Protein AF-A0A2D6K8P7-F1 (afdb_monomer_lite)

pLDDT: mean 75.31, std 17.29, range [25.27, 98.5]

Foldseek 3Di:
DVVVVLVVLVCVLVVVLVVLLVLQLLLLLLFDAALVLVVLADCADDLVVLLVVLVVLLAAAFLQSLLSSLSNNLRRVPSVSSSVLSNVLSVLVVLVLVLLCVLLVFDSPRPLSLLLSLVLVLLLVPQQLACCQQRRHSSNVSQHPNLVSLLCLLCVQVLCQLQVVHDDDCDPVLVVSLVSLLSSLSRAQLLLVLSLVLLVVSLVVSCVVPVPRDDPSSVSSSVSNVNSNVSRVPRNSQVNNLVQAADPDDLVSLVVLLVVLVVVSCPPVLVVLVCCLPVVCVVVVHDFDPSLLVQLVSLLSSLVSSSVSCSPPSHSVCVSSSSSSSSVSNSSSSSSSHRSVLVVDPDDDPVSVVVVVVSVVVSVVSVVVCVVQSVLSSVLSNLQSVLVVVQVVQVVVCVVVVPQKGFGDDGASPPSPLVVLVVQLVVLVVVLVVLVVVLVVLVVVLVVCVVVVNVVSNVVSVCCCVVPSVVSNVVSVVSNVVSNVSSVVRSPPDPDRHSNDPPPLDDDLVSRPPPSNSCRSPSSMDRDDD

Radius of gyration: 29.38 Å; chains: 1; bounding box: 64×60×105 Å

Secondary structure (DSSP, 8-state):
-HHHHHHHHHHHHHHHHHHHHHHHHHHHHHPPPPHHHHHH--SS--HHHHHHHHHHHHHHT-S-HHHHHHHHHHHTTHHHHHHHHHHHHHHHHHHHHHHHHHHTT--S-HHHHHHHHHHHHHHHHHS-TTHIIIIISHHHIIIIIHHHHHHHHHHHHHHHHHTT-PPP--TTHHHHHHHHHHHHHTT-HHHHHHHHHHHHHHHHHHHHH-TTTS-HHHHHHHHHHHHHHHHHHT-HHHHHHHHHH-----HHHHHHHHHHHHHHHT-HHHHHHHHHHHHHHHHTT----HHHHHHHHHHHHHHHHHHHHGGG-S-STTHHHHHHHHHHHHHHHHHHT--THHHH-SS--HHHHHHHHHHHHHHHHHHHHHHHHHHHHHHHHHHHHHHHHHHHHHHHHHHHTT-SEEE-PPP-SS-HHHHHHHHHHHHHHHHHHHHHHHHHHHHHHHHHHHHTT-HHHHHHHHHHIIIIIHHHHHHHHHHHHHHHHHHHHHHTS--SS-S---TTS-S-GGG---HHHHHHHTTTEEE---

Structure (mmCIF, N/CA/C/O backbone):
data_AF-A0A2D6K8P7-F1
#
_entry.id   AF-A0A2D6K8P7-F1
#
loop_
_atom_site.group_PDB
_atom_site.id
_atom_site.type_symbol
_atom_site.label_atom_id
_atom_site.label_alt_id
_atom_site.label_comp_id
_atom_site.label_asym_id
_atom_site.label_entity_id
_atom_site.label_seq_id
_atom_site.pdbx_PDB_ins_code
_atom_site.Cartn_x
_atom_site.Cartn_y
_atom_site.Cartn_z
_atom_site.occupancy
_atom_site.B_iso_or_equiv
_atom_site.auth_seq_id
_atom_site.auth_comp_id
_atom_site.auth_asym_id
_atom_site.auth_atom_id
_atom_site.pdbx_PDB_model_num
ATOM 1 N N . MET A 1 1 ? -13.296 -34.125 24.209 1.00 45.00 1 MET A N 1
ATOM 2 C CA . MET A 1 1 ? -13.740 -33.603 22.890 1.00 45.00 1 MET A CA 1
ATOM 3 C C . MET A 1 1 ? -13.548 -32.090 22.684 1.00 45.00 1 MET A C 1
ATOM 5 O O . MET A 1 1 ? -13.054 -31.730 21.624 1.00 45.00 1 MET A O 1
ATOM 9 N N . LYS A 1 2 ? -13.827 -31.189 23.650 1.00 39.09 2 LYS A N 1
ATOM 10 C CA . LYS A 1 2 ? -13.632 -29.721 23.474 1.00 39.09 2 LYS A CA 1
ATOM 11 C C . LYS A 1 2 ? -12.193 -29.295 23.103 1.00 39.09 2 LYS A C 1
ATOM 13 O O . LYS A 1 2 ? -12.022 -28.477 22.204 1.00 39.09 2 LYS A O 1
ATOM 18 N N . TYR A 1 3 ? -11.171 -29.902 23.715 1.00 39.41 3 TYR A N 1
ATOM 19 C CA . TYR A 1 3 ? -9.752 -29.591 23.453 1.00 39.41 3 TYR A CA 1
ATOM 20 C C . TYR A 1 3 ? -9.267 -29.985 22.044 1.00 39.41 3 TYR A C 1
ATOM 22 O O . TYR A 1 3 ? -8.474 -29.269 21.441 1.00 39.41 3 TYR A O 1
ATOM 30 N N . SER A 1 4 ? -9.779 -31.086 21.484 1.00 38.62 4 SER A N 1
ATOM 31 C CA . SER A 1 4 ? -9.416 -31.535 20.130 1.00 38.62 4 SER A CA 1
ATOM 32 C C . SER A 1 4 ? -9.984 -30.593 19.060 1.00 38.62 4 SER A C 1
ATOM 34 O O . SER A 1 4 ? -9.252 -30.171 18.168 1.00 38.62 4 SER A O 1
ATOM 36 N N . SER A 1 5 ? -11.234 -30.133 19.222 1.00 49.53 5 SER A N 1
ATOM 37 C CA . SER A 1 5 ? -11.819 -29.119 18.327 1.00 49.53 5 SER A CA 1
ATOM 38 C C . SER A 1 5 ? -11.093 -27.766 18.399 1.00 49.53 5 SER A C 1
ATOM 40 O O . SER A 1 5 ? -10.999 -27.061 17.399 1.00 49.53 5 SER A O 1
ATOM 42 N N . TYR A 1 6 ? -10.536 -27.418 19.568 1.00 49.94 6 TYR A N 1
ATOM 43 C CA . TYR A 1 6 ? -9.766 -26.189 19.783 1.00 49.94 6 TYR A CA 1
ATOM 44 C C . TYR A 1 6 ? -8.473 -26.213 18.950 1.00 49.94 6 TYR A C 1
ATOM 46 O O . TYR A 1 6 ? -8.197 -25.303 18.173 1.00 49.94 6 TYR A O 1
ATOM 54 N N . ILE A 1 7 ? -7.716 -27.305 19.037 1.00 53.16 7 ILE A N 1
ATOM 55 C CA . ILE A 1 7 ? -6.442 -27.454 18.326 1.00 53.16 7 ILE A CA 1
ATOM 56 C C . ILE A 1 7 ? -6.656 -27.508 16.803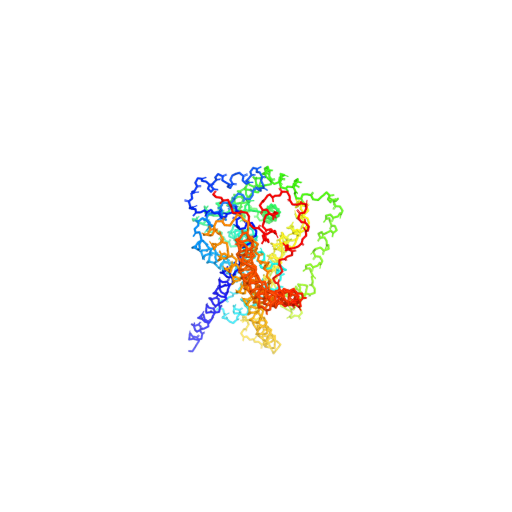 1.00 53.16 7 ILE A C 1
ATOM 58 O O . ILE A 1 7 ? -6.000 -26.768 16.071 1.00 53.16 7 ILE A O 1
ATOM 62 N N . ILE A 1 8 ? -7.615 -28.312 16.329 1.00 54.09 8 ILE A N 1
ATOM 63 C CA . ILE A 1 8 ? -7.904 -28.484 14.893 1.00 54.09 8 ILE A CA 1
ATOM 64 C C . ILE A 1 8 ? -8.307 -27.155 14.242 1.00 54.09 8 ILE A C 1
ATOM 66 O O . ILE A 1 8 ? -7.791 -26.789 13.188 1.00 54.09 8 ILE A O 1
ATOM 70 N N . ASN A 1 9 ? -9.166 -26.374 14.894 1.00 58.69 9 ASN A N 1
ATOM 71 C CA . ASN A 1 9 ? -9.629 -25.111 14.334 1.00 58.69 9 ASN A CA 1
ATOM 72 C C . ASN A 1 9 ? -8.549 -24.017 14.300 1.00 58.69 9 ASN A C 1
ATOM 74 O O . ASN A 1 9 ? -8.555 -23.168 13.407 1.00 58.69 9 ASN A O 1
ATOM 78 N N . LYS A 1 10 ? -7.600 -24.039 15.245 1.00 62.81 10 LYS A N 1
ATOM 79 C CA . LYS A 1 10 ? -6.434 -23.146 15.228 1.00 62.81 10 LYS A CA 1
ATOM 80 C C . LYS A 1 10 ? -5.537 -23.443 14.026 1.00 62.81 10 LYS A C 1
ATOM 82 O O . LYS A 1 10 ? -5.098 -22.517 13.347 1.00 62.81 10 LYS A O 1
ATOM 87 N N . PHE A 1 11 ? -5.312 -24.726 13.738 1.00 66.69 11 PHE A N 1
ATOM 88 C CA . PHE A 1 11 ? -4.575 -25.155 12.550 1.00 66.69 11 PHE A CA 1
ATOM 89 C C . PHE A 1 11 ? -5.294 -24.776 11.256 1.00 66.69 11 PHE A C 1
ATOM 91 O O . PHE A 1 11 ? -4.634 -24.317 10.333 1.00 66.69 11 PHE A O 1
ATOM 98 N N . ILE A 1 12 ? -6.626 -24.884 11.199 1.00 66.50 12 ILE A N 1
ATOM 99 C CA . ILE A 1 12 ? -7.410 -24.445 10.033 1.00 66.50 12 ILE A CA 1
ATOM 100 C C . ILE A 1 12 ? -7.278 -22.933 9.823 1.00 66.50 12 ILE A C 1
ATOM 102 O O . ILE A 1 12 ? -7.010 -22.500 8.707 1.00 66.50 12 ILE A O 1
ATOM 106 N N . LEU A 1 13 ? -7.409 -22.119 10.876 1.00 66.88 13 LEU A N 1
ATOM 107 C CA . LEU A 1 13 ? -7.262 -20.665 10.764 1.00 66.88 13 LEU A CA 1
ATOM 108 C C . LEU A 1 13 ? -5.859 -20.267 10.298 1.00 66.88 13 LEU A C 1
ATOM 110 O O . LEU A 1 13 ? -5.729 -19.459 9.380 1.00 66.88 13 LEU A O 1
ATOM 114 N N . TYR A 1 14 ? -4.811 -20.827 10.910 1.00 69.25 14 TYR A N 1
ATOM 115 C CA . TYR A 1 14 ? -3.447 -20.566 10.455 1.00 69.25 14 TYR A CA 1
ATOM 116 C C . TYR A 1 14 ? -3.210 -21.105 9.050 1.00 69.25 14 TYR A C 1
ATOM 118 O O . TYR A 1 14 ? -2.553 -20.433 8.270 1.00 69.25 14 TYR A O 1
ATOM 126 N N . GLY A 1 15 ? -3.778 -22.257 8.697 1.00 72.06 15 GLY A N 1
ATOM 127 C CA . GLY A 1 15 ? -3.725 -22.810 7.348 1.00 72.06 15 GLY A CA 1
ATOM 128 C C . GLY A 1 15 ? -4.350 -21.870 6.319 1.00 72.06 15 GLY A C 1
ATOM 129 O O . GLY A 1 15 ? -3.721 -21.580 5.309 1.00 72.06 15 GLY A O 1
ATOM 130 N N . LEU A 1 16 ? -5.534 -21.318 6.601 1.00 71.88 16 LEU A N 1
ATOM 131 C CA . LEU A 1 16 ? -6.208 -20.343 5.737 1.00 71.88 16 LEU A CA 1
ATOM 132 C C . LEU A 1 16 ? -5.445 -19.018 5.654 1.00 71.88 16 LEU A C 1
ATOM 134 O O . LEU A 1 16 ? -5.296 -18.471 4.566 1.00 71.88 16 LEU A O 1
ATOM 138 N N . ALA A 1 17 ? -4.925 -18.517 6.777 1.00 71.56 17 ALA A N 1
ATOM 139 C CA . ALA A 1 17 ? -4.099 -17.314 6.788 1.00 71.56 17 ALA A CA 1
ATOM 140 C C . ALA A 1 17 ? -2.805 -17.523 5.986 1.00 71.56 17 ALA A C 1
ATOM 142 O O . ALA A 1 17 ? -2.457 -16.685 5.163 1.00 71.56 17 ALA A O 1
ATOM 143 N N . MET A 1 18 ? -2.124 -18.657 6.164 1.00 75.69 18 MET A N 1
ATOM 144 C CA . MET A 1 18 ? -0.928 -19.013 5.399 1.00 75.69 18 MET A CA 1
ATOM 145 C C . MET A 1 18 ? -1.233 -19.216 3.917 1.00 75.69 18 MET A C 1
ATOM 147 O O . MET A 1 18 ? -0.437 -18.800 3.082 1.00 75.69 18 MET A O 1
ATOM 151 N N . LEU A 1 19 ? -2.385 -19.795 3.576 1.00 80.94 19 LEU A N 1
ATOM 152 C CA . LEU A 1 19 ? -2.836 -19.930 2.193 1.00 80.94 19 LEU A CA 1
ATOM 153 C C . LEU A 1 19 ? -3.107 -18.560 1.565 1.00 80.94 19 LEU A C 1
ATOM 155 O O . LEU A 1 19 ? -2.653 -18.314 0.453 1.00 80.94 19 LEU A O 1
ATOM 159 N N . ALA A 1 20 ? -3.768 -17.648 2.281 1.00 76.69 20 ALA A N 1
ATOM 160 C CA . ALA A 1 20 ? -3.988 -16.279 1.820 1.00 76.69 20 ALA A CA 1
ATOM 161 C C . ALA A 1 20 ? -2.666 -15.514 1.639 1.00 76.69 20 ALA A C 1
ATOM 163 O O . ALA A 1 20 ? -2.478 -14.841 0.628 1.00 76.69 20 ALA A O 1
ATOM 164 N N . LEU A 1 21 ? -1.724 -15.660 2.576 1.00 80.31 21 LEU A N 1
ATOM 165 C CA . LEU A 1 21 ? -0.390 -15.066 2.471 1.00 80.31 21 LEU A CA 1
ATOM 166 C C . LEU A 1 21 ? 0.412 -15.655 1.313 1.00 80.31 21 LEU A C 1
ATOM 168 O O . LEU A 1 21 ? 1.032 -14.906 0.568 1.00 80.31 21 LEU A O 1
ATOM 172 N N . GLY A 1 22 ? 0.371 -16.974 1.124 1.00 84.69 22 GLY A N 1
ATOM 173 C CA . GLY A 1 22 ? 1.010 -17.646 -0.004 1.00 84.69 22 GLY A CA 1
ATOM 174 C C . GLY A 1 22 ? 0.414 -17.198 -1.337 1.00 84.69 22 GLY A C 1
ATOM 175 O O . GLY A 1 22 ? 1.149 -16.858 -2.259 1.00 84.69 22 GLY A O 1
ATOM 176 N N . ALA A 1 23 ? -0.912 -17.105 -1.421 1.00 85.12 23 ALA A N 1
ATOM 177 C CA . ALA A 1 23 ? -1.613 -16.606 -2.597 1.00 85.12 23 ALA A CA 1
ATOM 178 C C . ALA A 1 23 ? -1.211 -15.154 -2.920 1.00 85.12 23 ALA A C 1
ATOM 180 O O . ALA A 1 23 ? -0.897 -14.830 -4.069 1.00 85.12 23 ALA A O 1
ATOM 181 N N . PHE A 1 24 ? -1.160 -14.292 -1.905 1.00 85.75 24 PHE A N 1
ATOM 182 C CA . PHE A 1 24 ? -0.741 -12.900 -2.035 1.00 85.75 24 PHE A CA 1
ATOM 183 C C . PHE A 1 24 ? 0.734 -12.760 -2.443 1.00 85.75 24 PHE A C 1
ATOM 185 O O . PHE A 1 24 ? 1.075 -11.951 -3.309 1.00 85.75 24 PHE A O 1
ATOM 192 N N . PHE A 1 25 ? 1.605 -13.590 -1.873 1.00 88.69 25 PHE A N 1
ATOM 193 C CA . PHE A 1 25 ? 3.018 -13.665 -2.223 1.00 88.69 25 PHE A CA 1
ATOM 194 C C . PHE A 1 25 ? 3.225 -14.063 -3.692 1.00 88.69 25 PHE A C 1
ATOM 196 O O . PHE A 1 25 ? 3.991 -13.418 -4.409 1.00 88.69 25 PHE A O 1
ATOM 203 N N . VAL A 1 26 ? 2.496 -15.078 -4.167 1.00 89.88 26 VAL A N 1
ATOM 204 C CA . VAL A 1 26 ? 2.549 -15.534 -5.565 1.00 89.88 26 VAL A CA 1
ATOM 205 C C . VAL A 1 26 ? 2.151 -14.413 -6.526 1.00 89.88 26 VAL A C 1
ATOM 207 O O . VAL A 1 26 ? 2.823 -14.206 -7.534 1.00 89.88 26 VAL A O 1
ATOM 210 N N . LEU A 1 27 ? 1.112 -13.637 -6.207 1.00 86.56 27 LEU A N 1
ATOM 211 C CA . LEU A 1 27 ? 0.736 -12.484 -7.031 1.00 86.56 27 LEU A CA 1
ATOM 212 C C . LEU A 1 27 ? 1.831 -11.430 -7.080 1.00 86.56 27 LEU A C 1
ATOM 214 O O . LEU A 1 27 ? 2.207 -10.996 -8.165 1.00 86.56 27 LEU A O 1
ATOM 218 N N . ASN A 1 28 ? 2.375 -11.064 -5.918 1.00 87.06 28 ASN A N 1
ATOM 219 C CA . ASN A 1 28 ? 3.488 -10.126 -5.830 1.00 87.06 28 ASN A CA 1
ATOM 220 C C . ASN A 1 28 ? 4.668 -10.570 -6.695 1.00 87.06 28 ASN A C 1
ATOM 222 O O . ASN A 1 28 ? 5.336 -9.733 -7.295 1.00 87.06 28 ASN A O 1
ATOM 226 N N . PHE A 1 29 ? 4.937 -11.872 -6.779 1.00 86.44 29 PHE A N 1
ATOM 227 C CA . PHE A 1 29 ? 6.009 -12.393 -7.618 1.00 86.44 29 PHE A CA 1
ATOM 228 C C . PHE A 1 29 ? 5.750 -12.174 -9.118 1.00 86.44 29 PHE A C 1
ATOM 230 O O . PHE A 1 29 ? 6.657 -11.739 -9.826 1.00 86.44 29 PHE A O 1
ATOM 237 N N . TYR A 1 30 ? 4.526 -12.422 -9.596 1.00 85.12 30 TYR A N 1
ATOM 238 C CA . TYR A 1 30 ? 4.193 -12.315 -11.022 1.00 85.12 30 TYR A CA 1
ATOM 239 C C . TYR A 1 30 ? 3.915 -10.894 -11.515 1.00 85.12 30 TYR A C 1
ATOM 241 O O . TYR A 1 30 ? 3.941 -10.671 -12.727 1.00 85.12 30 TYR A O 1
ATOM 249 N N . VAL A 1 31 ? 3.670 -9.934 -10.620 1.00 82.50 31 VAL A N 1
ATOM 250 C CA . VAL A 1 31 ? 3.477 -8.536 -11.023 1.00 82.50 31 VAL A CA 1
ATOM 251 C C . VAL A 1 31 ? 4.760 -8.010 -11.682 1.00 82.50 31 VAL A C 1
ATOM 253 O O . VAL A 1 31 ? 5.821 -8.014 -11.044 1.00 82.50 31 VAL A O 1
ATOM 256 N N . PRO A 1 32 ? 4.691 -7.577 -12.957 1.00 76.00 32 PRO A N 1
ATOM 257 C CA . PRO A 1 32 ? 5.847 -7.076 -13.686 1.00 76.00 32 PRO A CA 1
ATOM 258 C C . PRO A 1 32 ? 6.307 -5.730 -13.123 1.00 76.00 32 PRO A C 1
ATOM 260 O O . PRO A 1 32 ? 5.597 -5.065 -12.369 1.00 76.00 32 PRO A O 1
ATOM 263 N N . PHE A 1 33 ? 7.495 -5.306 -13.541 1.00 76.44 33 PHE A N 1
ATOM 264 C CA . PHE A 1 33 ? 7.970 -3.958 -13.256 1.00 76.44 33 PHE A CA 1
ATOM 265 C C . PHE A 1 33 ? 7.146 -2.934 -14.032 1.00 76.44 33 PHE A C 1
ATOM 267 O O . PHE A 1 33 ? 6.867 -3.110 -15.220 1.00 76.44 33 PHE A O 1
ATOM 274 N N . TYR A 1 34 ? 6.777 -1.863 -13.344 1.00 75.38 34 TYR A N 1
ATOM 275 C CA . TYR A 1 34 ? 6.214 -0.663 -13.947 1.00 75.38 34 TYR A CA 1
ATOM 276 C C . TYR A 1 34 ? 7.346 0.283 -14.350 1.00 75.38 34 TYR A C 1
ATOM 278 O O . TYR A 1 34 ? 8.494 0.106 -13.940 1.00 75.38 34 TYR A O 1
ATOM 286 N N . ALA A 1 35 ? 7.007 1.305 -15.138 1.00 68.00 35 ALA A N 1
ATOM 287 C CA . ALA A 1 35 ? 7.930 2.328 -15.624 1.00 68.00 35 ALA A CA 1
ATOM 288 C C . ALA A 1 35 ? 8.914 2.806 -14.546 1.00 68.00 35 ALA A C 1
ATOM 290 O O . ALA A 1 35 ? 10.125 2.657 -14.701 1.00 68.00 35 ALA A O 1
ATOM 291 N N . ASP A 1 36 ? 8.395 3.287 -13.417 1.00 73.12 36 ASP A N 1
ATOM 292 C CA . ASP A 1 36 ? 9.263 3.821 -12.379 1.00 73.12 36 ASP A CA 1
ATOM 293 C C . ASP A 1 36 ? 10.146 2.771 -11.684 1.00 73.12 36 ASP A C 1
ATOM 295 O O . ASP A 1 36 ? 11.177 3.130 -11.113 1.00 73.12 36 ASP A O 1
ATOM 299 N N . ASP A 1 37 ? 9.739 1.496 -11.664 1.00 82.56 37 ASP A N 1
ATOM 300 C CA . ASP A 1 37 ? 10.534 0.448 -11.017 1.00 82.56 37 ASP A CA 1
ATOM 301 C C . ASP A 1 37 ? 11.877 0.326 -11.742 1.00 82.56 37 ASP A C 1
ATOM 303 O O . ASP A 1 37 ? 12.923 0.322 -11.096 1.00 82.56 37 ASP A O 1
ATOM 307 N N . TYR A 1 38 ? 11.862 0.354 -13.082 1.00 75.81 38 TYR A N 1
ATOM 308 C CA . TYR A 1 38 ? 13.074 0.341 -13.903 1.00 75.81 38 TYR A CA 1
ATOM 309 C C . TYR A 1 38 ? 14.007 1.512 -13.579 1.00 75.81 38 TYR A C 1
ATOM 311 O O . TYR A 1 38 ? 15.206 1.308 -13.411 1.00 75.81 38 TYR A O 1
ATOM 319 N N . CYS A 1 39 ? 13.479 2.722 -13.396 1.00 72.81 39 CYS A N 1
ATOM 320 C CA . CYS A 1 39 ? 14.277 3.916 -13.083 1.00 72.81 39 CYS A CA 1
ATOM 321 C C . CYS A 1 39 ? 14.977 3.846 -11.718 1.00 72.81 39 CYS A C 1
ATOM 323 O O . CYS A 1 39 ? 15.940 4.570 -11.453 1.00 72.81 39 CYS A O 1
ATOM 325 N N . ARG A 1 40 ? 14.469 2.992 -10.830 1.00 80.44 40 ARG A N 1
ATOM 326 C CA . ARG A 1 40 ? 14.996 2.793 -9.480 1.00 80.44 40 ARG A CA 1
ATOM 327 C C . ARG A 1 40 ? 15.901 1.563 -9.386 1.00 80.44 40 ARG A C 1
ATOM 329 O O . ARG A 1 40 ? 16.533 1.380 -8.347 1.00 80.44 40 ARG A O 1
ATOM 336 N N . THR A 1 41 ? 15.989 0.752 -10.444 1.00 78.81 41 THR A N 1
ATOM 337 C CA . THR A 1 41 ? 16.929 -0.374 -10.508 1.00 78.81 41 THR A CA 1
ATOM 338 C C . THR A 1 41 ? 18.378 0.088 -10.590 1.00 78.81 41 THR A C 1
ATOM 340 O O . THR A 1 41 ? 18.698 1.128 -11.167 1.00 78.81 41 THR A O 1
ATOM 343 N N . LYS A 1 42 ? 19.261 -0.710 -9.992 1.00 72.12 42 LYS A N 1
ATOM 344 C CA . LYS A 1 42 ? 20.714 -0.556 -10.045 1.00 72.12 42 LYS A CA 1
ATOM 345 C C . LYS A 1 42 ? 21.335 -1.918 -10.308 1.00 72.12 42 LYS A C 1
ATOM 347 O O . LYS A 1 42 ? 20.800 -2.931 -9.865 1.00 72.12 42 LYS A O 1
ATOM 352 N N . GLU A 1 43 ? 22.455 -1.925 -11.021 1.00 71.19 43 GLU A N 1
ATOM 353 C CA . GLU A 1 43 ? 23.171 -3.158 -11.370 1.00 71.19 43 GLU A CA 1
ATOM 354 C C . GLU A 1 43 ? 23.785 -3.844 -10.145 1.00 71.19 43 GLU A C 1
ATOM 356 O O . GLU A 1 43 ? 23.854 -5.070 -10.093 1.00 71.19 43 GLU A O 1
ATOM 361 N N . SER A 1 44 ? 24.195 -3.061 -9.146 1.00 79.62 44 SER A N 1
ATOM 362 C CA . SER A 1 44 ? 24.814 -3.551 -7.920 1.00 79.62 44 SER A CA 1
ATOM 363 C C . SER A 1 44 ? 24.315 -2.800 -6.683 1.00 79.62 44 SER A C 1
ATOM 365 O O . SER A 1 44 ? 23.722 -1.716 -6.757 1.00 79.62 44 SER A O 1
ATOM 367 N N . PHE A 1 45 ? 24.526 -3.414 -5.518 1.00 88.75 45 PHE A N 1
ATOM 368 C CA . PHE A 1 45 ? 24.273 -2.781 -4.231 1.00 88.75 45 PHE A CA 1
ATOM 369 C C . PHE A 1 45 ? 25.441 -1.866 -3.858 1.00 88.75 45 PHE A C 1
ATOM 371 O O . PHE A 1 45 ? 26.544 -2.337 -3.593 1.00 88.75 45 PHE A O 1
ATOM 378 N N . ASP A 1 46 ? 25.164 -0.567 -3.795 1.00 91.50 46 ASP A N 1
ATOM 379 C CA . ASP A 1 46 ? 26.074 0.453 -3.282 1.00 91.50 46 ASP A CA 1
ATOM 380 C C . ASP A 1 46 ? 25.283 1.400 -2.379 1.00 91.50 46 ASP A C 1
ATOM 382 O O . ASP A 1 46 ? 24.477 2.209 -2.843 1.00 91.50 46 ASP A O 1
ATOM 386 N N . LEU A 1 47 ? 25.507 1.291 -1.069 1.00 94.00 47 LEU A N 1
ATOM 387 C CA . LEU A 1 47 ? 24.780 2.075 -0.078 1.00 94.00 47 LEU A CA 1
ATOM 388 C C . LEU A 1 47 ? 25.031 3.582 -0.226 1.00 94.00 47 LEU A C 1
ATOM 390 O O . LEU A 1 47 ? 24.108 4.368 0.002 1.00 94.00 47 LEU A O 1
ATOM 394 N N . TYR A 1 48 ? 26.242 3.992 -0.614 1.00 95.12 48 TYR A N 1
ATOM 395 C CA . TYR A 1 48 ? 26.563 5.403 -0.806 1.00 95.12 48 TYR A CA 1
ATOM 396 C C . TYR A 1 48 ? 25.795 5.957 -2.004 1.00 95.12 48 TYR A C 1
ATOM 398 O O . TYR A 1 48 ? 25.089 6.957 -1.867 1.00 95.12 48 TYR A O 1
ATOM 406 N N . GLN A 1 49 ? 25.843 5.264 -3.144 1.00 91.44 49 GLN A N 1
ATOM 407 C CA . GLN A 1 49 ? 25.111 5.689 -4.335 1.00 91.44 49 GLN A CA 1
ATOM 408 C C . GLN A 1 49 ? 23.594 5.663 -4.116 1.00 91.44 49 GLN A C 1
ATOM 410 O O . GLN A 1 49 ? 22.910 6.603 -4.506 1.00 91.44 49 GLN A O 1
ATOM 415 N N . ILE A 1 50 ? 23.059 4.634 -3.450 1.00 93.94 50 ILE A N 1
ATOM 416 C CA . ILE A 1 50 ? 21.631 4.547 -3.103 1.00 93.94 50 ILE A CA 1
ATOM 417 C C . ILE A 1 50 ? 21.205 5.752 -2.256 1.00 93.94 50 ILE A C 1
ATOM 419 O O . ILE A 1 50 ? 20.169 6.366 -2.519 1.00 93.94 50 ILE A O 1
ATOM 423 N N . THR A 1 51 ? 22.010 6.099 -1.251 1.00 95.75 51 THR A N 1
ATOM 424 C CA . THR A 1 51 ? 21.764 7.243 -0.365 1.00 95.75 51 THR A CA 1
ATOM 425 C C . THR A 1 51 ? 21.857 8.561 -1.131 1.00 95.75 51 THR A C 1
ATOM 427 O O . THR A 1 51 ? 20.994 9.425 -0.971 1.00 95.75 51 THR A O 1
ATOM 430 N N . SER A 1 52 ? 22.870 8.709 -1.985 1.00 94.75 52 SER A N 1
ATOM 431 C CA . SER A 1 52 ? 23.068 9.877 -2.845 1.00 94.75 52 SER A CA 1
ATOM 432 C C . SER A 1 52 ? 21.890 10.073 -3.802 1.00 94.75 52 SER A C 1
ATOM 434 O O . SER A 1 52 ? 21.318 11.158 -3.859 1.00 94.75 52 SER A O 1
ATOM 436 N N . ASP A 1 53 ? 21.433 9.009 -4.464 1.00 91.06 53 ASP A N 1
ATOM 437 C CA . ASP A 1 53 ? 20.303 9.065 -5.392 1.00 91.06 53 ASP A CA 1
ATOM 438 C C . ASP A 1 53 ? 18.988 9.391 -4.681 1.00 91.06 53 ASP A C 1
ATOM 440 O O . ASP A 1 53 ? 18.241 10.244 -5.146 1.00 91.06 53 ASP A O 1
ATOM 444 N N . ALA A 1 54 ? 18.709 8.760 -3.535 1.00 93.94 54 ALA A N 1
ATOM 445 C CA . ALA A 1 54 ? 17.520 9.077 -2.741 1.00 93.94 54 ALA A CA 1
ATOM 446 C C . ALA A 1 54 ? 17.538 10.532 -2.238 1.00 93.94 54 ALA A C 1
ATOM 448 O O . ALA A 1 54 ? 16.496 11.180 -2.138 1.00 93.94 54 ALA A O 1
ATOM 449 N N . THR A 1 55 ? 18.726 11.063 -1.946 1.00 96.06 55 THR A N 1
ATOM 450 C CA . THR A 1 55 ? 18.917 12.465 -1.557 1.00 96.06 55 THR A CA 1
ATOM 451 C C . THR A 1 55 ? 18.743 13.400 -2.754 1.00 96.06 55 THR A C 1
ATOM 453 O O . THR A 1 55 ? 18.085 14.427 -2.633 1.00 96.06 55 THR A O 1
ATOM 456 N N . SER A 1 56 ? 19.242 13.029 -3.933 1.00 94.38 56 SER A N 1
ATOM 457 C CA . SER A 1 56 ? 18.965 13.752 -5.176 1.00 94.38 56 SER A CA 1
ATOM 458 C C . SER A 1 56 ? 17.465 13.783 -5.477 1.00 94.38 56 SER A C 1
ATOM 460 O O . SER A 1 56 ? 16.928 14.847 -5.774 1.00 94.38 56 SER A O 1
ATOM 462 N N . ASP A 1 57 ? 16.762 12.657 -5.307 1.00 91.25 57 ASP A N 1
ATOM 463 C CA . ASP A 1 57 ? 15.305 12.592 -5.436 1.00 91.25 57 ASP A CA 1
ATOM 464 C C . ASP A 1 57 ? 14.628 13.561 -4.445 1.00 91.25 57 ASP A C 1
ATOM 466 O O . ASP A 1 57 ? 13.739 14.309 -4.848 1.00 91.25 57 ASP A O 1
ATOM 470 N N . TYR A 1 58 ? 15.093 13.635 -3.190 1.00 95.62 58 TYR A N 1
ATOM 471 C CA . TYR A 1 58 ? 14.598 14.595 -2.189 1.00 95.62 58 TYR A CA 1
ATOM 472 C C . TYR A 1 58 ? 14.686 16.054 -2.652 1.00 95.62 58 TYR A C 1
ATOM 474 O O . TYR A 1 58 ? 13.737 16.823 -2.458 1.00 95.62 58 TYR A O 1
ATOM 482 N N . PHE A 1 59 ? 15.794 16.430 -3.294 1.00 95.00 59 PHE A N 1
ATOM 483 C CA . PHE A 1 59 ? 15.986 17.796 -3.771 1.00 95.00 59 PHE A CA 1
ATOM 484 C C . PHE A 1 59 ? 15.294 18.096 -5.101 1.00 95.00 59 PHE A C 1
ATOM 486 O O . PHE A 1 59 ? 14.819 19.212 -5.288 1.00 95.00 59 PHE A O 1
ATOM 493 N N . ASN A 1 60 ? 15.194 17.108 -5.992 1.00 90.69 60 ASN A N 1
ATOM 494 C CA . ASN A 1 60 ? 14.879 17.350 -7.401 1.00 90.69 60 ASN A CA 1
ATOM 495 C C . ASN A 1 60 ? 13.551 16.737 -7.877 1.00 90.69 60 ASN A C 1
ATOM 497 O O . ASN A 1 60 ? 13.106 17.061 -8.974 1.00 90.69 60 ASN A O 1
ATOM 501 N N . TRP A 1 61 ? 12.906 15.848 -7.109 1.00 88.56 61 TRP A N 1
ATOM 502 C CA . TRP A 1 61 ? 11.696 15.152 -7.580 1.00 88.56 61 TRP A CA 1
ATOM 503 C C . TRP A 1 61 ? 10.638 14.829 -6.513 1.00 88.56 61 TRP A C 1
ATOM 505 O O . TRP A 1 61 ? 9.438 14.948 -6.749 1.00 88.56 61 TRP A O 1
ATOM 515 N N . THR A 1 62 ? 11.013 14.360 -5.327 1.00 90.88 62 THR A N 1
ATOM 516 C CA . THR A 1 62 ? 10.043 14.003 -4.287 1.00 90.88 62 THR A CA 1
ATOM 517 C C . THR A 1 62 ? 10.665 13.993 -2.905 1.00 90.88 62 THR A C 1
ATOM 519 O O . THR A 1 62 ? 11.690 13.363 -2.689 1.00 90.88 62 THR A O 1
ATOM 522 N N . GLY A 1 63 ? 9.979 14.576 -1.921 1.00 92.50 63 GLY A N 1
ATOM 523 C CA . GLY A 1 63 ? 10.419 14.552 -0.524 1.00 92.50 63 GLY A CA 1
ATOM 524 C C . GLY A 1 63 ? 10.353 13.187 0.167 1.00 92.50 63 GLY A C 1
ATOM 525 O O . GLY A 1 63 ? 10.736 13.072 1.329 1.00 92.50 63 GLY A O 1
ATOM 526 N N . ARG A 1 64 ? 9.857 12.146 -0.518 1.00 94.50 64 ARG A N 1
ATOM 527 C CA . ARG A 1 64 ? 9.597 10.800 0.024 1.00 94.50 64 ARG A CA 1
ATOM 528 C C . ARG A 1 64 ? 10.886 9.982 0.149 1.00 94.50 64 ARG A C 1
ATOM 530 O O . ARG A 1 64 ? 10.999 8.884 -0.402 1.00 94.50 64 ARG A O 1
ATOM 537 N N . TRP A 1 65 ? 11.869 10.522 0.865 1.00 96.44 65 TRP A N 1
ATOM 538 C CA . TRP A 1 65 ? 13.216 9.960 0.962 1.00 96.44 65 TRP A CA 1
ATOM 539 C C . TRP A 1 65 ? 13.233 8.504 1.463 1.00 96.44 65 TRP A C 1
ATOM 541 O O . TRP A 1 65 ? 13.828 7.674 0.774 1.00 96.44 65 TRP A O 1
ATOM 551 N N . PRO A 1 66 ? 12.525 8.116 2.555 1.00 97.06 66 PRO A N 1
ATOM 552 C CA . PRO A 1 66 ? 12.536 6.724 3.019 1.00 97.06 66 PRO A CA 1
ATOM 553 C C . PRO A 1 66 ? 11.981 5.750 1.975 1.00 97.06 66 PRO A C 1
ATOM 555 O O . PRO A 1 66 ? 12.471 4.632 1.834 1.00 97.06 66 PRO A O 1
ATOM 558 N N . VAL A 1 67 ? 10.984 6.191 1.205 1.00 95.44 67 VAL A N 1
ATOM 559 C CA . VAL A 1 67 ? 10.366 5.394 0.141 1.00 95.44 67 VAL A CA 1
ATOM 560 C C . VAL A 1 67 ? 11.348 5.198 -1.012 1.00 95.44 67 VAL A C 1
ATOM 562 O O . VAL A 1 67 ? 11.514 4.076 -1.488 1.00 95.44 67 VAL A O 1
ATOM 565 N N . MET A 1 68 ? 12.014 6.264 -1.468 1.00 94.38 68 MET A N 1
ATOM 566 C CA . MET A 1 68 ? 12.996 6.172 -2.558 1.00 94.38 68 MET A CA 1
ATOM 567 C C . MET A 1 68 ? 14.203 5.325 -2.153 1.00 94.38 68 MET A C 1
ATOM 569 O O . MET A 1 68 ? 14.614 4.445 -2.910 1.00 94.38 68 MET A O 1
ATOM 573 N N . PHE A 1 69 ? 14.703 5.523 -0.933 1.00 95.81 69 PHE A N 1
ATOM 574 C CA . PHE A 1 69 ? 15.785 4.732 -0.364 1.00 95.81 69 PHE A CA 1
ATOM 575 C C . PHE A 1 69 ? 15.440 3.236 -0.338 1.00 95.81 69 PHE A C 1
ATOM 577 O O . PHE A 1 69 ? 16.178 2.428 -0.899 1.00 95.81 69 PHE A O 1
ATOM 584 N N . LEU A 1 70 ? 14.288 2.855 0.232 1.00 95.56 70 LEU A N 1
ATOM 585 C CA . LEU A 1 70 ? 13.882 1.448 0.319 1.00 95.56 70 LEU A CA 1
ATOM 586 C C . LEU A 1 70 ? 13.688 0.803 -1.055 1.00 95.56 70 LEU A C 1
ATOM 588 O O . LEU A 1 70 ? 14.147 -0.319 -1.259 1.00 95.56 70 LEU A O 1
ATOM 592 N N . ASN A 1 71 ? 13.060 1.502 -2.005 1.00 93.31 71 ASN A N 1
ATOM 593 C CA . ASN A 1 71 ? 12.909 0.987 -3.369 1.00 93.31 71 ASN A CA 1
ATOM 594 C C . ASN A 1 71 ? 14.266 0.645 -3.990 1.00 93.31 71 ASN A C 1
ATOM 596 O O . ASN A 1 71 ? 14.449 -0.457 -4.501 1.00 93.31 71 ASN A O 1
ATOM 600 N N . ARG A 1 72 ? 15.234 1.563 -3.897 1.00 91.94 72 ARG A N 1
ATOM 601 C CA . ARG A 1 72 ? 16.582 1.363 -4.443 1.00 91.94 72 ARG A CA 1
ATOM 602 C C . ARG A 1 72 ? 17.324 0.234 -3.728 1.00 91.94 72 ARG A C 1
ATOM 604 O O . ARG A 1 72 ? 17.896 -0.612 -4.405 1.00 91.94 72 ARG A O 1
ATOM 611 N N . VAL A 1 73 ? 17.238 0.149 -2.395 1.00 93.75 73 VAL A N 1
ATOM 612 C CA . VAL A 1 73 ? 17.803 -0.973 -1.621 1.00 93.75 73 VAL A CA 1
ATOM 613 C C . VAL A 1 73 ? 17.279 -2.308 -2.135 1.00 93.75 73 VAL A C 1
ATOM 615 O O . VAL A 1 73 ? 18.074 -3.188 -2.450 1.00 93.75 73 VAL A O 1
ATOM 618 N N . PHE A 1 74 ? 15.958 -2.469 -2.255 1.00 92.81 74 PHE A N 1
ATOM 619 C CA . PHE A 1 74 ? 15.396 -3.728 -2.734 1.00 92.81 74 PHE A CA 1
ATOM 620 C C . PHE A 1 74 ? 15.776 -4.005 -4.190 1.00 92.81 74 PHE A C 1
ATOM 622 O O . PHE A 1 74 ? 16.169 -5.123 -4.507 1.00 92.81 74 PHE A O 1
ATOM 629 N N . PHE A 1 75 ? 15.711 -3.017 -5.081 1.00 88.94 75 PHE A N 1
ATOM 630 C CA . PHE A 1 75 ? 16.005 -3.237 -6.498 1.00 88.94 75 PHE A CA 1
ATOM 631 C C . PHE A 1 75 ? 17.487 -3.489 -6.799 1.00 88.94 75 PHE A C 1
ATOM 633 O O . PHE A 1 75 ? 17.785 -4.182 -7.770 1.00 88.94 75 PHE A O 1
ATOM 640 N N . SER A 1 76 ? 18.406 -3.035 -5.943 1.00 88.00 76 SER A N 1
ATOM 641 C CA . SER A 1 76 ? 19.839 -3.346 -6.036 1.00 88.00 76 SER A CA 1
ATOM 642 C C . SER A 1 76 ? 20.179 -4.829 -5.844 1.00 88.00 76 SER A C 1
ATOM 644 O O . SER A 1 76 ? 21.263 -5.256 -6.229 1.00 88.00 76 SER A O 1
ATOM 646 N N . PHE A 1 77 ? 19.274 -5.638 -5.279 1.00 86.19 77 PHE A N 1
ATOM 647 C CA . PHE A 1 77 ? 19.463 -7.091 -5.142 1.00 86.19 77 PHE A CA 1
ATOM 648 C C . PHE A 1 77 ? 18.914 -7.893 -6.336 1.00 86.19 77 PHE A C 1
ATOM 650 O O . PHE A 1 77 ? 18.786 -9.120 -6.254 1.00 86.19 77 PHE A O 1
ATOM 657 N N . GLY A 1 78 ? 18.538 -7.228 -7.434 1.00 83.50 78 GLY A N 1
ATOM 658 C CA . GLY A 1 78 ? 18.003 -7.875 -8.631 1.00 83.50 78 GLY A CA 1
ATOM 659 C C . GLY A 1 78 ? 16.821 -8.795 -8.311 1.00 83.50 78 GLY A C 1
ATOM 660 O O . GLY A 1 78 ? 15.901 -8.421 -7.583 1.00 83.50 78 GLY A O 1
ATOM 661 N N . ALA A 1 79 ? 16.851 -10.032 -8.818 1.00 81.69 79 ALA A N 1
ATOM 662 C CA . ALA A 1 79 ? 15.783 -11.004 -8.588 1.00 81.69 79 ALA A CA 1
ATOM 663 C C . ALA A 1 79 ? 15.542 -11.286 -7.093 1.00 81.69 79 ALA A C 1
ATOM 665 O O . ALA A 1 79 ? 14.389 -11.335 -6.670 1.00 81.69 79 ALA A O 1
ATOM 666 N N . ALA A 1 80 ? 16.596 -11.415 -6.278 1.00 86.81 80 ALA A N 1
ATOM 667 C CA . ALA A 1 80 ? 16.459 -11.671 -4.842 1.00 86.81 80 ALA A CA 1
ATOM 668 C C . ALA A 1 80 ? 15.713 -10.532 -4.128 1.00 86.81 80 ALA A C 1
ATOM 670 O O . ALA A 1 80 ? 14.875 -10.779 -3.263 1.00 86.81 80 ALA A O 1
ATOM 671 N N . GLY A 1 81 ? 15.937 -9.291 -4.557 1.00 87.62 81 GLY A N 1
ATOM 672 C CA . GLY A 1 81 ? 15.204 -8.122 -4.081 1.00 87.62 81 GLY A CA 1
ATOM 673 C C . GLY A 1 81 ? 13.701 -8.190 -4.337 1.00 87.62 81 GLY A C 1
ATOM 674 O O . GLY A 1 81 ? 12.899 -7.887 -3.457 1.00 87.62 81 GLY A O 1
ATOM 675 N N . ILE A 1 82 ? 13.309 -8.662 -5.522 1.00 84.69 82 ILE A N 1
ATOM 676 C CA . ILE A 1 82 ? 11.905 -8.862 -5.914 1.00 84.69 82 ILE A CA 1
ATOM 677 C C . ILE A 1 82 ? 11.236 -9.923 -5.025 1.00 84.69 82 ILE A C 1
ATOM 679 O O . ILE A 1 82 ? 10.095 -9.730 -4.594 1.00 84.69 82 ILE A O 1
ATOM 683 N N . TRP A 1 83 ? 11.947 -11.019 -4.732 1.00 89.38 83 TRP A N 1
ATOM 684 C CA . TRP A 1 83 ? 11.499 -12.064 -3.805 1.00 89.38 83 TRP A CA 1
ATOM 685 C C . TRP A 1 83 ? 11.310 -11.513 -2.387 1.00 89.38 83 TRP A C 1
ATOM 687 O O . TRP A 1 83 ? 10.258 -11.719 -1.778 1.00 89.38 83 TRP A O 1
ATOM 697 N N . LEU A 1 84 ? 12.296 -10.762 -1.884 1.00 92.00 84 LEU A N 1
ATOM 698 C CA . LEU A 1 84 ? 12.228 -10.127 -0.569 1.00 92.00 84 LEU A CA 1
ATOM 699 C C . LEU A 1 84 ? 11.063 -9.137 -0.486 1.00 92.00 84 LEU A C 1
ATOM 701 O O . LEU A 1 84 ? 10.305 -9.189 0.477 1.00 92.00 84 LEU A O 1
ATOM 705 N N . LEU A 1 85 ? 10.855 -8.301 -1.505 1.00 91.56 85 LEU A N 1
ATOM 706 C CA . LEU A 1 85 ? 9.712 -7.388 -1.569 1.00 91.56 85 LEU A CA 1
ATOM 707 C C . LEU A 1 85 ? 8.382 -8.127 -1.421 1.00 91.56 85 LEU A C 1
ATOM 709 O O . LEU A 1 85 ? 7.562 -7.726 -0.602 1.00 91.56 85 LEU A O 1
ATOM 713 N N . GLY A 1 86 ? 8.178 -9.222 -2.161 1.00 90.81 86 GLY A N 1
ATOM 714 C CA . GLY A 1 86 ? 6.959 -10.026 -2.039 1.00 90.81 86 GLY A CA 1
ATOM 715 C C . GLY A 1 86 ? 6.778 -10.609 -0.635 1.00 90.81 86 GLY A C 1
ATOM 716 O O . GLY A 1 86 ? 5.666 -10.606 -0.097 1.00 90.81 86 GLY A O 1
ATOM 717 N N . LEU A 1 87 ? 7.870 -11.061 -0.010 1.00 91.31 87 LEU A N 1
ATOM 718 C CA . LEU A 1 87 ? 7.859 -11.606 1.347 1.00 91.31 87 LEU A CA 1
ATOM 719 C C . LEU A 1 87 ? 7.486 -10.527 2.369 1.00 91.31 87 LEU A C 1
ATOM 721 O O . LEU A 1 87 ? 6.533 -10.707 3.126 1.00 91.31 87 LEU A O 1
ATOM 725 N N . PHE A 1 88 ? 8.189 -9.391 2.364 1.00 93.19 88 PHE A N 1
ATOM 726 C CA . PHE A 1 88 ? 7.907 -8.268 3.259 1.00 93.19 88 PHE A CA 1
ATOM 727 C C . PHE A 1 88 ? 6.495 -7.725 3.052 1.00 93.19 88 PHE A C 1
ATOM 729 O O . PHE A 1 88 ? 5.794 -7.480 4.030 1.00 93.19 88 PHE A O 1
ATOM 736 N N . ASN A 1 89 ? 6.034 -7.617 1.805 1.00 92.06 89 ASN A N 1
ATOM 737 C CA . ASN A 1 89 ? 4.682 -7.160 1.514 1.00 92.06 89 ASN A CA 1
ATOM 738 C C . ASN A 1 89 ? 3.612 -8.108 2.087 1.00 92.06 89 ASN A C 1
ATOM 740 O O . ASN A 1 89 ? 2.613 -7.673 2.660 1.00 92.06 89 ASN A O 1
ATOM 744 N N . SER A 1 90 ? 3.855 -9.419 2.019 1.00 88.31 90 SER A N 1
ATOM 745 C CA . SER A 1 90 ? 2.981 -10.423 2.639 1.00 88.31 90 SER A CA 1
ATOM 746 C C . SER A 1 90 ? 2.987 -10.312 4.167 1.00 88.31 90 SER A C 1
ATOM 748 O O . SER A 1 90 ? 1.937 -10.379 4.804 1.00 88.31 90 SER A O 1
ATOM 750 N N . LEU A 1 91 ? 4.152 -10.069 4.776 1.00 88.38 91 LEU A N 1
ATOM 751 C CA . LEU A 1 91 ? 4.264 -9.830 6.219 1.00 88.38 91 LEU A CA 1
ATOM 752 C C . LEU A 1 91 ? 3.547 -8.544 6.658 1.00 88.38 91 LEU A C 1
ATOM 754 O O . LEU A 1 91 ? 2.935 -8.527 7.726 1.00 88.38 91 LEU A O 1
ATOM 758 N N . VAL A 1 92 ? 3.570 -7.493 5.835 1.00 90.56 92 VAL A N 1
ATOM 759 C CA . VAL A 1 92 ? 2.805 -6.255 6.050 1.00 90.56 92 VAL A CA 1
ATOM 760 C C . VAL A 1 92 ? 1.303 -6.550 6.061 1.00 90.56 92 VAL A C 1
ATOM 762 O O . VAL A 1 92 ? 0.614 -6.164 7.008 1.00 90.56 92 VAL A O 1
ATOM 765 N N . LEU A 1 93 ? 0.797 -7.310 5.083 1.00 85.50 93 LEU A N 1
ATOM 766 C CA . LEU A 1 93 ? -0.606 -7.733 5.055 1.00 85.50 93 LEU A CA 1
ATOM 767 C C . LEU A 1 93 ? -0.977 -8.567 6.290 1.00 85.50 93 LEU A C 1
ATOM 769 O O . LEU A 1 93 ? -2.007 -8.318 6.925 1.00 85.50 93 LEU A O 1
ATOM 773 N N . PHE A 1 94 ? -0.126 -9.522 6.675 1.00 83.06 94 PHE A N 1
ATOM 774 C CA . PHE A 1 94 ? -0.318 -10.311 7.892 1.00 83.06 94 PHE A CA 1
ATOM 775 C C . PHE A 1 94 ? -0.397 -9.423 9.138 1.00 83.06 94 PHE A C 1
ATOM 777 O O . PHE A 1 94 ? -1.294 -9.581 9.971 1.00 83.06 94 PHE A O 1
ATOM 784 N N . TYR A 1 95 ? 0.524 -8.465 9.261 1.00 86.44 95 TYR A N 1
ATOM 785 C CA . TYR A 1 95 ? 0.562 -7.527 10.373 1.00 86.44 95 TYR A CA 1
ATOM 786 C C . TYR A 1 95 ? -0.729 -6.705 10.460 1.00 86.44 95 TYR A C 1
ATOM 788 O O . TYR A 1 95 ? -1.334 -6.648 11.533 1.00 86.44 95 TYR A O 1
ATOM 796 N N . ILE A 1 96 ? -1.191 -6.133 9.345 1.00 85.44 96 ILE A N 1
ATOM 797 C CA . ILE A 1 96 ? -2.437 -5.353 9.277 1.00 85.44 96 ILE A CA 1
ATOM 798 C C . ILE A 1 96 ? -3.637 -6.222 9.670 1.00 85.44 96 ILE A C 1
ATOM 800 O O . ILE A 1 96 ? -4.427 -5.831 10.531 1.00 85.44 96 ILE A O 1
ATOM 804 N N . THR A 1 97 ? -3.724 -7.439 9.122 1.00 79.06 97 THR A N 1
ATOM 805 C CA . THR A 1 97 ? -4.776 -8.416 9.458 1.00 79.06 97 THR A CA 1
ATOM 806 C C . THR A 1 97 ? -4.804 -8.699 10.962 1.00 79.06 97 THR A C 1
ATOM 808 O O . THR A 1 97 ? -5.862 -8.710 11.593 1.00 79.06 97 THR A O 1
ATOM 811 N N . ARG A 1 98 ? -3.629 -8.877 11.577 1.00 79.19 98 ARG A N 1
ATOM 812 C CA . ARG A 1 98 ? -3.504 -9.099 13.021 1.00 79.19 98 ARG A CA 1
ATOM 813 C C . ARG A 1 98 ? -3.955 -7.886 13.839 1.00 79.19 98 ARG A C 1
ATOM 815 O O . ARG A 1 98 ? -4.636 -8.076 14.846 1.00 79.19 98 ARG A O 1
ATOM 822 N N . GLN A 1 99 ? -3.576 -6.664 13.450 1.00 81.44 99 GLN A N 1
ATOM 823 C CA . GLN A 1 99 ? -4.032 -5.448 14.144 1.00 81.44 99 GLN A CA 1
ATOM 824 C C . GLN A 1 99 ? -5.556 -5.328 14.098 1.00 81.44 99 GLN A C 1
ATOM 826 O O . GLN A 1 99 ? -6.189 -4.961 15.082 1.00 81.44 99 GLN A O 1
ATOM 831 N N . LEU A 1 100 ? -6.155 -5.715 12.981 1.00 76.62 100 LEU A N 1
ATOM 832 C CA . LEU A 1 100 ? -7.596 -5.684 12.804 1.00 76.62 100 LEU A CA 1
ATOM 833 C C . LEU A 1 100 ? -8.354 -6.687 13.653 1.00 76.62 100 LEU A C 1
ATOM 835 O O . LEU A 1 100 ? -9.341 -6.313 14.276 1.00 76.62 100 LEU A O 1
ATOM 839 N N . ILE A 1 101 ? -7.874 -7.928 13.733 1.00 75.94 101 ILE A N 1
ATOM 840 C CA . ILE A 1 101 ? -8.443 -8.929 14.647 1.00 75.94 101 ILE A CA 1
ATOM 841 C C . ILE A 1 101 ? -8.421 -8.395 16.086 1.00 75.94 101 ILE A C 1
ATOM 843 O O . ILE A 1 101 ? -9.393 -8.554 16.828 1.00 75.94 101 ILE A O 1
ATOM 847 N N . PHE A 1 102 ? -7.326 -7.726 16.464 1.00 78.06 102 PHE A N 1
ATOM 848 C CA . PHE A 1 102 ? -7.192 -7.087 17.768 1.00 78.06 102 PHE A CA 1
ATOM 849 C C . PHE A 1 102 ? -8.225 -5.965 17.968 1.00 78.06 102 PHE A C 1
ATOM 851 O O . PHE A 1 102 ? -8.946 -5.984 18.962 1.00 78.06 102 PHE A O 1
ATOM 858 N N . TYR A 1 103 ? -8.360 -5.033 17.021 1.00 78.31 103 TYR A N 1
ATOM 859 C CA . TYR A 1 103 ? -9.296 -3.905 17.129 1.00 78.31 103 TYR A CA 1
ATOM 860 C C . TYR A 1 103 ? -10.771 -4.293 17.022 1.00 78.31 103 TYR A C 1
ATOM 862 O O . TYR A 1 103 ? -11.622 -3.674 17.660 1.00 78.31 103 TYR A O 1
ATOM 870 N N . ALA A 1 104 ? -11.081 -5.353 16.281 1.00 72.38 104 ALA A N 1
ATOM 871 C CA . ALA A 1 104 ? -12.412 -5.939 16.256 1.00 72.38 104 ALA A CA 1
ATOM 872 C C . ALA A 1 104 ? -12.766 -6.624 17.588 1.00 72.38 104 ALA A C 1
ATOM 874 O O . ALA A 1 104 ? -13.939 -6.894 17.843 1.00 72.38 104 ALA A O 1
ATOM 875 N N . GLY A 1 105 ? -11.792 -6.874 18.472 1.00 69.44 105 GLY A N 1
ATOM 876 C CA . GLY A 1 105 ? -12.012 -7.508 19.771 1.00 69.44 105 GLY A CA 1
ATOM 877 C C . GLY A 1 105 ? -12.516 -8.943 19.639 1.00 69.44 105 GLY A C 1
ATOM 878 O O . GLY A 1 105 ? -13.384 -9.352 20.403 1.00 69.44 105 GLY A O 1
ATOM 879 N N . VAL A 1 106 ? -12.032 -9.678 18.632 1.00 64.12 106 VAL A N 1
ATOM 880 C CA . VAL A 1 106 ? -12.414 -11.076 18.394 1.00 64.12 106 VAL A CA 1
ATOM 881 C C . VAL A 1 106 ? -11.751 -11.969 19.445 1.00 64.12 106 VAL A C 1
ATOM 883 O O . VAL A 1 106 ? -10.535 -12.174 19.389 1.00 64.12 106 VAL A O 1
ATOM 886 N N . ASN A 1 107 ? -12.522 -12.533 20.391 1.00 59.38 107 ASN A N 1
ATOM 887 C CA . ASN A 1 107 ? -11.990 -13.569 21.286 1.00 59.38 107 ASN A CA 1
ATOM 888 C C . ASN A 1 107 ? -11.556 -14.806 20.488 1.00 59.38 107 ASN A C 1
ATOM 890 O O . ASN A 1 107 ? -12.017 -15.050 19.375 1.00 59.38 107 ASN A O 1
ATOM 894 N N . GLN A 1 108 ? -10.703 -15.649 21.082 1.00 53.62 108 GLN A N 1
ATOM 895 C CA . GLN A 1 108 ? -10.131 -16.850 20.446 1.00 53.62 108 GLN A CA 1
ATOM 896 C C . GLN A 1 108 ? -11.139 -17.971 20.100 1.00 53.62 108 GLN A C 1
ATOM 898 O O . GLN A 1 108 ? -10.749 -19.122 19.907 1.00 53.62 108 GLN A O 1
ATOM 903 N N . LYS A 1 109 ? -12.442 -17.675 20.013 1.00 54.19 109 LYS A N 1
ATOM 904 C CA . LYS A 1 109 ? -13.442 -18.609 19.496 1.00 54.19 109 LYS A CA 1
ATOM 905 C C . LYS A 1 109 ? -13.314 -18.677 17.965 1.00 54.19 109 LYS A C 1
ATOM 907 O O . LYS A 1 109 ? -13.602 -17.741 17.225 1.00 54.19 109 LYS A O 1
ATOM 912 N N . TYR A 1 110 ? -12.879 -19.843 17.513 1.00 56.31 110 TYR A N 1
ATOM 913 C CA . TYR A 1 110 ? -12.376 -20.179 16.180 1.00 56.31 110 TYR A CA 1
ATOM 914 C C . TYR A 1 110 ? -13.160 -19.727 14.954 1.00 56.31 110 TYR A C 1
ATOM 916 O O . TYR A 1 110 ? -12.573 -19.315 13.957 1.00 56.31 110 TYR A O 1
ATOM 924 N N . PHE A 1 111 ? -14.483 -19.827 15.005 1.00 56.25 111 PHE A N 1
ATOM 925 C CA . PHE A 1 111 ? -15.321 -19.607 13.830 1.00 56.25 111 PHE A CA 1
ATOM 926 C C . PHE A 1 111 ? -15.458 -18.116 13.488 1.00 56.25 111 PHE A C 1
ATOM 928 O O . PHE A 1 111 ? -15.465 -17.740 12.318 1.00 56.25 111 PHE A O 1
ATOM 935 N N . ALA A 1 112 ? -15.469 -17.252 14.510 1.00 61.06 112 ALA A N 1
ATOM 936 C CA . ALA A 1 112 ? -15.528 -15.802 14.341 1.00 61.06 112 ALA A CA 1
ATOM 937 C C . ALA A 1 112 ? -14.274 -15.262 13.639 1.00 61.06 112 ALA A C 1
ATOM 939 O O . ALA A 1 112 ? -14.366 -14.364 12.809 1.00 61.06 112 ALA A O 1
ATOM 940 N N . GLN A 1 113 ? -13.110 -15.845 13.942 1.00 64.12 113 GLN A N 1
ATOM 941 C CA . GLN A 1 113 ? -11.828 -15.448 13.360 1.00 64.12 113 GLN A CA 1
ATOM 942 C C . GLN A 1 113 ? -11.741 -15.805 11.875 1.00 64.12 113 GLN A C 1
ATOM 944 O O . GLN A 1 113 ? -11.283 -14.986 11.087 1.00 64.12 113 GLN A O 1
ATOM 949 N N . ILE A 1 114 ? -12.224 -16.987 11.478 1.00 63.41 114 ILE A N 1
ATOM 950 C CA . ILE A 1 114 ? -12.229 -17.416 10.071 1.00 63.41 114 ILE A CA 1
ATOM 951 C C . ILE A 1 114 ? -13.155 -16.525 9.236 1.00 63.41 114 ILE A C 1
ATOM 953 O O . ILE A 1 114 ? -12.750 -16.044 8.178 1.00 63.41 114 ILE A O 1
ATOM 957 N N . ILE A 1 115 ? -14.373 -16.258 9.721 1.00 63.28 115 ILE A N 1
ATOM 958 C CA . ILE A 1 115 ? -15.310 -15.358 9.033 1.00 63.28 115 ILE A CA 1
ATOM 959 C C . ILE A 1 115 ? -14.729 -13.947 8.958 1.00 63.28 115 ILE A C 1
ATOM 961 O O . ILE A 1 115 ? -14.755 -13.342 7.891 1.00 63.28 115 ILE A O 1
ATOM 965 N N . PHE A 1 116 ? -14.153 -13.446 10.052 1.00 67.75 116 PHE A N 1
ATOM 966 C CA . PHE A 1 116 ? -13.533 -12.126 10.078 1.00 67.75 116 PHE A CA 1
ATOM 967 C C . PHE A 1 116 ? -12.391 -12.009 9.067 1.00 67.75 116 PHE A C 1
ATOM 969 O O . PHE A 1 116 ? -12.368 -11.064 8.289 1.00 67.75 116 PHE A O 1
ATOM 976 N N . VAL A 1 117 ? -11.475 -12.981 9.027 1.00 65.94 117 VAL A N 1
ATOM 977 C CA . VAL A 1 117 ? -10.363 -12.998 8.064 1.00 65.94 117 VAL A CA 1
ATOM 978 C C . VAL A 1 117 ? -10.882 -13.073 6.629 1.00 65.94 117 VAL A C 1
ATOM 980 O O . VAL A 1 117 ? -10.382 -12.362 5.765 1.00 65.94 117 VAL A O 1
ATOM 983 N N . SER A 1 118 ? -11.918 -13.870 6.373 1.00 63.53 118 SER A N 1
ATOM 984 C CA . SER A 1 118 ? -12.497 -14.013 5.031 1.00 63.53 118 SER A CA 1
ATOM 985 C C . SER A 1 118 ? -13.165 -12.721 4.556 1.00 63.53 118 SER A C 1
ATOM 987 O O . SER A 1 118 ? -12.941 -12.279 3.432 1.00 63.53 118 SER A O 1
ATOM 989 N N . VAL A 1 119 ? -13.936 -12.076 5.436 1.00 64.81 119 VAL A N 1
ATOM 990 C CA . VAL A 1 119 ? -14.540 -10.762 5.186 1.00 64.81 119 VAL A CA 1
ATOM 991 C C . VAL A 1 119 ? -13.460 -9.702 5.002 1.00 64.81 119 VAL A C 1
ATOM 993 O O . VAL A 1 119 ? -13.550 -8.894 4.088 1.00 64.81 119 VAL A O 1
ATOM 996 N N . PHE A 1 120 ? -12.420 -9.716 5.829 1.00 69.75 120 PHE A N 1
ATOM 997 C CA . PHE A 1 120 ? -11.314 -8.777 5.732 1.00 69.75 120 PHE A CA 1
ATOM 998 C C . PHE A 1 120 ? -10.591 -8.882 4.388 1.00 69.75 120 PHE A C 1
ATOM 1000 O O . PHE A 1 120 ? -10.421 -7.870 3.713 1.00 69.75 120 PHE A O 1
ATOM 1007 N N . ILE A 1 121 ? -10.203 -10.096 3.984 1.00 66.56 121 ILE A N 1
ATOM 1008 C CA . ILE A 1 121 ? -9.536 -10.330 2.699 1.00 66.56 121 ILE A CA 1
ATOM 1009 C C . ILE A 1 121 ? -10.456 -9.900 1.558 1.00 66.56 121 ILE A C 1
ATOM 1011 O O . ILE A 1 121 ? -9.995 -9.257 0.623 1.00 66.56 121 ILE A O 1
ATOM 1015 N N . PHE A 1 122 ? -11.758 -10.180 1.657 1.00 66.75 122 PHE A N 1
ATOM 1016 C CA . PHE A 1 122 ? -12.731 -9.704 0.682 1.00 66.75 122 PHE A CA 1
ATOM 1017 C C . PHE A 1 122 ? -12.756 -8.172 0.610 1.00 66.75 122 PHE A C 1
ATOM 1019 O O . PHE A 1 122 ? -12.618 -7.608 -0.469 1.00 66.75 122 PHE A O 1
ATOM 1026 N N . LEU A 1 123 ? -12.863 -7.470 1.737 1.00 64.31 123 LEU A N 1
ATOM 1027 C CA . LEU A 1 123 ? -12.864 -6.007 1.727 1.00 64.31 123 LEU A CA 1
ATOM 1028 C C . LEU A 1 123 ? -11.557 -5.438 1.182 1.00 64.31 123 LEU A C 1
ATOM 1030 O O . LEU A 1 123 ? -11.581 -4.504 0.395 1.00 64.31 123 LEU A O 1
ATOM 1034 N N . TRP A 1 124 ? -10.422 -6.035 1.521 1.00 67.50 124 TRP A N 1
ATOM 1035 C CA . TRP A 1 124 ? -9.133 -5.615 0.981 1.00 67.50 124 TRP A CA 1
ATOM 1036 C C . TRP A 1 124 ? -8.963 -5.880 -0.506 1.00 67.50 124 TRP A C 1
ATOM 1038 O O . TRP A 1 124 ? -8.283 -5.117 -1.179 1.00 67.50 124 TRP A O 1
ATOM 1048 N N . TRP A 1 125 ? -9.566 -6.945 -1.015 1.00 68.31 125 TRP A N 1
ATOM 1049 C CA . TRP A 1 125 ? -9.487 -7.313 -2.420 1.00 68.31 125 TRP A CA 1
ATOM 1050 C C . TRP A 1 125 ? -10.486 -6.530 -3.285 1.00 68.31 125 TRP A C 1
ATOM 1052 O O . TRP A 1 125 ? -10.213 -6.234 -4.446 1.00 68.31 125 TRP A O 1
ATOM 1062 N N . PHE A 1 126 ? -11.648 -6.178 -2.722 1.00 60.44 126 PHE A N 1
ATOM 1063 C CA . PHE A 1 126 ? -12.771 -5.621 -3.475 1.00 60.44 126 PHE A CA 1
ATOM 1064 C C . PHE A 1 126 ? -13.090 -4.142 -3.184 1.00 60.44 126 PHE A C 1
ATOM 1066 O O . PHE A 1 126 ? -13.895 -3.578 -3.930 1.00 60.44 126 PHE A O 1
ATOM 1073 N N . VAL A 1 127 ? -12.510 -3.514 -2.154 1.00 62.66 127 VAL A N 1
ATOM 1074 C CA . VAL A 1 127 ? -12.742 -2.087 -1.838 1.00 62.66 127 VAL A CA 1
ATOM 1075 C C . VAL A 1 127 ? -11.708 -1.156 -2.477 1.00 62.66 127 VAL A C 1
ATOM 1077 O O . VAL A 1 127 ? -12.145 -0.160 -3.036 1.00 62.66 127 VAL A O 1
ATOM 1080 N N . PRO A 1 128 ? -10.388 -1.431 -2.457 1.00 65.12 128 PRO A N 1
ATOM 1081 C CA . PRO A 1 128 ? -9.435 -0.569 -3.145 1.00 65.12 128 PRO A CA 1
ATOM 1082 C C . PRO A 1 128 ? -9.623 -0.641 -4.664 1.00 65.12 128 PRO A C 1
ATOM 1084 O O . PRO A 1 128 ? -9.446 -1.709 -5.259 1.00 65.12 128 PRO A O 1
ATOM 1087 N N . ASP A 1 129 ? -9.928 0.490 -5.300 1.00 62.16 129 ASP A N 1
ATOM 1088 C CA . ASP A 1 129 ? -10.228 0.538 -6.743 1.00 62.16 129 ASP A CA 1
ATOM 1089 C C . ASP A 1 129 ? -9.006 0.213 -7.616 1.00 62.16 129 ASP A C 1
ATOM 1091 O O . ASP A 1 129 ? -9.131 -0.251 -8.749 1.00 62.16 129 ASP A O 1
ATOM 1095 N N . VAL A 1 130 ? -7.806 0.412 -7.069 1.00 70.31 130 VAL A N 1
ATOM 1096 C CA . VAL A 1 130 ? -6.519 0.195 -7.744 1.00 70.31 130 VAL A CA 1
ATOM 1097 C C . VAL A 1 130 ? -5.607 -0.736 -6.939 1.00 70.31 130 VAL A C 1
ATOM 1099 O O . VAL A 1 130 ? -4.424 -0.464 -6.725 1.00 70.31 130 VAL A O 1
ATOM 1102 N N . PHE A 1 131 ? -6.152 -1.872 -6.488 1.00 76.25 131 PHE A N 1
ATOM 1103 C CA . PHE A 1 131 ? -5.425 -2.877 -5.695 1.00 76.25 131 PHE A CA 1
ATOM 1104 C C . PHE A 1 131 ? -4.066 -3.261 -6.304 1.00 76.25 131 PHE A C 1
ATOM 1106 O O . PHE A 1 131 ? -3.056 -3.299 -5.606 1.00 76.25 131 PHE A O 1
ATOM 1113 N N . GLY A 1 132 ? -4.005 -3.483 -7.618 1.00 76.88 132 GLY A N 1
ATOM 1114 C CA . GLY A 1 132 ? -2.761 -3.828 -8.313 1.00 76.88 132 GLY A CA 1
ATOM 1115 C C . GLY A 1 132 ? -1.705 -2.738 -8.235 1.00 76.88 132 GLY A C 1
ATOM 1116 O O . GLY A 1 132 ? -0.538 -3.025 -7.996 1.00 76.88 132 GLY A O 1
ATOM 1117 N N . GLU A 1 133 ? -2.116 -1.484 -8.384 1.00 76.38 133 GLU A N 1
ATOM 1118 C CA . GLU A 1 133 ? -1.211 -0.336 -8.394 1.00 76.38 133 GLU A CA 1
ATOM 1119 C C . GLU A 1 133 ? -0.783 0.066 -6.978 1.00 76.38 133 GLU A C 1
ATOM 1121 O O . GLU A 1 133 ? 0.257 0.676 -6.788 1.00 76.38 133 GLU A O 1
ATOM 1126 N N . VAL A 1 134 ? -1.555 -0.273 -5.953 1.00 81.06 134 VAL A N 1
ATOM 1127 C CA . VAL A 1 134 ? -1.273 0.179 -4.584 1.00 81.06 134 VAL A CA 1
ATOM 1128 C C . VAL A 1 134 ? -0.683 -0.920 -3.721 1.00 81.06 134 VAL A C 1
ATOM 1130 O O . VAL A 1 134 ? 0.169 -0.646 -2.885 1.00 81.06 134 VAL A O 1
ATOM 1133 N N . VAL A 1 135 ? -1.130 -2.157 -3.912 1.00 84.94 135 VAL A N 1
ATOM 1134 C CA . VAL A 1 135 ? -0.809 -3.279 -3.030 1.00 84.94 135 VAL A CA 1
ATOM 1135 C C . VAL A 1 135 ? 0.186 -4.244 -3.675 1.00 84.94 135 VAL A C 1
ATOM 1137 O O . VAL A 1 135 ? 0.965 -4.853 -2.948 1.00 84.94 135 VAL A O 1
ATOM 1140 N N . LEU A 1 136 ? 0.195 -4.383 -5.008 1.00 85.75 136 LEU A N 1
ATOM 1141 C CA . LEU A 1 136 ? 1.054 -5.347 -5.715 1.00 85.75 136 LEU A CA 1
ATOM 1142 C C . LEU A 1 136 ? 2.203 -4.708 -6.514 1.00 85.75 136 LEU A C 1
ATOM 1144 O O . LEU A 1 136 ? 3.247 -5.337 -6.705 1.00 85.75 136 LEU A O 1
ATOM 1148 N N . TRP A 1 137 ? 2.026 -3.478 -7.004 1.00 87.12 137 TRP A N 1
ATOM 1149 C CA . TRP A 1 137 ? 3.073 -2.724 -7.694 1.00 87.12 137 TRP A CA 1
ATOM 1150 C C . TRP A 1 137 ? 4.280 -2.543 -6.766 1.00 87.12 137 TRP A C 1
ATOM 1152 O O . TRP A 1 137 ? 4.130 -2.167 -5.607 1.00 87.12 137 TRP A O 1
ATOM 1162 N N . LYS A 1 138 ? 5.495 -2.793 -7.267 1.00 87.62 138 LYS A N 1
ATOM 1163 C CA . LYS A 1 138 ? 6.707 -2.883 -6.444 1.00 87.62 138 LYS A CA 1
ATOM 1164 C C . LYS A 1 138 ? 7.068 -1.593 -5.727 1.00 87.62 138 LYS A C 1
ATOM 1166 O O . LYS A 1 138 ? 7.336 -1.643 -4.529 1.00 87.62 138 LYS A O 1
ATOM 1171 N N . THR A 1 139 ? 7.026 -0.459 -6.419 1.00 89.56 139 THR A N 1
ATOM 1172 C CA . THR A 1 139 ? 7.153 0.836 -5.744 1.00 89.56 139 THR A CA 1
ATOM 1173 C C . THR A 1 139 ? 5.859 1.211 -5.018 1.00 89.56 139 THR A C 1
ATOM 1175 O O . THR A 1 139 ? 5.907 1.693 -3.884 1.00 89.56 139 THR A O 1
ATOM 1178 N N . GLY A 1 140 ? 4.702 0.962 -5.638 1.00 88.25 140 GLY A N 1
ATOM 1179 C CA . GLY A 1 140 ? 3.393 1.342 -5.103 1.00 88.25 140 GLY A CA 1
ATOM 1180 C C . GLY A 1 140 ? 3.115 0.769 -3.716 1.00 88.25 140 GLY A C 1
ATOM 1181 O O . GLY A 1 140 ? 2.714 1.506 -2.821 1.00 88.25 140 GLY A O 1
ATOM 1182 N N . GLN A 1 141 ? 3.429 -0.506 -3.495 1.00 90.62 141 GLN A N 1
ATOM 1183 C CA . GLN A 1 141 ? 3.254 -1.184 -2.210 1.00 90.62 141 GLN A CA 1
ATOM 1184 C C . GLN A 1 141 ? 4.072 -0.523 -1.094 1.00 90.62 141 GLN A C 1
ATOM 1186 O O . GLN A 1 141 ? 3.547 -0.297 -0.004 1.00 90.62 141 GLN A O 1
ATOM 1191 N N . ILE A 1 142 ? 5.325 -0.132 -1.363 1.00 94.31 142 ILE A N 1
ATOM 1192 C CA . ILE A 1 142 ? 6.141 0.578 -0.375 1.00 94.31 142 ILE A CA 1
ATOM 1193 C C . ILE A 1 142 ? 5.501 1.941 -0.133 1.00 94.31 142 ILE A C 1
ATOM 1195 O O . ILE A 1 142 ? 5.280 2.325 1.007 1.00 94.31 142 ILE A O 1
ATOM 1199 N N . GLN A 1 143 ? 5.137 2.661 -1.188 1.00 91.38 143 GLN A N 1
ATOM 1200 C CA . GLN A 1 143 ? 4.673 4.040 -1.097 1.00 91.38 143 GLN A CA 1
ATOM 1201 C C . GLN A 1 143 ? 3.295 4.214 -0.441 1.00 91.38 143 GLN A C 1
ATOM 1203 O O . GLN A 1 143 ? 3.120 5.113 0.379 1.00 91.38 143 GLN A O 1
ATOM 1208 N N . TYR A 1 144 ? 2.324 3.378 -0.796 1.00 89.31 144 TYR A N 1
ATOM 1209 C CA . TYR A 1 144 ? 0.912 3.577 -0.466 1.00 89.31 144 TYR A CA 1
ATOM 1210 C C . TYR A 1 144 ? 0.375 2.554 0.533 1.00 89.31 144 TYR A C 1
ATOM 1212 O O . TYR A 1 144 ? -0.527 2.878 1.302 1.00 89.31 144 TYR A O 1
ATOM 1220 N N . PHE A 1 145 ? 0.922 1.338 0.553 1.00 90.25 145 PHE A N 1
ATOM 1221 C CA . PHE A 1 145 ? 0.420 0.266 1.409 1.00 90.25 145 PHE A CA 1
ATOM 1222 C C . PHE A 1 145 ? 1.212 0.140 2.719 1.00 90.25 145 PHE A C 1
ATOM 1224 O O . PHE A 1 145 ? 0.616 0.051 3.793 1.00 90.25 145 PHE A O 1
ATOM 1231 N N . TRP A 1 146 ? 2.546 0.215 2.688 1.00 94.25 146 TRP A N 1
ATOM 1232 C CA . TRP A 1 146 ? 3.368 0.021 3.895 1.00 94.25 146 TRP A CA 1
ATOM 1233 C C . TRP A 1 146 ? 3.199 1.134 4.934 1.00 94.25 146 TRP A C 1
ATOM 1235 O O . TRP A 1 146 ? 3.258 0.858 6.135 1.00 94.25 146 TRP A O 1
ATOM 1245 N N . ILE A 1 147 ? 2.900 2.365 4.499 1.00 92.31 147 ILE A N 1
ATOM 1246 C CA . ILE A 1 147 ? 2.579 3.486 5.398 1.00 92.31 147 ILE A CA 1
ATOM 1247 C C . ILE A 1 147 ? 1.440 3.145 6.362 1.00 92.31 147 ILE A C 1
ATOM 1249 O O . ILE A 1 147 ? 1.422 3.607 7.500 1.00 92.31 147 ILE A O 1
ATOM 1253 N N . PHE A 1 148 ? 0.519 2.281 5.940 1.00 89.44 148 PHE A N 1
ATOM 1254 C CA . PHE A 1 148 ? -0.599 1.845 6.753 1.00 89.44 148 PHE A CA 1
ATOM 1255 C C . PHE A 1 148 ? -0.154 1.002 7.946 1.00 89.44 148 PHE A C 1
ATOM 1257 O O . PHE A 1 148 ? -0.549 1.255 9.084 1.00 89.44 148 PHE A O 1
ATOM 1264 N N . ALA A 1 149 ? 0.721 0.024 7.701 1.00 92.44 149 ALA A N 1
ATOM 1265 C CA . ALA A 1 149 ? 1.306 -0.784 8.761 1.00 92.44 149 ALA A CA 1
ATOM 1266 C C . ALA A 1 149 ? 2.186 0.060 9.688 1.00 92.44 149 ALA A C 1
ATOM 1268 O O . ALA A 1 149 ? 2.105 -0.104 10.904 1.00 92.44 149 ALA A O 1
ATOM 1269 N N . ILE A 1 150 ? 2.967 0.991 9.130 1.00 95.50 150 ILE A N 1
ATOM 1270 C CA . ILE A 1 150 ? 3.788 1.928 9.907 1.00 95.50 150 ILE A CA 1
ATOM 1271 C C . ILE A 1 150 ? 2.900 2.768 10.827 1.00 95.50 150 ILE A C 1
ATOM 1273 O O . ILE A 1 150 ? 3.148 2.825 12.029 1.00 95.50 150 ILE A O 1
ATOM 1277 N N . PHE A 1 151 ? 1.826 3.357 10.302 1.00 94.75 151 PHE A N 1
ATOM 1278 C CA . PHE A 1 151 ? 0.890 4.141 11.100 1.00 94.75 151 PHE A CA 1
ATOM 1279 C C . PHE A 1 151 ? 0.269 3.315 12.230 1.00 94.75 151 PHE A C 1
ATOM 1281 O O . PHE A 1 151 ? 0.343 3.724 13.388 1.00 94.75 151 PHE A O 1
ATOM 1288 N N . LEU A 1 152 ? -0.297 2.142 11.918 1.00 92.88 152 LEU A N 1
ATOM 1289 C CA . LEU A 1 152 ? -0.904 1.263 12.922 1.00 92.88 152 LEU A CA 1
ATOM 1290 C C . LEU A 1 152 ? 0.107 0.850 13.999 1.00 92.88 152 LEU A C 1
ATOM 1292 O O . LEU A 1 152 ? -0.244 0.788 15.176 1.00 92.88 152 LEU A O 1
ATOM 1296 N N . PHE A 1 153 ? 1.366 0.623 13.619 1.00 94.25 153 PHE A N 1
ATOM 1297 C CA . PHE A 1 153 ? 2.445 0.336 14.558 1.00 94.25 153 PHE A CA 1
ATOM 1298 C C . PHE A 1 153 ? 2.747 1.516 15.482 1.00 94.25 153 PHE A C 1
ATOM 1300 O O . PHE A 1 153 ? 2.873 1.320 16.694 1.00 94.25 153 PHE A O 1
ATOM 1307 N N . CYS A 1 154 ? 2.823 2.724 14.930 1.00 94.69 154 CYS A N 1
ATOM 1308 C CA . CYS A 1 154 ? 3.134 3.949 15.658 1.00 94.69 154 CYS A CA 1
ATOM 1309 C C . CYS A 1 154 ? 2.016 4.361 16.623 1.00 94.69 154 CYS A C 1
ATOM 1311 O O . CYS A 1 154 ? 2.281 4.629 17.795 1.00 94.69 154 CYS A O 1
ATOM 1313 N N . ILE A 1 155 ? 0.762 4.362 16.163 1.00 92.06 155 ILE A N 1
ATOM 1314 C CA . ILE A 1 155 ? -0.369 4.878 16.943 1.00 92.06 155 ILE A CA 1
ATOM 1315 C C . ILE A 1 155 ? -0.924 3.872 17.961 1.00 92.06 155 ILE A C 1
ATOM 1317 O O . ILE A 1 155 ? -1.726 4.236 18.824 1.00 92.06 155 ILE A O 1
ATOM 1321 N N . ARG A 1 156 ? -0.507 2.599 17.894 1.00 90.81 156 ARG A N 1
ATOM 1322 C CA . ARG A 1 156 ? -1.076 1.512 18.702 1.00 90.81 156 ARG A CA 1
ATOM 1323 C C . ARG A 1 156 ? -1.190 1.856 20.186 1.00 90.81 156 ARG A C 1
ATOM 1325 O O . ARG A 1 156 ? -2.284 1.733 20.736 1.00 90.81 156 ARG A O 1
ATOM 1332 N N . SER A 1 157 ? -0.105 2.300 20.828 1.00 88.50 157 SER A N 1
ATOM 1333 C CA . SER A 1 157 ? -0.164 2.613 22.261 1.00 88.50 157 SER A CA 1
ATOM 1334 C C . SER A 1 157 ? -1.043 3.815 22.563 1.00 88.50 157 SER A C 1
ATOM 1336 O O . SER A 1 157 ? -1.647 3.857 23.633 1.00 88.50 157 SER A O 1
ATOM 1338 N N . THR A 1 158 ? -1.152 4.780 21.648 1.00 90.69 158 THR A N 1
ATOM 1339 C CA . THR A 1 158 ? -2.094 5.890 21.805 1.00 90.69 158 THR A CA 1
ATOM 1340 C C . THR A 1 158 ? -3.536 5.393 21.769 1.00 90.69 158 THR A C 1
ATOM 1342 O O . THR A 1 158 ? -4.306 5.762 22.649 1.00 90.69 158 THR A O 1
ATOM 1345 N N . ILE A 1 159 ? -3.904 4.529 20.818 1.00 90.25 159 ILE A N 1
ATOM 1346 C CA . ILE A 1 159 ? -5.260 3.959 20.735 1.00 90.25 159 ILE A CA 1
ATOM 1347 C C . ILE A 1 159 ? -5.587 3.127 21.981 1.00 90.25 159 ILE A C 1
ATOM 1349 O O . ILE A 1 159 ? -6.647 3.306 22.582 1.00 90.25 159 ILE A O 1
ATOM 1353 N N . GLU A 1 160 ? -4.678 2.238 22.390 1.00 87.69 160 GLU A N 1
ATOM 1354 C CA . GLU A 1 160 ? -4.852 1.390 23.576 1.00 87.69 160 GLU A CA 1
ATOM 1355 C C . GLU A 1 160 ? -5.118 2.230 24.836 1.00 87.69 160 GLU A C 1
ATOM 1357 O O . GLU A 1 160 ? -6.030 1.919 25.600 1.00 87.69 160 GLU A O 1
ATOM 1362 N N . GLN A 1 161 ? -4.406 3.345 25.013 1.00 86.50 161 GLN A N 1
ATOM 1363 C CA . GLN A 1 161 ? -4.612 4.254 26.143 1.00 86.50 161 GLN A CA 1
ATOM 1364 C C . GLN A 1 161 ? -5.865 5.124 26.000 1.00 86.50 161 GLN A C 1
ATOM 1366 O O . GLN A 1 161 ? -6.685 5.177 26.912 1.00 86.50 161 GLN A O 1
ATOM 1371 N N . ALA A 1 162 ? -6.017 5.827 24.876 1.00 86.88 162 ALA A N 1
ATOM 1372 C CA . ALA A 1 162 ? -7.048 6.847 24.706 1.00 86.88 162 ALA A CA 1
ATOM 1373 C C . ALA A 1 162 ? -8.446 6.232 24.553 1.00 86.88 162 ALA A C 1
ATOM 1375 O O . ALA A 1 162 ? -9.415 6.733 25.128 1.00 86.88 162 ALA A O 1
ATOM 1376 N N . ILE A 1 163 ? -8.558 5.119 23.824 1.00 86.56 163 ILE A N 1
ATOM 1377 C CA . ILE A 1 163 ? -9.845 4.496 23.497 1.00 86.56 163 ILE A CA 1
ATOM 1378 C C . ILE A 1 163 ? -10.153 3.340 24.449 1.00 86.56 163 ILE A C 1
ATOM 1380 O O . ILE A 1 163 ? -11.231 3.326 25.043 1.00 86.56 163 ILE A O 1
ATOM 1384 N N . PHE A 1 164 ? -9.205 2.416 24.633 1.00 85.69 164 PHE A N 1
ATOM 1385 C CA . PHE A 1 164 ? -9.415 1.198 25.429 1.00 85.69 164 PHE A CA 1
ATOM 1386 C C . PHE A 1 164 ? -9.022 1.335 26.909 1.00 85.69 164 PHE A C 1
ATOM 1388 O O . PHE A 1 164 ? -9.266 0.420 27.692 1.00 85.69 164 PHE A O 1
ATOM 1395 N N . LYS A 1 165 ? -8.434 2.470 27.317 1.00 84.88 165 LYS A N 1
ATOM 1396 C CA . LYS A 1 165 ? -7.960 2.735 28.693 1.00 84.88 165 LYS A CA 1
ATOM 1397 C C . LYS A 1 165 ? -6.953 1.699 29.215 1.00 84.88 165 LYS A C 1
ATOM 1399 O O . LYS A 1 165 ? -6.811 1.501 30.420 1.00 84.88 165 LYS A O 1
ATOM 1404 N N . ILE A 1 166 ? -6.218 1.058 28.309 1.00 83.00 166 ILE A N 1
ATOM 1405 C CA . ILE A 1 166 ? -5.167 0.093 28.624 1.00 83.00 166 ILE A CA 1
ATOM 1406 C C . ILE A 1 166 ? -3.879 0.862 28.929 1.00 83.00 166 ILE A C 1
ATOM 1408 O O . ILE A 1 166 ? -3.430 1.696 28.140 1.00 83.00 166 ILE A O 1
ATOM 1412 N N . LYS A 1 167 ? -3.261 0.581 30.084 1.00 77.75 167 LYS A N 1
ATOM 1413 C CA . LYS A 1 167 ? -1.970 1.183 30.443 1.00 77.75 167 LYS A CA 1
ATOM 1414 C C . LYS A 1 167 ? -0.880 0.720 29.484 1.00 77.75 167 LYS A C 1
ATOM 1416 O O . LYS A 1 167 ? -0.695 -0.473 29.255 1.00 77.75 167 LYS A O 1
ATOM 1421 N N . ASN A 1 168 ? -0.118 1.685 28.995 1.00 69.94 168 ASN A N 1
ATOM 1422 C CA . ASN A 1 168 ? 0.968 1.447 28.065 1.00 69.94 168 ASN A CA 1
ATOM 1423 C C . ASN A 1 168 ? 2.177 0.775 28.737 1.00 69.94 168 ASN A C 1
ATOM 1425 O O . ASN A 1 168 ? 2.596 1.185 29.820 1.00 69.94 168 ASN A O 1
ATOM 1429 N N . LYS A 1 169 ? 2.759 -0.216 28.056 1.00 68.75 169 LYS A N 1
ATOM 1430 C CA . LYS A 1 169 ? 4.028 -0.868 28.403 1.00 68.75 169 LYS A CA 1
ATOM 1431 C C . LYS A 1 169 ? 4.933 -0.944 27.168 1.00 68.75 169 LYS A C 1
ATOM 1433 O O . LYS A 1 169 ? 5.288 -2.029 26.723 1.00 68.75 169 LYS A O 1
ATOM 1438 N N . ASP A 1 170 ? 5.278 0.209 26.598 1.00 71.81 170 ASP A N 1
ATOM 1439 C CA . ASP A 1 170 ? 6.017 0.264 25.329 1.00 71.81 170 ASP A CA 1
ATOM 1440 C C . ASP A 1 170 ? 7.439 -0.318 25.403 1.00 71.81 170 ASP A C 1
ATOM 1442 O O . ASP A 1 170 ? 7.930 -0.808 24.390 1.00 71.81 170 ASP A O 1
ATOM 1446 N N . GLY A 1 171 ? 8.087 -0.343 26.575 1.00 82.31 171 GLY A N 1
ATOM 1447 C CA . GLY A 1 171 ? 9.401 -0.979 26.751 1.00 82.31 171 GLY A CA 1
ATOM 1448 C C . GLY A 1 171 ? 10.396 -0.613 25.638 1.00 82.31 171 GLY A C 1
ATOM 1449 O O . GLY A 1 171 ? 10.502 0.547 25.245 1.00 82.31 171 GLY A O 1
ATOM 1450 N N . TYR A 1 172 ? 11.082 -1.615 25.080 1.00 81.88 172 TYR A N 1
ATOM 1451 C CA . TYR A 1 172 ? 12.014 -1.430 23.958 1.00 81.88 172 TYR A CA 1
ATOM 1452 C C . TYR A 1 172 ? 11.327 -1.044 22.633 1.00 81.88 172 TYR A C 1
ATOM 1454 O O . TYR A 1 172 ? 11.961 -0.446 21.763 1.00 81.88 172 TYR A O 1
ATOM 1462 N N . LEU A 1 173 ? 10.031 -1.343 22.466 1.00 89.31 173 LEU A N 1
ATOM 1463 C CA . LEU A 1 173 ? 9.282 -1.002 21.250 1.00 89.31 173 LEU A CA 1
ATOM 1464 C C . LEU A 1 173 ? 9.117 0.513 21.089 1.00 89.31 173 LEU A C 1
ATOM 1466 O O . LEU A 1 173 ? 8.884 0.976 19.975 1.00 89.31 173 LEU A O 1
ATOM 1470 N N . PHE A 1 174 ? 9.275 1.287 22.167 1.00 91.50 174 PHE A N 1
ATOM 1471 C CA . PHE A 1 174 ? 9.232 2.745 22.118 1.00 91.50 174 PHE A CA 1
ATOM 1472 C C . PHE A 1 174 ? 10.268 3.327 21.143 1.00 91.50 174 PHE A C 1
ATOM 1474 O O . PHE A 1 174 ? 9.916 4.134 20.285 1.00 91.50 174 PHE A O 1
ATOM 1481 N N . TYR A 1 175 ? 11.524 2.874 21.211 1.00 93.56 175 TYR A N 1
ATOM 1482 C CA . TYR A 1 175 ? 12.595 3.376 20.342 1.00 93.56 175 TYR A CA 1
ATOM 1483 C C . TYR A 1 175 ? 12.378 2.996 18.874 1.00 93.56 175 TYR A C 1
ATOM 1485 O O . TYR A 1 175 ? 12.580 3.817 17.981 1.00 93.56 175 TYR A O 1
ATOM 1493 N N . LEU A 1 176 ? 11.881 1.782 18.618 1.00 94.69 176 LEU A N 1
ATOM 1494 C CA . LEU A 1 176 ? 11.500 1.365 17.267 1.00 94.69 176 LEU A CA 1
ATOM 1495 C C . LEU A 1 176 ? 10.348 2.213 16.716 1.00 94.69 176 LEU A C 1
ATOM 1497 O O . LEU A 1 176 ? 10.340 2.545 15.533 1.00 94.69 176 LEU A O 1
ATOM 1501 N N . ARG A 1 177 ? 9.391 2.609 17.565 1.00 95.06 177 ARG A N 1
ATOM 1502 C CA . ARG A 1 177 ? 8.308 3.515 17.166 1.00 95.06 177 ARG A CA 1
ATOM 1503 C C . ARG A 1 177 ? 8.780 4.934 16.905 1.00 95.06 177 ARG A C 1
ATOM 1505 O O . ARG A 1 177 ? 8.214 5.555 16.019 1.00 95.06 177 ARG A O 1
ATOM 1512 N N . ILE A 1 178 ? 9.800 5.436 17.602 1.00 96.75 178 ILE A N 1
ATOM 1513 C CA . ILE A 1 178 ? 10.409 6.734 17.267 1.00 96.75 178 ILE A CA 1
ATOM 1514 C C . ILE A 1 178 ? 10.938 6.697 15.831 1.00 96.75 178 ILE A C 1
ATOM 1516 O O . ILE A 1 178 ? 10.556 7.539 15.020 1.00 96.75 178 ILE A O 1
ATOM 1520 N N . LEU A 1 179 ? 11.741 5.684 15.489 1.00 96.44 179 LEU A N 1
ATOM 1521 C CA . LEU A 1 179 ? 12.277 5.535 14.134 1.00 96.44 179 LEU A CA 1
ATOM 1522 C C . LEU A 1 179 ? 11.155 5.390 13.093 1.00 96.44 179 LEU A C 1
ATOM 1524 O O . LEU A 1 179 ? 11.177 6.050 12.055 1.00 96.44 179 LEU A O 1
ATOM 1528 N N . ALA A 1 180 ? 10.144 4.571 13.394 1.00 96.94 180 ALA A N 1
ATOM 1529 C CA . ALA A 1 180 ? 8.996 4.374 12.516 1.00 96.94 180 ALA A CA 1
ATOM 1530 C C . ALA A 1 180 ? 8.127 5.638 12.369 1.00 96.94 180 ALA A C 1
ATOM 1532 O O . ALA A 1 180 ? 7.619 5.885 11.282 1.00 96.94 180 ALA A O 1
ATOM 1533 N N . CYS A 1 181 ? 7.971 6.460 13.414 1.00 98.12 181 CYS A N 1
ATOM 1534 C CA . CYS A 1 181 ? 7.250 7.735 13.336 1.00 98.12 181 CYS A CA 1
ATOM 1535 C C . CYS A 1 181 ? 7.995 8.740 12.467 1.00 98.12 181 CYS A C 1
ATOM 1537 O O . CYS A 1 181 ? 7.368 9.424 11.665 1.00 98.12 181 CYS A O 1
ATOM 1539 N N . PHE A 1 182 ? 9.321 8.808 12.598 1.00 98.25 182 PHE A N 1
ATOM 1540 C CA . PHE A 1 182 ? 10.140 9.706 11.792 1.00 98.25 182 PHE A CA 1
ATOM 1541 C C . PHE A 1 182 ? 10.058 9.330 10.307 1.00 98.25 182 PHE A C 1
ATOM 1543 O O . PHE A 1 182 ? 9.681 10.153 9.474 1.00 98.25 182 PHE A O 1
ATOM 1550 N N . ALA A 1 183 ? 10.307 8.054 9.988 1.00 97.44 183 ALA A N 1
ATOM 1551 C CA . ALA A 1 183 ? 10.201 7.548 8.622 1.00 97.44 183 ALA A CA 1
ATOM 1552 C C . ALA A 1 183 ? 8.765 7.650 8.076 1.00 97.44 183 ALA A C 1
ATOM 1554 O O . ALA A 1 183 ? 8.571 8.076 6.941 1.00 97.44 183 ALA A O 1
ATOM 1555 N N . GLY A 1 184 ? 7.761 7.299 8.886 1.00 97.00 184 GLY A N 1
ATOM 1556 C CA . GLY A 1 184 ? 6.341 7.356 8.533 1.00 97.00 184 GLY A CA 1
ATOM 1557 C C . GLY A 1 184 ? 5.849 8.774 8.249 1.00 97.00 184 GLY A C 1
ATOM 1558 O O . GLY A 1 184 ? 5.144 8.984 7.265 1.00 97.00 184 GLY A O 1
ATOM 1559 N N . GLY A 1 185 ? 6.292 9.760 9.034 1.00 97.31 185 GLY A N 1
ATOM 1560 C CA . GLY A 1 185 ? 6.037 11.174 8.764 1.00 97.31 185 GLY A CA 1
ATOM 1561 C C . GLY A 1 185 ? 6.587 11.607 7.402 1.00 97.31 185 GLY A C 1
ATOM 1562 O O . GLY A 1 185 ? 5.920 12.345 6.681 1.00 97.31 185 GLY A O 1
ATOM 1563 N N . MET A 1 186 ? 7.738 11.067 6.991 1.00 97.06 186 MET A N 1
ATOM 1564 C CA . MET A 1 186 ? 8.386 11.367 5.707 1.00 97.06 186 MET A CA 1
ATOM 1565 C C . MET A 1 186 ? 7.877 10.544 4.507 1.00 97.06 186 MET A C 1
ATOM 1567 O O . MET A 1 186 ? 8.472 10.576 3.429 1.00 97.06 186 MET A O 1
ATOM 1571 N N . TRP A 1 187 ? 6.788 9.790 4.663 1.00 95.12 187 TRP A N 1
ATOM 1572 C CA . TRP A 1 187 ? 6.429 8.749 3.702 1.00 95.12 187 TRP A CA 1
ATOM 1573 C C . TRP A 1 187 ? 5.524 9.215 2.554 1.00 95.12 187 TRP A C 1
ATOM 1575 O O . TRP A 1 187 ? 5.804 8.921 1.389 1.00 95.12 187 TRP A O 1
ATOM 1585 N N . LEU A 1 188 ? 4.432 9.925 2.865 1.00 92.25 188 LEU A N 1
ATOM 1586 C CA . LEU A 1 188 ? 3.431 10.350 1.880 1.00 92.25 188 LEU A CA 1
ATOM 1587 C C . LEU A 1 188 ? 2.701 11.615 2.354 1.00 92.25 188 LEU A C 1
ATOM 1589 O O . LEU A 1 188 ? 2.087 11.605 3.412 1.00 92.25 188 LEU A O 1
ATOM 1593 N N . GLU A 1 189 ? 2.746 12.696 1.573 1.00 91.62 189 GLU A N 1
ATOM 1594 C CA . GLU A 1 189 ? 2.493 14.074 2.025 1.00 91.62 189 GLU A CA 1
ATOM 1595 C C . GLU A 1 189 ? 1.102 14.238 2.655 1.00 91.62 189 GLU A C 1
ATOM 1597 O O . GLU A 1 189 ? 0.968 14.597 3.825 1.00 91.62 189 GLU A O 1
ATOM 1602 N N . HIS A 1 190 ? 0.054 13.919 1.895 1.00 88.94 190 HIS A N 1
ATOM 1603 C CA . HIS A 1 190 ? -1.339 14.084 2.314 1.00 88.94 190 HIS A CA 1
ATOM 1604 C C . HIS A 1 190 ? -1.734 13.118 3.438 1.00 88.94 190 HIS A C 1
ATOM 1606 O O . HIS A 1 190 ? -2.512 13.484 4.317 1.00 88.94 190 HIS A O 1
ATOM 1612 N N . VAL A 1 191 ? -1.171 11.904 3.456 1.00 92.56 191 VAL A N 1
ATOM 1613 C CA . VAL A 1 191 ? -1.429 10.924 4.525 1.00 92.56 191 VAL A CA 1
ATOM 1614 C C . VAL A 1 191 ? -0.732 11.329 5.818 1.00 92.56 191 VAL A C 1
ATOM 1616 O O . VAL A 1 191 ? -1.357 11.311 6.878 1.00 92.56 191 VAL A O 1
ATOM 1619 N N . SER A 1 192 ? 0.530 11.749 5.741 1.00 94.56 192 SER A N 1
ATOM 1620 C CA . SER A 1 192 ? 1.303 12.216 6.888 1.00 94.56 192 SER A CA 1
ATOM 1621 C C . SER A 1 192 ? 0.638 13.413 7.561 1.00 94.56 192 SER A C 1
ATOM 1623 O O . SER A 1 192 ? 0.495 13.404 8.783 1.00 94.56 192 SER A O 1
ATOM 1625 N N . VAL A 1 193 ? 0.175 14.400 6.783 1.00 93.81 193 VAL A N 1
ATOM 1626 C CA . VAL A 1 193 ? -0.543 15.577 7.302 1.00 93.81 193 VAL A CA 1
ATOM 1627 C C . VAL A 1 193 ? -1.876 15.182 7.943 1.00 93.81 193 VAL A C 1
ATOM 1629 O O . VAL A 1 193 ? -2.173 15.613 9.058 1.00 93.81 193 VAL A O 1
ATOM 1632 N N . ALA A 1 194 ? -2.664 14.320 7.295 1.00 94.12 194 ALA A N 1
ATOM 1633 C CA . ALA A 1 194 ? -3.934 13.863 7.855 1.00 94.12 194 ALA A CA 1
ATOM 1634 C C . ALA A 1 194 ? -3.751 13.108 9.183 1.00 94.12 194 ALA A C 1
ATOM 1636 O O . ALA A 1 194 ? -4.521 13.311 10.126 1.00 94.12 194 ALA A O 1
ATOM 1637 N N . ILE A 1 195 ? -2.704 12.283 9.283 1.00 95.06 195 ILE A N 1
ATOM 1638 C CA . ILE A 1 195 ? -2.341 11.577 10.514 1.00 95.06 195 ILE A CA 1
ATOM 1639 C C . ILE A 1 195 ? -1.962 12.560 11.624 1.00 95.06 195 ILE A C 1
ATOM 1641 O O . ILE A 1 195 ? -2.428 12.372 12.746 1.00 95.06 195 ILE A O 1
ATOM 1645 N N . VAL A 1 196 ? -1.187 13.615 11.334 1.00 96.56 196 VAL A N 1
ATOM 1646 C CA . VAL A 1 196 ? -0.858 14.657 12.327 1.00 96.56 196 VAL A CA 1
ATOM 1647 C C . VAL A 1 196 ? -2.131 15.245 12.925 1.00 96.56 196 VAL A C 1
ATOM 1649 O O . VAL A 1 196 ? -2.281 15.255 14.145 1.00 96.56 196 VAL A O 1
ATOM 1652 N N . VAL A 1 197 ? -3.067 15.681 12.077 1.00 95.94 197 VAL A N 1
ATOM 1653 C CA . VAL A 1 197 ? -4.323 16.304 12.521 1.00 95.94 197 VAL A CA 1
ATOM 1654 C C . VAL A 1 197 ? -5.138 15.334 13.374 1.00 95.94 197 VAL A C 1
ATOM 1656 O O . VAL A 1 197 ? -5.535 15.666 14.491 1.00 95.94 197 VAL A O 1
ATOM 1659 N N . CYS A 1 198 ? -5.363 14.114 12.888 1.00 95.44 198 CYS A N 1
ATOM 1660 C CA . CYS A 1 198 ? -6.217 13.153 13.580 1.00 95.44 198 CYS A CA 1
ATOM 1661 C C . CYS A 1 198 ? -5.594 12.672 14.895 1.00 95.44 198 CYS A C 1
ATOM 1663 O O . CYS A 1 198 ? -6.284 12.577 15.911 1.00 95.44 198 CYS A O 1
ATOM 1665 N N . TRP A 1 199 ? -4.290 12.392 14.903 1.00 95.62 199 TRP A N 1
ATOM 1666 C CA . TRP A 1 199 ? -3.581 11.948 16.101 1.00 95.62 199 TRP A CA 1
ATOM 1667 C C . TRP A 1 199 ? -3.500 13.073 17.141 1.00 95.62 199 TRP A C 1
ATOM 1669 O O . TRP A 1 199 ? -3.764 12.825 18.320 1.00 95.62 199 TRP A O 1
ATOM 1679 N N . PHE A 1 200 ? -3.249 14.316 16.716 1.00 95.88 200 PHE A N 1
ATOM 1680 C CA . PHE A 1 200 ? -3.327 15.482 17.595 1.00 95.88 200 PHE A CA 1
ATOM 1681 C C . PHE A 1 200 ? -4.712 15.618 18.225 1.00 95.88 200 PHE A C 1
ATOM 1683 O O . PHE A 1 200 ? -4.808 15.706 19.445 1.00 95.88 200 PHE A O 1
ATOM 1690 N N . LEU A 1 201 ? -5.786 15.571 17.428 1.00 94.50 201 LEU A N 1
ATOM 1691 C CA . LEU A 1 201 ? -7.155 15.675 17.940 1.00 94.50 201 LEU A CA 1
ATOM 1692 C C . LEU A 1 201 ? -7.479 14.555 18.933 1.00 94.50 201 LEU A C 1
ATOM 1694 O O . LEU A 1 201 ? -8.052 14.827 19.987 1.00 94.50 201 LEU A O 1
ATOM 1698 N N . LEU A 1 202 ? -7.072 13.313 18.651 1.00 92.81 202 LEU A N 1
ATOM 1699 C CA . LEU A 1 202 ? -7.254 12.191 19.575 1.00 92.81 202 LEU A CA 1
ATOM 1700 C C . LEU A 1 202 ? -6.580 12.457 20.930 1.00 92.81 202 LEU A C 1
ATOM 1702 O O . LEU A 1 202 ? -7.206 12.267 21.974 1.00 92.81 202 LEU A O 1
ATOM 1706 N N . LEU A 1 203 ? -5.323 12.912 20.920 1.00 92.56 203 LEU A N 1
ATOM 1707 C CA . LEU A 1 203 ? -4.585 13.230 22.145 1.00 92.56 203 LEU A CA 1
ATOM 1708 C C . LEU A 1 203 ? -5.144 14.458 22.860 1.00 92.56 203 LEU A C 1
ATOM 1710 O O . LEU A 1 203 ? -5.236 14.454 24.084 1.00 92.56 203 LEU A O 1
ATOM 1714 N N . PHE A 1 204 ? -5.540 15.485 22.114 1.00 92.12 204 PHE A N 1
ATOM 1715 C CA . PHE A 1 204 ? -6.104 16.716 22.649 1.00 92.12 204 PHE A CA 1
ATOM 1716 C C . PHE A 1 204 ? -7.444 16.460 23.346 1.00 92.12 204 PHE A C 1
ATOM 1718 O O . PHE A 1 204 ? -7.620 16.849 24.500 1.00 92.12 204 PHE A O 1
ATOM 1725 N N . PHE A 1 205 ? -8.364 15.733 22.704 1.00 89.75 205 PHE A N 1
ATOM 1726 C CA . PHE A 1 205 ? -9.636 15.359 23.324 1.00 89.75 205 PHE A CA 1
ATOM 1727 C C . PHE A 1 205 ? -9.446 14.436 24.526 1.00 89.75 205 PHE A C 1
ATOM 1729 O O . PHE A 1 205 ? -10.171 14.563 25.514 1.00 89.75 205 PHE A O 1
ATOM 1736 N N . GLU A 1 206 ? -8.484 13.515 24.480 1.00 88.19 206 GLU A N 1
ATOM 1737 C CA . GLU A 1 206 ? -8.189 12.676 25.641 1.00 88.19 206 GLU A CA 1
ATOM 1738 C C . GLU A 1 206 ? -7.573 13.492 26.785 1.00 88.19 206 GLU A C 1
ATOM 1740 O O . GLU A 1 206 ? -7.957 13.300 27.934 1.00 88.19 206 GLU A O 1
ATOM 1745 N N . TRP A 1 207 ? -6.696 14.452 26.488 1.00 88.19 207 TRP A N 1
ATOM 1746 C CA . TRP A 1 207 ? -6.118 15.358 27.480 1.00 88.19 207 TRP A CA 1
ATOM 1747 C C . TRP A 1 207 ? -7.170 16.263 28.134 1.00 88.19 207 TRP A C 1
ATOM 1749 O O . TRP A 1 207 ? -7.126 16.467 29.347 1.00 88.19 207 TRP A O 1
ATOM 1759 N N . LEU A 1 208 ? -8.143 16.765 27.363 1.00 87.88 208 LEU A N 1
ATOM 1760 C CA . LEU A 1 208 ? -9.259 17.554 27.893 1.00 87.88 208 LEU A CA 1
ATOM 1761 C C . LEU A 1 208 ? -10.145 16.737 28.837 1.00 87.88 208 LEU A C 1
ATOM 1763 O O . LEU A 1 208 ? -10.514 17.224 29.903 1.00 87.88 208 LEU A O 1
ATOM 1767 N N . ASN A 1 209 ? -10.469 15.500 28.456 1.00 84.69 209 ASN A N 1
ATOM 1768 C CA . ASN A 1 209 ? -11.384 14.656 29.221 1.00 84.69 209 ASN A CA 1
ATOM 1769 C C . ASN A 1 209 ? -10.709 13.959 30.409 1.00 84.69 209 ASN A C 1
ATOM 1771 O O . ASN A 1 209 ? -11.361 13.694 31.411 1.00 84.69 209 ASN A O 1
ATOM 1775 N N . ASN A 1 210 ? -9.419 13.635 30.296 1.00 78.94 210 ASN A N 1
ATOM 1776 C CA . ASN A 1 210 ? -8.687 12.810 31.251 1.00 78.94 210 ASN A CA 1
ATOM 1777 C C . ASN A 1 210 ? -7.218 13.273 31.349 1.00 78.94 210 ASN A C 1
ATOM 1779 O O . ASN A 1 210 ? -6.293 12.573 30.940 1.00 78.94 210 ASN A O 1
ATOM 1783 N N . ARG A 1 211 ? -6.990 14.456 31.935 1.00 66.56 211 ARG A N 1
ATOM 1784 C CA . ARG A 1 211 ? -5.681 15.149 32.055 1.00 66.56 211 ARG A CA 1
ATOM 1785 C C . ARG A 1 211 ? -4.482 14.266 32.461 1.00 66.56 211 ARG A C 1
ATOM 1787 O O . ARG A 1 211 ? -3.350 14.601 32.122 1.00 66.56 211 ARG A O 1
ATOM 1794 N N . HIS A 1 212 ? -4.712 13.161 33.175 1.00 62.78 212 HIS A N 1
ATOM 1795 C CA . HIS A 1 212 ? -3.674 12.274 33.718 1.00 62.78 212 HIS A CA 1
ATOM 1796 C C . HIS A 1 212 ? -3.505 10.927 32.984 1.00 62.78 212 HIS A C 1
ATOM 1798 O O . HIS A 1 212 ? -2.638 10.144 33.371 1.00 62.78 212 HIS A O 1
ATOM 1804 N N . THR A 1 213 ? -4.298 10.620 31.949 1.00 66.31 213 THR A N 1
ATOM 1805 C CA . THR A 1 213 ? -4.242 9.312 31.255 1.00 66.31 213 THR A CA 1
ATOM 1806 C C . THR A 1 213 ? -3.365 9.314 30.007 1.00 66.31 213 THR A C 1
ATOM 1808 O O . THR A 1 213 ? -2.920 8.246 29.584 1.00 66.31 213 THR A O 1
ATOM 1811 N N . VAL A 1 214 ? -3.081 10.481 29.418 1.00 71.06 214 VAL A N 1
ATOM 1812 C CA . VAL A 1 214 ? -2.247 10.568 28.214 1.00 71.06 214 VAL A CA 1
ATOM 1813 C C . VAL A 1 214 ? -0.773 10.454 28.588 1.00 71.06 214 VAL A C 1
ATOM 1815 O O . VAL A 1 214 ? -0.184 11.376 29.154 1.00 71.06 214 VAL A O 1
ATOM 1818 N N . ASN A 1 215 ? -0.148 9.327 28.247 1.00 81.00 215 ASN A N 1
ATOM 1819 C CA . ASN A 1 215 ? 1.282 9.145 28.465 1.00 81.00 215 ASN A CA 1
ATOM 1820 C C . ASN A 1 215 ? 2.097 10.132 27.608 1.00 81.00 215 ASN A C 1
ATOM 1822 O O . ASN A 1 215 ? 1.817 10.336 26.425 1.00 81.00 215 ASN A O 1
ATOM 1826 N N . ARG A 1 216 ? 3.157 10.690 28.204 1.00 87.69 216 ARG A N 1
ATOM 1827 C CA . ARG A 1 216 ? 4.153 11.541 27.534 1.00 87.69 216 ARG A CA 1
ATOM 1828 C C . ARG A 1 216 ? 4.728 10.882 26.277 1.00 87.69 216 ARG A C 1
ATOM 1830 O O . ARG A 1 216 ? 4.992 11.579 25.305 1.00 87.69 216 ARG A O 1
ATOM 1837 N N . SER A 1 217 ? 4.865 9.553 26.268 1.00 89.88 217 SER A N 1
ATOM 1838 C CA . SER A 1 217 ? 5.315 8.796 25.091 1.00 89.88 217 SER A CA 1
ATOM 1839 C C . SER A 1 217 ? 4.463 9.062 23.848 1.00 89.88 217 SER A C 1
ATOM 1841 O O . SER A 1 217 ? 5.025 9.256 22.778 1.00 89.88 217 SER A O 1
ATOM 1843 N N . SER A 1 218 ? 3.136 9.150 23.973 1.00 91.06 218 SER A N 1
ATOM 1844 C CA . SER A 1 218 ? 2.247 9.412 22.835 1.00 91.06 218 SER A CA 1
ATOM 1845 C C . SER A 1 218 ? 2.479 10.798 22.224 1.00 91.06 218 SER A C 1
ATOM 1847 O O . SER A 1 218 ? 2.477 10.937 21.005 1.00 91.06 218 SER A O 1
ATOM 1849 N N . TRP A 1 219 ? 2.731 11.811 23.061 1.00 93.06 219 TRP A N 1
ATOM 1850 C CA . TRP A 1 219 ? 3.090 13.153 22.595 1.00 93.06 219 TRP A CA 1
ATOM 1851 C C . TRP A 1 219 ? 4.461 13.174 21.921 1.00 93.06 219 TRP A C 1
ATOM 1853 O O . TRP A 1 219 ? 4.604 13.802 20.882 1.00 93.06 219 TRP A O 1
ATOM 1863 N N . ILE A 1 220 ? 5.447 12.447 22.459 1.00 95.38 220 ILE A N 1
ATOM 1864 C CA . ILE A 1 220 ? 6.771 12.323 21.829 1.00 95.38 220 ILE A CA 1
ATOM 1865 C C . ILE A 1 220 ? 6.649 11.677 20.444 1.00 95.38 220 ILE A C 1
ATOM 1867 O O . ILE A 1 220 ? 7.209 12.199 19.485 1.00 95.38 220 ILE A O 1
ATOM 1871 N N . LEU A 1 221 ? 5.899 10.577 20.320 1.00 96.12 221 LEU A N 1
ATOM 1872 C CA . LEU A 1 221 ? 5.691 9.901 19.036 1.00 96.12 221 LEU A CA 1
ATOM 1873 C C . LEU A 1 221 ? 5.003 10.817 18.013 1.00 96.12 221 LEU A C 1
ATOM 1875 O O . LEU A 1 221 ? 5.462 10.896 16.873 1.00 96.12 221 LEU A O 1
ATOM 1879 N N . LEU A 1 222 ? 3.971 11.562 18.428 1.00 97.00 222 LEU A N 1
ATOM 1880 C CA . LEU A 1 222 ? 3.334 12.568 17.576 1.00 97.00 222 LEU A CA 1
ATOM 1881 C C . LEU A 1 222 ? 4.327 13.661 17.155 1.00 97.00 222 LEU A C 1
ATOM 1883 O O . LEU A 1 222 ? 4.400 13.983 15.973 1.00 97.00 222 LEU A O 1
ATOM 1887 N N . SER A 1 223 ? 5.121 14.207 18.078 1.00 98.00 223 SER A N 1
ATOM 1888 C CA . SER A 1 223 ? 6.120 15.235 17.757 1.00 98.00 223 SER A CA 1
ATOM 1889 C C . SER A 1 223 ? 7.152 14.739 16.747 1.00 98.00 223 SER A C 1
ATOM 1891 O O . SER A 1 223 ? 7.488 15.455 15.809 1.00 98.00 223 SER A O 1
ATOM 1893 N N . VAL A 1 224 ? 7.622 13.497 16.886 1.00 98.31 224 VAL A N 1
ATOM 1894 C CA . VAL A 1 224 ? 8.556 12.888 15.928 1.00 98.31 224 VAL A CA 1
ATOM 1895 C C . VAL A 1 224 ? 7.902 12.707 14.554 1.00 98.31 224 VAL A C 1
ATOM 1897 O O . VAL A 1 224 ? 8.533 12.994 13.536 1.00 98.31 224 VAL A O 1
ATOM 1900 N N . TRP A 1 225 ? 6.631 12.295 14.508 1.00 98.31 225 TRP A N 1
ATOM 1901 C CA . TRP A 1 225 ? 5.869 12.229 13.259 1.00 98.31 225 TRP A CA 1
ATOM 1902 C C . TRP A 1 225 ? 5.721 13.611 12.609 1.00 98.31 225 TRP A C 1
ATOM 1904 O O . TRP A 1 225 ? 5.903 13.734 11.401 1.00 98.31 225 TRP A O 1
ATOM 1914 N N . ILE A 1 226 ? 5.433 14.657 13.395 1.00 98.50 226 ILE A N 1
ATOM 1915 C CA . ILE A 1 226 ? 5.330 16.047 12.919 1.00 98.50 226 ILE A CA 1
ATOM 1916 C C . ILE A 1 226 ? 6.646 16.503 12.290 1.00 98.50 226 ILE A C 1
ATOM 1918 O O . ILE A 1 226 ? 6.620 17.079 11.207 1.00 98.50 226 ILE A O 1
ATOM 1922 N N . VAL A 1 227 ? 7.788 16.219 12.924 1.00 98.44 227 VAL A N 1
ATOM 1923 C CA . VAL A 1 227 ? 9.106 16.558 12.364 1.00 98.44 227 VAL A CA 1
ATOM 1924 C C . VAL A 1 227 ? 9.312 15.867 11.014 1.00 98.44 227 VAL A C 1
ATOM 1926 O O . VAL A 1 227 ? 9.674 16.529 10.044 1.00 98.44 227 VAL A O 1
ATOM 1929 N N . GLY A 1 228 ? 9.018 14.566 10.915 1.00 98.12 228 GLY A N 1
ATOM 1930 C CA . GLY A 1 228 ? 9.100 13.847 9.642 1.00 98.12 228 GLY A CA 1
ATOM 1931 C C . GLY A 1 228 ? 8.152 14.414 8.575 1.00 98.12 228 GLY A C 1
ATOM 1932 O O . GLY A 1 228 ? 8.550 14.629 7.432 1.00 98.12 228 GLY A O 1
ATOM 1933 N N . ALA A 1 229 ? 6.909 14.721 8.951 1.00 97.50 229 ALA A N 1
ATOM 1934 C CA . ALA A 1 229 ? 5.924 15.319 8.052 1.00 97.50 229 ALA A CA 1
ATOM 1935 C C . ALA A 1 229 ? 6.352 16.710 7.566 1.00 97.50 229 ALA A C 1
ATOM 1937 O O . ALA A 1 229 ? 6.198 17.008 6.386 1.00 97.50 229 ALA A O 1
ATOM 1938 N N . ALA A 1 230 ? 6.932 17.538 8.437 1.00 97.38 230 ALA A N 1
ATOM 1939 C CA . ALA A 1 230 ? 7.443 18.855 8.072 1.00 97.38 230 ALA A CA 1
ATOM 1940 C C . ALA A 1 230 ? 8.586 18.748 7.053 1.00 97.38 230 ALA A C 1
ATOM 1942 O O . ALA A 1 230 ? 8.539 19.415 6.022 1.00 97.38 230 ALA A O 1
ATOM 1943 N N . ILE A 1 231 ? 9.561 17.862 7.291 1.00 97.75 231 ILE A N 1
ATOM 1944 C CA . ILE A 1 231 ? 10.667 17.611 6.352 1.00 97.75 231 ILE A CA 1
ATOM 1945 C C . ILE A 1 231 ? 10.129 17.203 4.976 1.00 97.75 231 ILE A C 1
ATOM 1947 O O . ILE A 1 231 ? 10.582 17.710 3.956 1.00 97.75 231 ILE A O 1
ATOM 1951 N N . LEU A 1 232 ? 9.125 16.325 4.936 1.00 96.06 232 LEU A N 1
ATOM 1952 C CA . LEU A 1 232 ? 8.506 15.900 3.685 1.00 96.06 232 LEU A CA 1
ATOM 1953 C C . LEU A 1 232 ? 7.734 17.026 2.988 1.00 96.06 232 LEU A C 1
ATOM 1955 O O . LEU A 1 232 ? 7.884 17.206 1.782 1.00 96.06 232 LEU A O 1
ATOM 1959 N N . VAL A 1 233 ? 6.887 17.760 3.710 1.00 93.50 233 VAL A N 1
ATOM 1960 C CA . VAL A 1 233 ? 6.040 18.809 3.119 1.00 93.50 233 VAL A CA 1
ATOM 1961 C C . VAL A 1 233 ? 6.892 19.933 2.535 1.00 93.50 233 VAL A C 1
ATOM 1963 O O . VAL A 1 233 ? 6.608 20.387 1.432 1.00 93.50 233 VAL A O 1
ATOM 1966 N N . PHE A 1 234 ? 7.961 20.327 3.229 1.00 94.12 234 PHE A N 1
ATOM 1967 C CA . PHE A 1 234 ? 8.870 21.384 2.780 1.00 94.12 234 PHE A CA 1
ATOM 1968 C C . PHE A 1 234 ? 9.993 20.891 1.860 1.00 94.12 234 PHE A C 1
ATOM 1970 O O . PHE A 1 234 ? 10.894 21.660 1.527 1.00 94.12 234 PHE A O 1
ATOM 1977 N N . ALA A 1 235 ? 9.965 19.628 1.433 1.00 95.50 235 ALA A N 1
ATOM 1978 C CA . ALA A 1 235 ? 11.001 19.097 0.565 1.00 95.50 235 ALA A CA 1
ATOM 1979 C C . ALA A 1 235 ? 10.984 19.794 -0.812 1.00 95.50 235 ALA A C 1
ATOM 1981 O O . ALA A 1 235 ? 9.954 19.762 -1.494 1.00 95.50 235 ALA A O 1
ATOM 1982 N N . PRO A 1 236 ? 12.115 20.358 -1.275 1.00 94.19 236 PRO A N 1
ATOM 1983 C CA . PRO A 1 236 ? 12.175 21.112 -2.527 1.00 94.19 236 PRO A CA 1
ATOM 1984 C C . PRO A 1 236 ? 11.763 20.279 -3.748 1.00 94.19 236 PRO A C 1
ATOM 1986 O O . PRO A 1 236 ? 11.047 20.778 -4.616 1.00 94.19 236 PRO A O 1
ATOM 1989 N N . GLY A 1 237 ? 12.086 18.981 -3.769 1.00 89.81 237 GLY A N 1
ATOM 1990 C CA . GLY A 1 237 ? 11.708 18.094 -4.868 1.00 89.81 237 GLY A CA 1
ATOM 1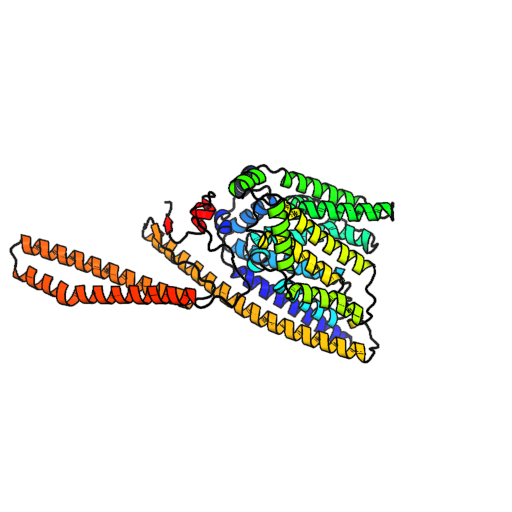991 C C . GLY A 1 237 ? 10.196 17.994 -5.086 1.00 89.81 237 GLY A C 1
ATOM 1992 O O . GLY A 1 237 ? 9.753 17.801 -6.216 1.00 89.81 237 GLY A O 1
ATOM 1993 N N . ASN A 1 238 ? 9.378 18.182 -4.041 1.00 88.81 238 ASN A N 1
ATOM 1994 C CA . ASN A 1 238 ? 7.921 18.188 -4.196 1.00 88.81 238 ASN A CA 1
ATOM 1995 C C . ASN A 1 238 ? 7.422 19.367 -5.032 1.00 88.81 238 ASN A C 1
ATOM 1997 O O . ASN A 1 238 ? 6.467 19.193 -5.789 1.00 88.81 238 ASN A O 1
ATOM 2001 N N . TYR A 1 239 ? 8.077 20.523 -4.934 1.00 87.38 239 TYR A N 1
ATOM 2002 C CA . TYR A 1 239 ? 7.737 21.706 -5.718 1.00 87.38 239 TYR A CA 1
ATOM 2003 C C . TYR A 1 239 ? 8.196 21.549 -7.168 1.00 87.38 239 TYR A C 1
ATOM 2005 O O . TYR A 1 239 ? 7.392 21.763 -8.067 1.00 87.38 239 TYR A O 1
ATOM 2013 N N . VAL A 1 240 ? 9.411 21.032 -7.396 1.00 87.75 240 VAL A N 1
ATOM 2014 C CA . VAL A 1 240 ? 9.919 20.728 -8.750 1.00 87.75 240 VAL A CA 1
ATOM 2015 C C . VAL A 1 240 ? 8.990 19.757 -9.485 1.00 87.75 240 VAL A C 1
ATOM 2017 O O . VAL A 1 240 ? 8.561 20.006 -10.609 1.00 87.75 240 VAL A O 1
ATOM 2020 N N . ARG A 1 241 ? 8.600 18.654 -8.835 1.00 84.31 241 ARG A N 1
ATOM 2021 C CA . ARG A 1 241 ? 7.618 17.719 -9.405 1.00 84.31 241 ARG A CA 1
ATOM 2022 C C . ARG A 1 241 ? 6.244 18.356 -9.578 1.00 84.31 241 ARG A C 1
ATOM 2024 O O . ARG A 1 241 ? 5.534 18.001 -10.514 1.00 84.31 241 ARG A O 1
ATOM 2031 N N . GLY A 1 242 ? 5.865 19.263 -8.683 1.00 80.19 242 GLY A N 1
ATOM 2032 C CA . GLY A 1 242 ? 4.642 20.045 -8.792 1.00 80.19 242 GLY A CA 1
ATOM 2033 C C . GLY A 1 242 ? 4.610 20.927 -10.037 1.00 80.19 242 GLY A C 1
ATOM 2034 O O . GLY A 1 242 ? 3.572 20.994 -10.674 1.00 80.19 242 GLY A O 1
ATOM 2035 N N . GLU A 1 243 ? 5.728 21.533 -10.427 1.00 81.50 243 GLU A N 1
ATOM 2036 C CA . GLU A 1 243 ? 5.838 22.333 -11.656 1.00 81.50 243 GLU A CA 1
ATOM 2037 C C . GLU A 1 243 ? 5.788 21.464 -12.918 1.00 81.50 243 GLU A C 1
ATOM 2039 O O . GLU A 1 243 ? 5.146 21.829 -13.897 1.00 81.50 243 GLU A O 1
ATOM 2044 N N . VAL A 1 244 ? 6.412 20.282 -12.884 1.00 78.44 244 VAL A N 1
ATOM 2045 C CA . VAL A 1 244 ? 6.447 19.362 -14.036 1.00 78.44 244 VAL A CA 1
ATOM 2046 C C . VAL A 1 244 ? 5.111 18.644 -14.253 1.00 78.44 244 VAL A C 1
ATOM 2048 O O . VAL A 1 244 ? 4.709 18.418 -15.391 1.00 78.44 244 VAL A O 1
ATOM 2051 N N . LEU A 1 245 ? 4.440 18.231 -13.173 1.00 72.19 245 LEU A N 1
ATOM 2052 C CA . LEU A 1 245 ? 3.172 17.490 -13.232 1.00 72.19 245 LEU A CA 1
ATOM 2053 C C . LEU A 1 245 ? 1.940 18.386 -13.082 1.00 72.19 245 LEU A C 1
ATOM 2055 O O . LEU A 1 245 ? 0.820 17.889 -13.222 1.00 72.19 245 LEU A O 1
ATOM 2059 N N . GLY A 1 246 ? 2.134 19.647 -12.707 1.00 62.66 246 GLY A N 1
ATOM 2060 C CA . GLY A 1 246 ? 1.075 20.565 -12.330 1.00 62.66 246 GLY A CA 1
ATOM 2061 C C . GLY A 1 246 ? 0.226 20.955 -13.520 1.00 62.66 246 GLY A C 1
ATOM 2062 O O . GLY A 1 246 ? 0.616 21.777 -14.341 1.00 62.66 246 GLY A O 1
ATOM 2063 N N . GLU A 1 247 ? -0.985 20.419 -13.569 1.00 59.19 247 GLU A N 1
ATOM 2064 C CA . GLU A 1 247 ? -2.063 21.064 -14.302 1.00 59.19 247 GLU A CA 1
ATOM 2065 C C . GLU A 1 247 ? -2.573 22.224 -13.433 1.00 59.19 247 GLU A C 1
ATOM 2067 O O . GLU A 1 247 ? -2.843 22.053 -12.237 1.00 59.19 247 GLU A O 1
ATOM 2072 N N . HIS A 1 248 ? -2.675 23.425 -14.010 1.00 64.19 248 HIS A N 1
ATOM 2073 C CA . HIS A 1 248 ? -3.162 24.629 -13.329 1.00 64.19 248 HIS A CA 1
ATOM 2074 C C . HIS A 1 248 ? -4.682 24.575 -13.110 1.00 64.19 248 HIS A C 1
ATOM 2076 O O . HIS A 1 248 ? -5.422 25.433 -13.582 1.00 64.19 248 HIS A O 1
ATOM 2082 N N . PHE A 1 249 ? -5.162 23.556 -12.401 1.00 65.88 249 PHE A N 1
ATOM 2083 C CA . PHE A 1 249 ? -6.555 23.480 -11.991 1.00 65.88 249 PHE A CA 1
ATOM 2084 C C . PHE A 1 249 ? -6.849 24.531 -10.927 1.00 65.88 249 PHE A C 1
ATOM 2086 O O . PHE A 1 249 ? -6.136 24.648 -9.921 1.00 65.88 249 PHE A O 1
ATOM 2093 N N . SER A 1 250 ? -7.951 25.244 -11.118 1.00 75.25 250 SER A N 1
ATOM 2094 C CA . SER A 1 250 ? -8.543 26.105 -10.104 1.00 75.25 250 SER A CA 1
ATOM 2095 C C . SER A 1 250 ? -8.906 25.306 -8.845 1.00 75.25 250 SER A C 1
ATOM 2097 O O . SER A 1 250 ? -9.125 24.091 -8.872 1.00 75.25 250 SER A O 1
ATOM 2099 N N . LEU A 1 251 ? -9.013 25.993 -7.704 1.00 74.19 251 LEU A N 1
ATOM 2100 C CA . LEU A 1 251 ? -9.455 25.368 -6.453 1.00 74.19 251 LEU A CA 1
ATOM 2101 C C . LEU A 1 251 ? -10.841 24.715 -6.605 1.00 74.19 251 LEU A C 1
ATOM 2103 O O . LEU A 1 251 ? -11.084 23.646 -6.049 1.00 74.19 251 LEU A O 1
ATOM 2107 N N . THR A 1 252 ? -11.727 25.327 -7.393 1.00 75.19 252 THR A N 1
ATOM 2108 C CA . THR A 1 252 ? -13.067 24.805 -7.686 1.00 75.19 252 THR A CA 1
ATOM 2109 C C . THR A 1 252 ? -13.007 23.489 -8.458 1.00 75.19 252 THR A C 1
ATOM 2111 O O . THR A 1 252 ? -13.708 22.542 -8.104 1.00 75.19 252 THR A O 1
ATOM 2114 N N . GLU A 1 253 ? -12.139 23.378 -9.465 1.00 73.12 253 GLU A N 1
ATOM 2115 C CA . GLU A 1 253 ? -11.905 22.119 -10.190 1.00 73.12 253 GLU A CA 1
ATOM 2116 C C . GLU A 1 253 ? -11.318 21.046 -9.267 1.00 73.12 253 GLU A C 1
ATOM 2118 O O . GLU A 1 253 ? -11.721 19.887 -9.324 1.00 73.12 253 GLU A O 1
ATOM 2123 N N . LYS A 1 254 ? -10.430 21.427 -8.339 1.00 73.19 254 LYS A N 1
ATOM 2124 C CA . LYS A 1 254 ? -9.894 20.505 -7.322 1.00 73.19 254 LYS A CA 1
ATOM 2125 C C . LYS A 1 254 ? -10.968 19.985 -6.381 1.00 73.19 254 LYS A C 1
ATOM 2127 O O . LYS A 1 254 ? -11.050 18.780 -6.149 1.00 73.19 254 LYS A O 1
ATOM 2132 N N . LEU A 1 255 ? -11.820 20.868 -5.877 1.00 73.06 255 LEU A N 1
ATOM 2133 C CA . LEU A 1 255 ? -12.915 20.499 -4.985 1.00 73.06 255 LEU A CA 1
ATOM 2134 C C . LEU A 1 255 ? -13.959 19.627 -5.689 1.00 73.06 255 LEU A C 1
ATOM 2136 O O . LEU A 1 255 ? -14.381 18.609 -5.137 1.00 73.06 255 LEU A O 1
ATOM 2140 N N . THR A 1 256 ? -14.350 19.989 -6.910 1.00 72.31 256 THR A N 1
ATOM 2141 C CA . THR A 1 256 ? -15.300 19.200 -7.707 1.00 72.31 256 THR A CA 1
ATOM 2142 C C . THR A 1 256 ? -14.710 17.844 -8.083 1.00 72.31 256 THR A C 1
ATOM 2144 O O . THR A 1 256 ? -15.362 16.831 -7.850 1.00 72.31 256 THR A O 1
ATOM 2147 N N . GLY A 1 257 ? -13.460 17.792 -8.548 1.00 69.62 257 GLY A N 1
ATOM 2148 C CA . GLY A 1 257 ? -12.754 16.553 -8.874 1.00 69.62 257 GLY A CA 1
ATOM 2149 C C . GLY A 1 257 ? -12.631 15.599 -7.685 1.00 69.62 257 GLY A C 1
ATOM 2150 O O . GLY A 1 257 ? -12.897 14.410 -7.830 1.00 69.62 257 GLY A O 1
ATOM 2151 N N . ILE A 1 258 ? -12.311 16.102 -6.488 1.00 68.56 258 ILE A N 1
ATOM 2152 C CA . ILE A 1 258 ? -12.287 15.278 -5.267 1.00 68.56 258 ILE A CA 1
ATOM 2153 C C . ILE A 1 258 ? -13.685 14.813 -4.883 1.00 68.56 258 ILE A C 1
ATOM 2155 O O . ILE A 1 258 ? -13.849 13.655 -4.514 1.00 68.56 258 ILE A O 1
ATOM 2159 N N . THR A 1 259 ? -14.690 15.684 -4.979 1.00 68.88 259 THR A N 1
ATOM 2160 C CA . THR A 1 259 ? -16.076 15.327 -4.655 1.00 68.88 259 THR A CA 1
ATOM 2161 C C . THR A 1 259 ? -16.569 14.220 -5.579 1.00 68.88 259 THR A C 1
ATOM 2163 O O . THR A 1 259 ? -17.058 13.203 -5.098 1.00 68.88 259 THR A O 1
ATOM 2166 N N . PHE A 1 260 ? -16.364 14.359 -6.890 1.00 68.38 260 PHE A N 1
ATOM 2167 C CA . PHE A 1 260 ? -16.694 13.316 -7.854 1.00 68.38 260 PHE A CA 1
ATOM 2168 C C . PHE A 1 260 ? -15.866 12.056 -7.635 1.00 68.38 260 PHE A C 1
ATOM 2170 O O . PHE A 1 260 ? -16.444 10.982 -7.620 1.00 68.38 260 PHE A O 1
ATOM 2177 N N . ALA A 1 261 ? -14.559 12.158 -7.382 1.00 65.12 261 ALA A N 1
ATOM 2178 C CA . ALA A 1 261 ? -13.728 10.991 -7.098 1.00 65.12 261 ALA A CA 1
ATOM 2179 C C . ALA A 1 261 ? -14.152 10.276 -5.807 1.00 65.12 261 ALA A C 1
ATOM 2181 O O . ALA A 1 261 ? -14.057 9.058 -5.729 1.00 65.12 261 ALA A O 1
ATOM 2182 N N . PHE A 1 262 ? -14.607 11.006 -4.788 1.00 64.94 262 PHE A N 1
ATOM 2183 C CA . PHE A 1 262 ? -15.120 10.432 -3.547 1.00 64.94 262 PHE A CA 1
ATOM 2184 C C . PHE A 1 262 ? -16.499 9.797 -3.749 1.00 64.94 262 PHE A C 1
ATOM 2186 O O . PHE A 1 262 ? -16.736 8.708 -3.243 1.00 64.94 262 PHE A O 1
ATOM 2193 N N . ILE A 1 263 ? -17.388 10.427 -4.524 1.00 66.19 263 ILE A N 1
ATOM 2194 C CA . ILE A 1 263 ? -18.693 9.861 -4.897 1.00 66.19 263 ILE A CA 1
ATOM 2195 C C . ILE A 1 263 ? -18.522 8.610 -5.771 1.00 66.19 263 ILE A C 1
ATOM 2197 O O . ILE A 1 263 ? -19.207 7.620 -5.540 1.00 66.19 263 ILE A O 1
ATOM 2201 N N . ASP A 1 264 ? -17.594 8.633 -6.728 1.00 63.94 264 ASP A N 1
ATOM 2202 C CA . ASP A 1 264 ? -17.243 7.495 -7.587 1.00 63.94 264 ASP A CA 1
ATOM 2203 C C . ASP A 1 264 ? -16.686 6.334 -6.748 1.00 63.94 264 ASP A C 1
ATOM 2205 O O . ASP A 1 264 ? -17.099 5.192 -6.915 1.00 63.94 264 ASP A O 1
ATOM 2209 N N . LYS A 1 265 ? -15.850 6.635 -5.743 1.00 60.28 265 LYS A N 1
ATOM 2210 C CA . LYS A 1 265 ? -15.356 5.652 -4.753 1.00 60.28 265 LYS A CA 1
ATOM 2211 C C . LYS A 1 265 ? -16.430 5.134 -3.813 1.00 60.28 265 LYS A C 1
ATOM 2213 O O . LYS A 1 265 ? -16.350 4.006 -3.333 1.00 60.28 265 LYS A O 1
ATOM 2218 N N . LEU A 1 266 ? -17.453 5.938 -3.550 1.00 58.50 266 LEU A N 1
ATOM 2219 C CA . LEU A 1 266 ? -18.688 5.492 -2.916 1.00 58.50 266 LEU A CA 1
ATOM 2220 C C . LEU A 1 266 ? -19.592 4.737 -3.906 1.00 58.50 266 LEU A C 1
ATOM 2222 O O . LEU A 1 266 ? -20.807 4.705 -3.689 1.00 58.50 266 LEU A O 1
ATOM 2226 N N . ASP A 1 267 ? -19.026 4.094 -4.947 1.00 59.97 267 ASP A N 1
ATOM 2227 C CA . ASP A 1 267 ? -19.723 3.148 -5.824 1.00 59.97 267 ASP A CA 1
ATOM 2228 C C . ASP A 1 267 ? -20.675 2.281 -4.992 1.00 59.97 267 ASP A C 1
ATOM 2230 O O . ASP A 1 267 ? -20.418 1.936 -3.828 1.00 59.97 267 A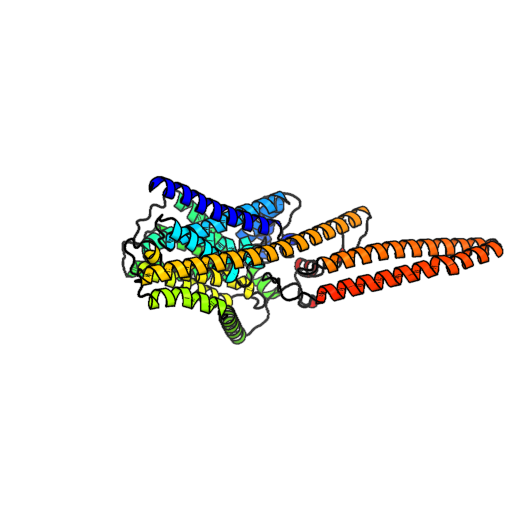SP A O 1
ATOM 2234 N N . LYS A 1 268 ? -21.779 1.877 -5.619 1.00 54.69 268 LYS A N 1
ATOM 2235 C CA . LYS A 1 268 ? -22.841 1.043 -5.053 1.00 54.69 268 LYS A CA 1
ATOM 2236 C C . LYS A 1 268 ? -22.282 -0.125 -4.238 1.00 54.69 268 LYS A C 1
ATOM 2238 O O . LYS A 1 268 ? -22.907 -0.524 -3.266 1.00 54.69 268 LYS A O 1
ATOM 2243 N N . LYS A 1 269 ? -21.101 -0.646 -4.589 1.00 57.41 269 LYS A N 1
ATOM 2244 C CA . LYS A 1 269 ? -20.391 -1.728 -3.891 1.00 57.41 269 LYS A CA 1
ATOM 2245 C C . LYS A 1 269 ? -19.809 -1.317 -2.531 1.00 57.41 269 LYS A C 1
ATOM 2247 O O . LYS A 1 269 ? -20.015 -2.043 -1.562 1.00 57.41 269 LYS A O 1
ATOM 2252 N N . VAL A 1 270 ? -19.112 -0.182 -2.433 1.00 57.62 270 VAL A N 1
ATOM 2253 C CA . VAL A 1 270 ? -18.508 0.303 -1.175 1.00 57.62 270 VAL A CA 1
ATOM 2254 C C . VAL A 1 270 ? -19.592 0.804 -0.228 1.00 57.62 270 VAL A C 1
ATOM 2256 O O . VAL A 1 270 ? -19.579 0.464 0.955 1.00 57.62 270 VAL A O 1
ATOM 2259 N N . LEU A 1 271 ? -20.595 1.515 -0.754 1.00 60.38 271 LEU A N 1
ATOM 2260 C CA . LEU A 1 271 ? -21.765 1.926 0.020 1.00 60.38 271 LEU A CA 1
ATOM 2261 C C . LEU A 1 271 ? -22.571 0.714 0.518 1.00 60.38 271 LEU A C 1
ATOM 2263 O O . LEU A 1 271 ? -23.002 0.700 1.669 1.00 60.38 271 LEU A O 1
ATOM 2267 N N . PHE A 1 272 ? -22.733 -0.328 -0.308 1.00 61.97 272 PHE A N 1
ATOM 2268 C CA . PHE A 1 272 ? -23.373 -1.585 0.093 1.00 61.97 272 PHE A CA 1
ATOM 2269 C C . PHE A 1 272 ? -22.604 -2.283 1.216 1.00 61.97 272 PHE A C 1
ATOM 2271 O O . PHE A 1 272 ? -23.210 -2.696 2.200 1.00 61.97 272 PHE A O 1
ATOM 2278 N N . VAL A 1 273 ? -21.274 -2.357 1.123 1.00 63.56 273 VAL A N 1
ATOM 2279 C CA . VAL A 1 273 ? -20.424 -2.855 2.213 1.00 63.56 273 VAL A CA 1
ATOM 2280 C C . VAL A 1 273 ? -20.653 -2.040 3.490 1.00 63.56 273 VAL A C 1
ATOM 2282 O O . VAL A 1 273 ? -20.891 -2.618 4.550 1.00 63.56 273 VAL A O 1
ATOM 2285 N N . TYR A 1 274 ? -20.646 -0.709 3.393 1.00 60.06 274 TYR A N 1
ATOM 2286 C CA . TYR A 1 274 ? -20.856 0.187 4.532 1.00 60.06 274 TYR A CA 1
ATOM 2287 C C . TYR A 1 274 ? -22.223 -0.036 5.187 1.00 60.06 274 TYR A C 1
ATOM 2289 O O . TYR A 1 274 ? -22.311 -0.217 6.401 1.00 60.06 274 TYR A O 1
ATOM 2297 N N . LEU A 1 275 ? -23.287 -0.102 4.381 1.00 61.41 275 LEU A N 1
ATOM 2298 C CA . LEU A 1 275 ? -24.643 -0.391 4.840 1.00 61.41 275 LEU A CA 1
ATOM 2299 C C . LEU A 1 275 ? -24.715 -1.774 5.493 1.00 61.41 275 LEU A C 1
ATOM 2301 O O . LEU A 1 275 ? -25.271 -1.902 6.575 1.00 61.41 275 LEU A O 1
ATOM 2305 N N . VAL A 1 276 ? -24.094 -2.805 4.925 1.00 64.25 276 VAL A N 1
ATOM 2306 C CA . VAL A 1 276 ? -24.099 -4.144 5.527 1.00 64.25 276 VAL A CA 1
ATOM 2307 C C . VAL A 1 276 ? -23.387 -4.155 6.887 1.00 64.25 276 VAL A C 1
ATOM 2309 O O . VAL A 1 276 ? -23.902 -4.760 7.821 1.00 64.25 276 VAL A O 1
ATOM 2312 N N . PHE A 1 277 ? -22.259 -3.458 7.062 1.00 63.47 277 PHE A N 1
ATOM 2313 C CA . PHE A 1 277 ? -21.518 -3.481 8.335 1.00 63.47 277 PHE A CA 1
ATOM 2314 C C . PHE A 1 277 ? -22.000 -2.474 9.392 1.00 63.47 277 PHE A C 1
ATOM 2316 O O . PHE A 1 277 ? -21.749 -2.703 10.572 1.00 63.47 277 PHE A O 1
ATOM 2323 N N . LEU A 1 278 ? -22.719 -1.408 9.024 1.00 61.06 278 LEU A N 1
ATOM 2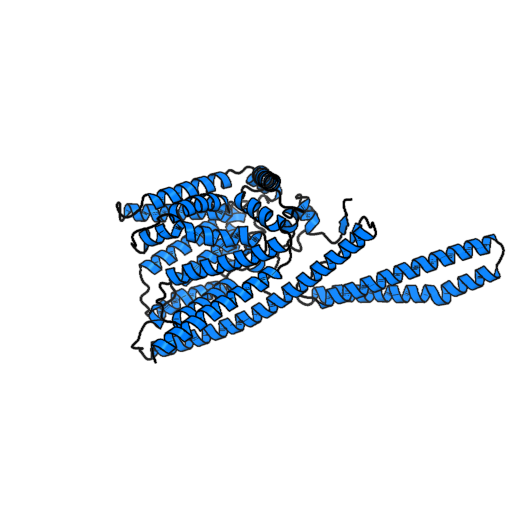324 C CA . LEU A 1 278 ? -23.355 -0.473 9.973 1.00 61.06 278 LEU A CA 1
ATOM 2325 C C . LEU A 1 278 ? -24.825 -0.805 10.242 1.00 61.06 278 LEU A C 1
ATOM 2327 O O . LEU A 1 278 ? -25.259 -0.832 11.394 1.00 61.06 278 LEU A O 1
ATOM 2331 N N . VAL A 1 279 ? -25.595 -1.062 9.184 1.00 61.62 279 VAL A N 1
ATOM 2332 C CA . VAL A 1 279 ? -27.048 -1.245 9.252 1.00 61.62 279 VAL A CA 1
ATOM 2333 C C . VAL A 1 279 ? -27.400 -2.664 9.665 1.00 61.62 279 VAL A C 1
ATOM 2335 O O . VAL A 1 279 ? -28.318 -2.818 10.460 1.00 61.62 279 VAL A O 1
ATOM 2338 N N . ALA A 1 280 ? -26.671 -3.704 9.237 1.00 63.34 280 ALA A N 1
ATOM 2339 C CA . ALA A 1 280 ? -27.011 -5.060 9.680 1.00 63.34 280 ALA A CA 1
ATOM 2340 C C . ALA A 1 280 ? -26.864 -5.230 11.203 1.00 63.34 280 ALA A C 1
ATOM 2342 O O . ALA A 1 280 ? -27.806 -5.726 11.813 1.00 63.34 280 ALA A O 1
ATOM 2343 N N . PRO A 1 281 ? -25.787 -4.770 11.876 1.00 62.53 281 PRO A N 1
ATOM 2344 C CA . PRO A 1 281 ? -25.733 -4.837 13.336 1.00 62.53 281 PRO A CA 1
ATOM 2345 C C . PRO A 1 281 ? -26.835 -4.021 14.023 1.00 62.53 281 PRO A C 1
ATOM 2347 O O . PRO A 1 281 ? -27.403 -4.494 15.006 1.00 62.53 281 PRO A O 1
ATOM 2350 N N . ALA A 1 282 ? -27.174 -2.841 13.491 1.00 61.59 282 ALA A N 1
ATOM 2351 C CA . ALA A 1 282 ? -28.244 -1.998 14.023 1.00 61.59 282 ALA A CA 1
ATOM 2352 C C . ALA A 1 282 ? -29.639 -2.637 13.858 1.00 61.59 282 ALA A C 1
ATOM 2354 O O . ALA A 1 282 ? -30.393 -2.706 14.827 1.00 61.59 282 ALA A O 1
ATOM 2355 N N . LEU A 1 283 ? -29.961 -3.173 12.673 1.00 61.38 283 LEU A N 1
ATOM 2356 C CA . LEU A 1 283 ? -31.210 -3.897 12.387 1.00 61.38 283 LEU A CA 1
ATOM 2357 C C . LEU A 1 283 ? -31.330 -5.192 13.196 1.00 61.38 283 LEU A C 1
ATOM 2359 O O . LEU A 1 283 ? -32.430 -5.597 13.560 1.00 61.38 283 LEU A O 1
ATOM 2363 N N . LEU A 1 284 ? -30.202 -5.834 13.502 1.00 61.97 284 LEU A N 1
ATOM 2364 C CA . LEU A 1 284 ? -30.139 -7.029 14.341 1.00 61.97 284 LEU A CA 1
ATOM 2365 C C . LEU A 1 284 ? -30.159 -6.712 15.848 1.00 61.97 284 LEU A C 1
ATOM 2367 O O . LEU A 1 284 ? -30.034 -7.627 16.663 1.00 61.97 284 LEU A O 1
ATOM 2371 N N . GLY A 1 285 ? -30.296 -5.437 16.236 1.00 60.09 285 GLY A N 1
ATOM 2372 C CA . GLY A 1 285 ? -30.346 -5.012 17.638 1.00 60.09 285 GLY A CA 1
ATOM 2373 C C . GLY A 1 285 ? -29.041 -5.257 18.403 1.00 60.09 285 GLY A C 1
ATOM 2374 O O . GLY A 1 285 ? -29.046 -5.373 19.631 1.00 60.09 285 GLY A O 1
ATOM 2375 N N . LEU A 1 286 ? -27.913 -5.374 17.697 1.00 66.56 286 LEU A N 1
ATOM 2376 C CA . LEU A 1 286 ? -26.623 -5.667 18.305 1.00 66.56 286 LEU A CA 1
ATOM 2377 C C . LEU A 1 286 ? -26.067 -4.406 18.955 1.00 66.56 286 LEU A C 1
ATOM 2379 O O . LEU A 1 286 ? -25.815 -3.395 18.302 1.00 66.56 286 LEU A O 1
ATOM 2383 N N . LYS A 1 287 ? -25.831 -4.483 20.266 1.00 68.31 287 LYS A N 1
ATOM 2384 C CA . LYS A 1 287 ? -25.156 -3.415 21.000 1.00 68.31 287 LYS A CA 1
ATOM 2385 C C . LYS A 1 287 ? -23.692 -3.363 20.569 1.00 68.31 287 LYS A C 1
ATOM 2387 O O . LYS A 1 287 ? -22.909 -4.255 20.899 1.00 68.31 287 LYS A O 1
ATOM 2392 N N . ILE A 1 288 ? -23.337 -2.316 19.832 1.00 73.44 288 ILE A N 1
ATOM 2393 C CA . ILE A 1 288 ? -21.951 -2.002 19.490 1.00 73.44 288 ILE A CA 1
ATOM 2394 C C . ILE A 1 288 ? -21.299 -1.341 20.706 1.00 73.44 288 ILE A C 1
ATOM 2396 O O . ILE A 1 288 ? -21.853 -0.414 21.298 1.00 73.44 288 ILE A O 1
ATOM 2400 N N . ASP A 1 289 ? -20.115 -1.821 21.083 1.00 79.75 289 ASP A N 1
ATOM 2401 C CA . ASP A 1 289 ? -19.323 -1.216 22.152 1.00 79.75 289 ASP A CA 1
ATOM 2402 C C . ASP A 1 289 ? -18.982 0.243 21.799 1.00 79.75 289 ASP A C 1
ATOM 2404 O O . ASP A 1 289 ? -18.485 0.541 20.710 1.00 79.75 289 ASP A O 1
ATOM 2408 N N . ARG A 1 290 ? -19.210 1.164 22.742 1.00 83.25 290 ARG A N 1
ATOM 2409 C CA . ARG A 1 290 ? -18.886 2.587 22.591 1.00 83.25 290 ARG A CA 1
ATOM 2410 C C . ARG A 1 290 ? -17.413 2.814 22.236 1.00 83.25 290 ARG A C 1
ATOM 2412 O O . ARG A 1 290 ? -17.116 3.746 21.494 1.00 83.25 290 ARG A O 1
ATOM 2419 N N . GLN A 1 291 ? -16.491 1.996 22.744 1.00 85.50 291 GLN A N 1
ATOM 2420 C CA . GLN A 1 291 ? -15.065 2.067 22.410 1.00 85.50 291 GLN A CA 1
ATOM 2421 C C . GLN A 1 291 ? -14.816 1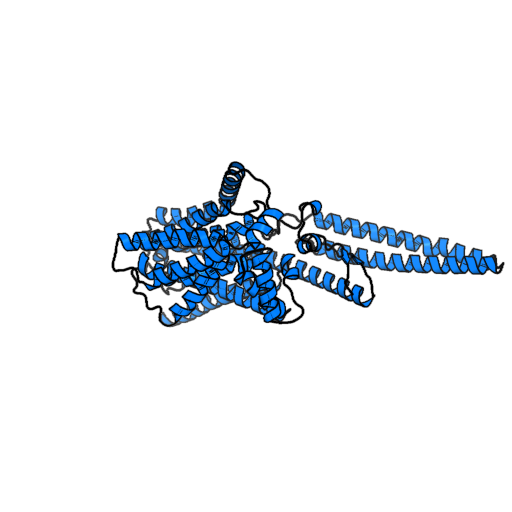.685 20.945 1.00 85.50 291 GLN A C 1
ATOM 2423 O O . GLN A 1 291 ? -14.091 2.391 20.245 1.00 85.50 291 GLN A O 1
ATOM 2428 N N . LYS A 1 292 ? -15.488 0.638 20.447 1.00 83.88 292 LYS A N 1
ATOM 2429 C CA . LYS A 1 292 ? -15.429 0.230 19.033 1.00 83.88 292 LYS A CA 1
ATOM 2430 C C . LYS A 1 292 ? -16.020 1.289 18.106 1.00 83.88 292 LYS A C 1
ATOM 2432 O O . LYS A 1 292 ? -15.435 1.574 17.066 1.00 83.88 292 LYS A O 1
ATOM 2437 N N . LEU A 1 293 ? -17.121 1.927 18.509 1.00 84.88 293 LEU A N 1
ATOM 2438 C CA . LEU A 1 293 ? -17.707 3.040 17.760 1.00 84.88 293 LEU A CA 1
ATOM 2439 C C . LEU A 1 293 ? -16.759 4.247 17.699 1.00 84.88 293 LEU A C 1
ATOM 2441 O O . LEU A 1 293 ? -16.565 4.812 16.628 1.00 84.88 293 LEU A O 1
ATOM 2445 N N . LYS A 1 294 ? -16.116 4.611 18.818 1.00 87.75 294 LYS A N 1
ATOM 2446 C CA . LYS A 1 294 ? -15.089 5.669 18.842 1.00 87.75 294 LYS A CA 1
ATOM 2447 C C . LYS A 1 294 ? -13.911 5.346 17.921 1.00 87.75 294 LYS A C 1
ATOM 2449 O O . LYS A 1 294 ? -13.453 6.227 17.204 1.00 87.75 294 LYS A O 1
ATOM 2454 N N . LEU A 1 295 ? -13.437 4.099 17.929 1.00 89.31 295 LEU A N 1
ATOM 2455 C CA . LEU A 1 295 ? -12.336 3.659 17.073 1.00 89.31 295 LEU A CA 1
ATOM 2456 C C . LEU A 1 295 ? -12.716 3.678 15.587 1.00 89.31 295 LEU A C 1
ATOM 2458 O O . LEU A 1 295 ? -11.953 4.168 14.758 1.00 89.31 295 LEU A O 1
ATOM 2462 N N . SER A 1 296 ? -13.914 3.191 15.261 1.00 87.75 296 SER A N 1
ATOM 2463 C CA . SER A 1 296 ? -14.466 3.246 13.908 1.00 87.75 296 SER A CA 1
ATOM 2464 C C . SER A 1 296 ? -14.590 4.691 13.418 1.00 87.75 296 SER A C 1
ATOM 2466 O O . SER A 1 296 ? -14.108 5.005 12.327 1.00 87.75 296 SER A O 1
ATOM 2468 N N . ALA A 1 297 ? -15.144 5.588 14.242 1.00 88.88 297 ALA A N 1
ATOM 2469 C CA . ALA A 1 297 ? -15.248 7.011 13.931 1.00 88.88 297 ALA A CA 1
ATOM 2470 C C . ALA A 1 297 ? -13.869 7.656 13.733 1.00 88.88 297 ALA A C 1
ATOM 2472 O O . ALA A 1 297 ? -13.688 8.439 12.807 1.00 88.88 297 ALA A O 1
ATOM 2473 N N . PHE A 1 298 ? -12.884 7.292 14.558 1.00 92.19 298 PHE A N 1
ATOM 2474 C CA . PHE A 1 298 ? -11.512 7.780 14.434 1.00 92.19 298 PHE A CA 1
ATOM 2475 C C . PHE A 1 298 ? -10.880 7.400 13.085 1.00 92.19 298 PHE A C 1
ATOM 2477 O O . PHE A 1 298 ? -10.373 8.273 12.383 1.00 92.19 298 PHE A O 1
ATOM 2484 N N . PHE A 1 299 ? -10.957 6.129 12.673 1.00 91.25 299 PHE A N 1
ATOM 2485 C CA . PHE A 1 299 ? -10.433 5.707 11.367 1.00 91.25 299 PHE A CA 1
ATOM 2486 C C . PHE A 1 299 ? -11.208 6.307 10.189 1.00 91.25 299 PHE A C 1
ATOM 2488 O O . PHE A 1 299 ? -10.601 6.691 9.191 1.00 91.25 299 PHE A O 1
ATOM 2495 N N . PHE A 1 300 ? -12.528 6.451 10.308 1.00 88.06 300 PHE A N 1
ATOM 2496 C CA . PHE A 1 300 ? -13.332 7.123 9.287 1.00 88.06 300 PHE A CA 1
ATOM 2497 C C . PHE A 1 300 ? -12.942 8.597 9.134 1.00 88.06 300 PHE A C 1
ATOM 2499 O O . PHE A 1 300 ? -12.783 9.096 8.022 1.00 88.06 300 PHE A O 1
ATOM 2506 N N . PHE A 1 301 ? -12.709 9.284 10.253 1.00 91.06 301 PHE A N 1
ATOM 2507 C CA . PHE A 1 301 ? -12.257 10.668 10.248 1.00 91.06 301 PHE A CA 1
ATOM 2508 C C . PHE A 1 301 ? -10.861 10.818 9.625 1.00 91.06 301 PHE A C 1
ATOM 2510 O O . PHE A 1 301 ? -10.631 11.767 8.876 1.00 91.06 301 PHE A O 1
ATOM 2517 N N . ILE A 1 302 ? -9.955 9.853 9.838 1.00 92.56 302 ILE A N 1
ATOM 2518 C CA . ILE A 1 302 ? -8.672 9.804 9.117 1.00 92.56 302 ILE A CA 1
ATOM 2519 C C . ILE A 1 302 ? -8.905 9.699 7.609 1.00 92.56 302 ILE A C 1
ATOM 2521 O O . ILE A 1 302 ? -8.321 10.473 6.856 1.00 92.56 302 ILE A O 1
ATOM 2525 N N . SER A 1 303 ? -9.771 8.787 7.159 1.00 88.56 303 SER A N 1
ATOM 2526 C CA . SER A 1 303 ? -10.087 8.624 5.734 1.00 88.56 303 SER A CA 1
ATOM 2527 C C . SER A 1 303 ? -10.566 9.932 5.092 1.00 88.56 303 SER A C 1
ATOM 2529 O O . SER A 1 303 ? -10.021 10.331 4.057 1.00 88.56 303 SER A O 1
ATOM 2531 N N . ILE A 1 304 ? -11.530 10.619 5.714 1.00 86.12 304 ILE A N 1
ATOM 2532 C CA . ILE A 1 304 ? -12.048 11.904 5.221 1.00 86.12 304 ILE A CA 1
ATOM 2533 C C . ILE A 1 304 ? -10.932 12.948 5.193 1.00 86.12 304 ILE A C 1
ATOM 2535 O O . ILE A 1 304 ? -10.757 13.641 4.194 1.00 86.12 304 ILE A O 1
ATOM 2539 N N . THR A 1 305 ? -10.139 13.036 6.262 1.00 90.56 305 THR A N 1
ATOM 2540 C CA . THR A 1 305 ? -9.036 14.000 6.347 1.00 90.56 305 THR A CA 1
ATOM 2541 C C . THR A 1 305 ? -7.991 13.755 5.255 1.00 90.56 305 THR A C 1
ATOM 2543 O O . THR A 1 305 ? -7.529 14.708 4.635 1.00 90.56 305 THR A O 1
ATOM 2546 N N . ILE A 1 306 ? -7.664 12.491 4.953 1.00 89.25 306 ILE A N 1
ATOM 2547 C CA . ILE A 1 306 ? -6.785 12.121 3.830 1.00 89.25 306 ILE A CA 1
ATOM 2548 C C . ILE A 1 306 ? -7.401 12.566 2.505 1.00 89.25 306 ILE A C 1
ATOM 2550 O O . ILE A 1 306 ? -6.697 13.149 1.686 1.00 89.25 306 ILE A O 1
ATOM 2554 N N . ALA A 1 307 ? -8.696 12.312 2.296 1.00 82.31 307 ALA A N 1
ATOM 2555 C CA . ALA A 1 307 ? -9.391 12.700 1.072 1.00 82.31 307 ALA A CA 1
ATOM 2556 C C . ALA A 1 307 ? -9.386 14.224 0.867 1.00 82.31 307 ALA A C 1
ATOM 2558 O O . ALA A 1 307 ? -9.149 14.685 -0.244 1.00 82.31 307 ALA A O 1
ATOM 2559 N N . ILE A 1 308 ? -9.562 15.007 1.935 1.00 82.06 308 ILE A N 1
ATOM 2560 C CA . ILE A 1 308 ? -9.448 16.473 1.897 1.00 82.06 308 ILE A CA 1
ATOM 2561 C C . ILE A 1 308 ? -7.998 16.900 1.634 1.00 82.06 308 ILE A C 1
ATOM 2563 O O . ILE A 1 308 ? -7.754 17.787 0.819 1.00 82.06 308 ILE A O 1
ATOM 2567 N N . ALA A 1 309 ? -7.018 16.251 2.269 1.00 85.75 309 ALA A N 1
ATOM 2568 C CA . ALA A 1 309 ? -5.601 16.562 2.083 1.00 85.75 309 ALA A CA 1
ATOM 2569 C C . ALA A 1 309 ? -5.107 16.317 0.641 1.00 85.75 309 ALA A C 1
ATOM 2571 O O . ALA A 1 309 ? -4.101 16.903 0.237 1.00 85.75 309 ALA A O 1
ATOM 2572 N N . LEU A 1 310 ? -5.832 15.533 -0.172 1.00 79.88 310 LEU A N 1
ATOM 2573 C CA . LEU A 1 310 ? -5.575 15.392 -1.613 1.00 79.88 310 LEU A CA 1
ATOM 2574 C C . LEU A 1 310 ? -5.716 16.707 -2.391 1.00 79.88 310 LEU A C 1
ATOM 2576 O O . LEU A 1 310 ? -5.160 16.806 -3.480 1.00 79.88 310 LEU A O 1
ATOM 2580 N N . LEU A 1 311 ? -6.382 17.733 -1.843 1.00 73.25 311 LEU A N 1
ATOM 2581 C CA . LEU A 1 311 ? -6.406 19.080 -2.436 1.00 73.25 311 LEU A CA 1
ATOM 2582 C C . LEU A 1 311 ? -4.996 19.648 -2.646 1.00 73.25 311 LEU A C 1
ATOM 2584 O O . LEU A 1 311 ? -4.773 20.430 -3.572 1.00 73.25 311 LEU A O 1
ATOM 2588 N N . GLY A 1 312 ? -4.046 19.239 -1.800 1.00 72.75 312 GLY A N 1
ATOM 2589 C CA . GLY A 1 312 ? -2.639 19.613 -1.906 1.00 72.75 312 GLY A CA 1
ATOM 2590 C C . GLY A 1 312 ? -1.844 18.808 -2.938 1.00 72.75 312 GLY A C 1
ATOM 2591 O O . GLY A 1 312 ? -0.674 19.110 -3.155 1.00 72.75 312 GLY A O 1
ATOM 2592 N N . ALA A 1 313 ? -2.428 17.786 -3.575 1.00 73.62 313 ALA A N 1
ATOM 2593 C CA . ALA A 1 313 ? -1.725 16.995 -4.577 1.00 73.62 313 ALA A CA 1
ATOM 2594 C C . ALA A 1 313 ? -1.551 17.792 -5.889 1.00 73.62 313 ALA A C 1
ATOM 2596 O O . ALA A 1 313 ? -2.468 18.504 -6.313 1.00 73.62 313 ALA A O 1
ATOM 2597 N N . PRO A 1 314 ? -0.392 17.667 -6.562 1.00 64.69 314 PRO A N 1
ATOM 2598 C CA . PRO A 1 314 ? -0.084 18.465 -7.747 1.00 64.69 314 PRO A CA 1
ATOM 2599 C C . PRO A 1 314 ? -0.879 18.057 -8.995 1.00 64.69 314 PRO A C 1
ATOM 2601 O O . PRO A 1 314 ? -1.018 18.869 -9.901 1.00 64.69 314 PRO A O 1
ATOM 2604 N N . ASN A 1 315 ? -1.413 16.832 -9.062 1.00 66.88 315 ASN A N 1
ATOM 2605 C CA . ASN A 1 315 ? -2.062 16.319 -10.269 1.00 66.88 315 ASN A CA 1
ATOM 2606 C C . ASN A 1 315 ? -3.268 15.414 -9.941 1.00 66.88 315 ASN A C 1
ATOM 2608 O O . ASN A 1 315 ? -3.167 14.510 -9.104 1.00 66.88 315 ASN A O 1
ATOM 2612 N N . MET A 1 316 ? -4.398 15.664 -10.618 1.00 61.47 316 MET A N 1
ATOM 2613 C CA . MET A 1 316 ? -5.668 14.942 -10.441 1.00 61.47 316 MET A CA 1
ATOM 2614 C C . MET A 1 316 ? -5.724 13.568 -11.103 1.00 61.47 316 MET A C 1
ATOM 2616 O O . MET A 1 316 ? -6.465 12.698 -10.649 1.00 61.47 316 MET A O 1
ATOM 2620 N N . MET A 1 317 ? -4.934 13.346 -12.150 1.00 54.47 317 MET A N 1
ATOM 2621 C CA . MET A 1 317 ? -4.904 12.105 -12.929 1.00 54.47 317 MET A CA 1
ATOM 2622 C C . MET A 1 317 ? -4.572 10.888 -12.055 1.00 54.47 317 MET A C 1
ATOM 2624 O O . MET A 1 317 ? -5.065 9.785 -12.282 1.00 54.47 317 MET A O 1
ATOM 2628 N N . PHE A 1 318 ? -3.817 11.100 -10.975 1.00 59.03 318 PHE A N 1
ATOM 2629 C CA . PHE A 1 318 ? -3.409 10.048 -10.046 1.00 59.03 318 PHE A CA 1
ATOM 2630 C C . PHE A 1 318 ? -4.349 9.877 -8.842 1.00 59.03 318 PHE A C 1
ATOM 2632 O O . PHE A 1 318 ? -4.032 9.123 -7.918 1.00 59.03 318 PHE A O 1
ATOM 2639 N N . PHE A 1 319 ? -5.513 10.534 -8.821 1.00 64.00 319 PHE A N 1
ATOM 2640 C CA . PHE A 1 319 ? -6.437 10.496 -7.679 1.00 64.00 319 PHE A CA 1
ATOM 2641 C C . PHE A 1 319 ? -6.973 9.105 -7.334 1.00 64.00 319 PHE A C 1
ATOM 2643 O O . PHE A 1 319 ? -7.421 8.928 -6.204 1.00 64.00 319 PHE A O 1
ATOM 2650 N N . GLY A 1 320 ? -6.915 8.125 -8.243 1.00 63.94 320 GLY A N 1
ATOM 2651 C CA . GLY A 1 320 ? -7.214 6.722 -7.921 1.00 63.94 320 GLY A CA 1
ATOM 2652 C C . GLY A 1 320 ? -6.158 6.090 -7.004 1.00 63.94 320 GLY A C 1
ATOM 2653 O O . GLY A 1 320 ? -6.481 5.555 -5.951 1.00 63.94 320 GLY A O 1
ATOM 2654 N N . ARG A 1 321 ? -4.868 6.217 -7.346 1.00 69.50 321 ARG A N 1
ATOM 2655 C CA . ARG A 1 321 ? -3.748 5.670 -6.547 1.00 69.50 321 ARG A CA 1
ATOM 2656 C C . ARG A 1 321 ? -3.541 6.420 -5.246 1.00 69.50 321 ARG A C 1
ATOM 2658 O O . ARG A 1 321 ? -3.330 5.826 -4.192 1.00 69.50 321 ARG A O 1
ATOM 2665 N N . ILE A 1 322 ? -3.582 7.746 -5.326 1.00 71.69 322 ILE A N 1
ATOM 2666 C CA . ILE A 1 322 ? -3.220 8.620 -4.211 1.00 71.69 322 ILE A CA 1
ATOM 2667 C C . ILE A 1 322 ? -4.303 8.579 -3.113 1.00 71.69 322 ILE A C 1
ATOM 2669 O O . ILE A 1 322 ? -3.988 8.782 -1.940 1.00 71.69 322 ILE A O 1
ATOM 2673 N N . SER A 1 323 ? -5.554 8.243 -3.445 1.00 76.12 323 SER A N 1
ATOM 2674 C CA . SER A 1 323 ? -6.633 8.082 -2.463 1.00 76.12 323 SER A CA 1
ATOM 2675 C C . SER A 1 323 ? -6.711 6.724 -1.793 1.00 76.12 323 SER A C 1
ATOM 2677 O O . SER A 1 323 ? -7.391 6.627 -0.777 1.00 76.12 323 SER A O 1
ATOM 2679 N N . ALA A 1 324 ? -6.065 5.689 -2.326 1.00 79.62 324 ALA A N 1
ATOM 2680 C CA . ALA A 1 324 ? -6.216 4.337 -1.803 1.00 79.62 324 ALA A CA 1
ATOM 2681 C C . ALA A 1 324 ? -5.930 4.212 -0.292 1.00 79.62 324 ALA A C 1
ATOM 2683 O O . ALA A 1 324 ? -6.650 3.473 0.379 1.00 79.62 324 ALA A O 1
ATOM 2684 N N . PRO A 1 325 ? -4.993 4.975 0.317 1.00 84.44 325 PRO A N 1
ATOM 2685 C CA . PRO A 1 325 ? -4.881 5.023 1.774 1.00 84.44 325 PRO A CA 1
ATOM 2686 C C . PRO A 1 325 ? -6.186 5.429 2.484 1.00 84.44 325 PRO A C 1
ATOM 2688 O O . PRO A 1 325 ? -6.522 4.853 3.515 1.00 84.44 325 PRO A O 1
ATOM 2691 N N . SER A 1 326 ? -6.957 6.373 1.931 1.00 84.31 326 SER A N 1
ATOM 2692 C CA . SER A 1 326 ? -8.282 6.753 2.446 1.00 84.31 326 SER A CA 1
ATOM 2693 C C . SER A 1 326 ? -9.258 5.569 2.412 1.00 84.31 326 SER A C 1
ATOM 2695 O O . SER A 1 326 ? -9.912 5.293 3.418 1.00 84.31 326 SER A O 1
ATOM 2697 N N . GLU A 1 327 ? -9.297 4.816 1.309 1.00 80.75 327 GLU A N 1
ATOM 2698 C CA . GLU A 1 327 ? -10.124 3.605 1.154 1.00 80.75 327 GLU A CA 1
ATOM 2699 C C . GLU A 1 327 ? -9.724 2.511 2.158 1.00 80.75 327 GLU A C 1
ATOM 2701 O O . GLU A 1 327 ? -10.576 1.865 2.770 1.00 80.75 327 GLU A O 1
ATOM 2706 N N . MET A 1 328 ? -8.428 2.342 2.424 1.00 82.88 328 MET A N 1
ATOM 2707 C CA . MET A 1 328 ? -7.952 1.398 3.439 1.00 82.88 328 MET A CA 1
ATOM 2708 C C . MET A 1 328 ? -8.440 1.773 4.847 1.00 82.88 328 MET A C 1
ATOM 2710 O O . MET A 1 328 ? -8.839 0.898 5.621 1.00 82.88 328 MET A O 1
ATOM 2714 N N . PHE A 1 329 ? -8.459 3.065 5.194 1.00 86.62 329 PHE A N 1
ATOM 2715 C CA . PHE A 1 329 ? -8.993 3.532 6.480 1.00 86.62 329 PHE A CA 1
ATOM 2716 C C . PHE A 1 329 ? -10.518 3.367 6.591 1.00 86.62 329 PHE A C 1
ATOM 2718 O O . PHE A 1 329 ? -11.015 3.069 7.680 1.00 86.62 329 PHE A O 1
ATOM 2725 N N . ILE A 1 330 ? -11.252 3.464 5.478 1.00 82.06 330 ILE A N 1
ATOM 2726 C CA . ILE A 1 330 ? -12.682 3.102 5.394 1.00 82.06 330 ILE A CA 1
ATOM 2727 C C . ILE A 1 330 ? -12.870 1.618 5.726 1.00 82.06 330 ILE A C 1
ATOM 2729 O O . ILE A 1 330 ? -13.716 1.273 6.556 1.00 82.06 330 ILE A O 1
ATOM 2733 N N . VAL A 1 331 ? -12.040 0.738 5.152 1.00 80.75 331 VAL A N 1
ATOM 2734 C CA . VAL A 1 331 ? -12.071 -0.699 5.467 1.00 80.75 331 VAL A CA 1
ATOM 2735 C C . VAL A 1 331 ? -11.794 -0.943 6.956 1.00 80.75 331 VAL A C 1
ATOM 2737 O O . VAL A 1 331 ? -12.540 -1.687 7.594 1.00 80.75 331 VAL A O 1
ATOM 2740 N N . LEU A 1 332 ? -10.787 -0.287 7.553 1.00 82.75 332 LEU A N 1
ATOM 2741 C CA . LEU A 1 332 ? -10.535 -0.388 9.002 1.00 82.75 332 LEU A CA 1
ATOM 2742 C C . LEU A 1 332 ? -11.737 0.054 9.833 1.00 82.75 332 LEU A C 1
ATOM 2744 O O . LEU A 1 332 ? -12.086 -0.612 10.812 1.00 82.75 332 LEU A O 1
ATOM 2748 N N . SER A 1 333 ? -12.353 1.175 9.456 1.00 83.94 333 SER A N 1
ATOM 2749 C CA . SER A 1 333 ? -13.507 1.721 10.161 1.00 83.94 333 SER A CA 1
ATOM 2750 C C . SER A 1 333 ? -14.666 0.721 10.191 1.00 83.94 333 SER A C 1
ATOM 2752 O O . SER A 1 333 ? -15.225 0.478 11.265 1.00 83.94 333 SER A O 1
ATOM 2754 N N . CYS A 1 334 ? -14.959 0.070 9.058 1.00 78.88 334 CYS A N 1
ATOM 2755 C CA . CYS A 1 334 ? -15.976 -0.982 8.967 1.00 78.88 334 CYS A CA 1
ATOM 2756 C C . CYS A 1 334 ? -15.638 -2.185 9.849 1.00 78.88 334 CYS A C 1
ATOM 2758 O O . CYS A 1 334 ? -16.491 -2.704 10.567 1.00 78.88 334 CYS A O 1
ATOM 2760 N N . MET A 1 335 ? -14.381 -2.630 9.818 1.00 77.69 335 MET A N 1
ATOM 2761 C CA . MET A 1 335 ? -13.946 -3.817 10.559 1.00 77.69 335 MET A CA 1
ATOM 2762 C C . MET A 1 335 ? -14.010 -3.638 12.074 1.00 77.69 335 MET A C 1
ATOM 2764 O O . MET A 1 335 ? -14.289 -4.602 12.786 1.00 77.69 335 MET A O 1
ATOM 2768 N N . CYS A 1 336 ? -13.842 -2.415 12.579 1.00 80.06 336 CYS A N 1
ATOM 2769 C CA . CYS A 1 336 ? -14.027 -2.123 14.002 1.00 80.06 336 CYS A CA 1
ATOM 2770 C C . CYS A 1 336 ? -15.479 -2.331 14.468 1.00 80.06 336 CYS A C 1
ATOM 2772 O O . CYS A 1 336 ? -15.708 -2.644 15.636 1.00 80.06 336 CYS A O 1
ATOM 2774 N N . LEU A 1 337 ? -16.454 -2.180 13.566 1.00 78.00 337 LEU A N 1
ATOM 2775 C CA . LEU A 1 337 ? -17.881 -2.365 13.850 1.00 78.00 337 LEU A CA 1
ATOM 2776 C C . LEU A 1 337 ? -18.354 -3.809 13.654 1.00 78.00 337 LEU A C 1
ATOM 2778 O O . LEU A 1 337 ? -19.524 -4.105 13.898 1.00 78.00 337 LEU A O 1
ATOM 2782 N N . PHE A 1 338 ? -17.464 -4.719 13.245 1.00 74.38 338 PHE A N 1
ATOM 2783 C CA . PHE A 1 338 ? -17.834 -6.106 13.008 1.00 74.38 338 PHE A CA 1
ATOM 2784 C C . PHE A 1 338 ? -18.454 -6.730 14.277 1.00 74.38 338 PHE A C 1
ATOM 2786 O O . PHE A 1 338 ? -17.847 -6.677 15.356 1.00 74.38 338 PHE A O 1
ATOM 2793 N N . PRO A 1 339 ? -19.656 -7.333 14.190 1.00 66.50 339 PRO A N 1
ATOM 2794 C CA . PRO A 1 339 ? -20.416 -7.766 15.358 1.00 66.50 339 PRO A CA 1
ATOM 2795 C C . PRO A 1 339 ? -19.909 -9.103 15.919 1.00 66.50 339 PRO A C 1
ATOM 2797 O O . PRO A 1 339 ? -20.590 -10.127 15.872 1.00 66.50 339 PRO A O 1
ATOM 2800 N N . VAL A 1 340 ? -18.709 -9.097 16.500 1.00 64.62 340 VAL A N 1
ATOM 2801 C CA . VAL A 1 340 ? -18.062 -10.282 17.093 1.00 64.62 340 VAL A CA 1
ATOM 2802 C C . VAL A 1 340 ? -18.965 -11.002 18.099 1.00 64.62 340 VAL A C 1
ATOM 2804 O O . VAL A 1 340 ? -19.032 -12.231 18.100 1.00 64.62 340 VAL A O 1
ATOM 2807 N N . ASN A 1 341 ? -19.719 -10.247 18.904 1.00 62.06 341 ASN A N 1
ATOM 2808 C CA . ASN A 1 341 ? -20.605 -10.781 19.942 1.00 62.06 341 ASN A CA 1
ATOM 2809 C C . ASN A 1 341 ? -21.639 -11.774 19.384 1.00 62.06 341 ASN A C 1
ATOM 2811 O O . ASN A 1 341 ? -22.055 -12.693 20.089 1.00 62.06 341 ASN A O 1
ATOM 2815 N N . LEU A 1 342 ? -22.008 -11.644 18.103 1.00 62.19 342 LEU A N 1
ATOM 2816 C CA . LEU A 1 342 ? -22.933 -12.557 17.438 1.00 62.19 342 LEU A CA 1
ATOM 2817 C C . LEU A 1 342 ? -22.395 -13.993 17.390 1.00 62.19 342 LEU A C 1
ATOM 2819 O O . LEU A 1 342 ? -23.179 -14.941 17.387 1.00 62.19 342 LEU A O 1
ATOM 2823 N N . PHE A 1 343 ? -21.074 -14.171 17.415 1.00 60.12 343 PHE A N 1
ATOM 2824 C CA . PHE A 1 343 ? -20.393 -15.467 17.404 1.00 60.12 343 PHE A CA 1
ATOM 2825 C C . PHE A 1 343 ? -20.026 -15.985 18.801 1.00 60.12 343 PHE A C 1
ATOM 2827 O O . PHE A 1 343 ? -19.726 -17.169 18.951 1.00 60.12 343 PHE A O 1
ATOM 2834 N N . GLU A 1 344 ? -20.075 -15.133 19.828 1.00 56.97 344 GLU A N 1
ATOM 2835 C CA . GLU A 1 344 ? -19.691 -15.495 21.198 1.00 56.97 344 GLU A CA 1
ATOM 2836 C C . GLU A 1 344 ? -20.859 -16.005 22.054 1.00 56.97 344 GLU A C 1
ATOM 2838 O O . GLU A 1 344 ? -20.620 -16.745 23.010 1.00 56.97 344 GLU A O 1
ATOM 2843 N N . MET A 1 345 ? -22.106 -15.676 21.689 1.00 56.25 345 MET A N 1
ATOM 2844 C CA . MET A 1 345 ? -23.311 -16.109 22.411 1.00 56.25 345 MET A CA 1
ATOM 2845 C C . MET A 1 345 ? -23.468 -17.641 22.411 1.00 56.25 345 MET A C 1
ATOM 2847 O O . MET A 1 345 ? -23.558 -18.252 21.344 1.00 56.25 345 MET A O 1
ATOM 2851 N N . GLU A 1 346 ? -23.501 -18.253 23.600 1.00 52.81 346 GLU A N 1
ATOM 2852 C CA . GLU A 1 346 ? -23.667 -19.708 23.795 1.00 52.81 346 GLU A CA 1
ATOM 2853 C C . GLU A 1 346 ? -25.139 -20.147 23.790 1.00 52.81 346 GLU A C 1
ATOM 2855 O O . GLU A 1 346 ? -25.450 -21.201 23.245 1.00 52.81 346 GLU A O 1
ATOM 2860 N N . ASN A 1 347 ? -26.051 -19.302 24.280 1.00 51.09 347 ASN A N 1
ATOM 2861 C CA . ASN A 1 347 ? -27.495 -19.515 24.181 1.00 51.09 347 ASN A CA 1
ATOM 2862 C C . ASN A 1 347 ? -28.055 -18.676 23.032 1.00 51.09 347 ASN A C 1
ATOM 2864 O O . ASN A 1 347 ? -28.257 -17.468 23.161 1.00 51.09 347 ASN A O 1
ATOM 2868 N N . LEU A 1 348 ? -28.254 -19.308 21.877 1.00 54.56 348 LEU A N 1
ATOM 2869 C CA . LEU A 1 348 ? -28.795 -18.632 20.704 1.00 54.56 348 LEU A CA 1
ATOM 2870 C C . LEU A 1 348 ? -30.318 -18.610 20.736 1.00 54.56 348 LEU A C 1
ATOM 2872 O O . LEU A 1 348 ? -30.962 -19.655 20.748 1.00 54.56 348 LEU A O 1
ATOM 2876 N N . SER A 1 349 ? -30.891 -17.413 20.616 1.00 62.59 349 SER A N 1
ATOM 2877 C CA . SER A 1 349 ? -32.237 -17.283 20.069 1.00 62.59 349 SER A CA 1
ATOM 2878 C C . SER A 1 349 ? -32.260 -17.838 18.636 1.00 62.59 349 SER A C 1
ATOM 2880 O O . SER A 1 349 ? -31.254 -17.801 17.917 1.00 62.59 349 SER A O 1
ATOM 2882 N N . ARG A 1 350 ? -33.419 -18.333 18.192 1.00 62.81 350 ARG A N 1
ATOM 2883 C CA . ARG A 1 350 ? -33.613 -18.878 16.835 1.00 62.81 350 ARG A CA 1
ATOM 2884 C C . ARG A 1 350 ? -33.155 -17.886 15.748 1.00 62.81 350 ARG A C 1
ATOM 2886 O O . ARG A 1 350 ? -32.529 -18.289 14.774 1.00 62.81 350 ARG A O 1
ATOM 2893 N N . THR A 1 351 ? -33.368 -16.587 15.973 1.00 62.53 351 THR A N 1
ATOM 2894 C CA . THR A 1 351 ? -32.926 -15.480 15.108 1.00 62.53 351 THR A CA 1
ATOM 2895 C C . THR A 1 351 ? -31.404 -15.420 14.954 1.00 62.53 351 THR A C 1
ATOM 2897 O O . THR A 1 351 ? -30.903 -15.339 13.836 1.00 62.53 351 THR A O 1
ATOM 2900 N N . ASN A 1 352 ? -30.644 -15.549 16.047 1.00 65.62 352 ASN A N 1
ATOM 2901 C CA . ASN A 1 352 ? -29.179 -15.514 15.998 1.00 65.62 352 ASN A CA 1
ATOM 2902 C C . ASN A 1 352 ? -28.599 -16.704 15.213 1.00 65.62 352 ASN A C 1
ATOM 2904 O O . ASN A 1 352 ? -27.531 -16.589 14.610 1.00 65.62 352 ASN A O 1
ATOM 2908 N N . HIS A 1 353 ? -29.294 -17.848 15.208 1.00 68.56 353 HIS A N 1
ATOM 2909 C CA . HIS A 1 353 ? -28.862 -19.034 14.471 1.00 68.56 353 HIS A CA 1
ATOM 2910 C C . HIS A 1 353 ? -28.968 -18.822 12.954 1.00 68.56 353 HIS A C 1
ATOM 2912 O O . HIS A 1 353 ? -28.003 -19.077 12.233 1.00 68.56 353 HIS A O 1
ATOM 2918 N N . PHE A 1 354 ? -30.084 -18.258 12.477 1.00 69.00 354 PHE A N 1
ATOM 2919 C CA . PHE A 1 354 ? -30.251 -17.900 11.065 1.00 69.00 354 PHE A CA 1
ATOM 2920 C C . PHE A 1 354 ? -29.235 -16.855 10.599 1.00 69.00 354 PHE A C 1
ATOM 2922 O O . PHE A 1 354 ? -28.678 -16.997 9.513 1.00 69.00 354 PHE A O 1
ATOM 2929 N N . VAL A 1 355 ? -28.925 -15.852 11.428 1.00 68.00 355 VAL A N 1
ATOM 2930 C CA . VAL A 1 355 ? -27.900 -14.850 11.090 1.00 68.00 355 VAL A CA 1
ATOM 2931 C C . VAL A 1 355 ? -26.523 -15.496 10.942 1.00 68.00 355 VAL A C 1
ATOM 2933 O O . VAL A 1 355 ? -25.805 -15.186 9.995 1.00 68.00 355 VAL A O 1
ATOM 2936 N N . ARG A 1 356 ? -26.146 -16.428 11.829 1.00 68.75 356 ARG A N 1
ATOM 2937 C CA . ARG A 1 356 ? -24.867 -17.149 11.709 1.00 68.75 356 ARG A CA 1
ATOM 2938 C C . ARG A 1 356 ? -24.785 -17.980 10.434 1.00 68.75 356 ARG A C 1
ATOM 2940 O O . ARG A 1 356 ? -23.743 -17.964 9.786 1.00 68.75 356 ARG A O 1
ATOM 2947 N N . ILE A 1 357 ? -25.863 -18.677 10.075 1.00 72.56 357 ILE A N 1
ATOM 2948 C CA . ILE A 1 357 ? -25.937 -19.432 8.817 1.00 72.56 357 ILE A CA 1
ATOM 2949 C C . ILE A 1 357 ? -25.817 -18.476 7.626 1.00 72.56 357 ILE A C 1
ATOM 2951 O O . ILE A 1 357 ? -25.002 -18.717 6.742 1.00 72.56 357 ILE A O 1
ATOM 2955 N N . GLY A 1 358 ? -26.552 -17.360 7.632 1.00 70.56 358 GLY A N 1
ATOM 2956 C CA . GLY A 1 358 ? -26.491 -16.344 6.580 1.00 70.56 358 GLY A CA 1
ATOM 2957 C C . GLY A 1 358 ? -25.091 -15.749 6.404 1.00 70.56 358 GLY A C 1
ATOM 2958 O O . GLY A 1 358 ? -24.592 -15.682 5.284 1.00 70.56 358 GLY A O 1
ATOM 2959 N N . LEU A 1 359 ? -24.411 -15.395 7.501 1.00 69.75 359 LEU A N 1
ATOM 2960 C CA . LEU A 1 359 ? -23.021 -14.922 7.474 1.00 69.75 359 LEU A CA 1
ATOM 2961 C C . LEU A 1 359 ? -22.045 -16.007 7.008 1.00 69.75 359 LEU A C 1
ATOM 2963 O O . LEU A 1 359 ? -21.085 -15.693 6.310 1.00 69.75 359 LEU A O 1
ATOM 2967 N N . GLY A 1 360 ? -22.290 -17.271 7.363 1.00 71.06 360 GLY A N 1
ATOM 2968 C CA . GLY A 1 360 ? -21.522 -18.409 6.861 1.00 71.06 360 GLY A CA 1
ATOM 2969 C C . GLY A 1 360 ? -21.651 -18.564 5.347 1.00 71.06 360 GLY A C 1
ATOM 2970 O O . GLY A 1 360 ? -20.637 -18.608 4.659 1.00 71.06 360 GLY A O 1
ATOM 2971 N N . ILE A 1 361 ? -22.880 -18.553 4.822 1.00 71.19 361 ILE A N 1
ATOM 2972 C CA . ILE A 1 361 ? -23.162 -18.610 3.380 1.00 71.19 361 ILE A CA 1
ATOM 2973 C C . ILE A 1 361 ? -22.518 -17.424 2.657 1.00 71.19 361 ILE A C 1
ATOM 2975 O O . ILE A 1 361 ? -21.869 -17.614 1.630 1.00 71.19 361 ILE A O 1
ATOM 2979 N N . LEU A 1 362 ? -22.647 -16.213 3.207 1.00 70.94 362 LEU A N 1
ATOM 2980 C CA . LEU A 1 362 ? -22.039 -15.000 2.657 1.00 70.94 362 LEU A CA 1
ATOM 2981 C C . LEU A 1 362 ? -20.507 -15.115 2.610 1.00 70.94 362 LEU A C 1
ATOM 2983 O O . LEU A 1 362 ? -19.903 -14.832 1.580 1.00 70.94 362 LEU A O 1
ATOM 2987 N N . ALA A 1 363 ? -19.879 -15.584 3.692 1.00 71.25 363 ALA A N 1
ATOM 2988 C CA . ALA A 1 363 ? -18.437 -15.804 3.739 1.00 71.25 363 ALA A CA 1
ATOM 2989 C C . ALA A 1 363 ? -17.991 -16.863 2.718 1.00 71.25 363 ALA A C 1
ATOM 2991 O O . ALA A 1 363 ? -17.000 -16.655 2.024 1.00 71.25 363 ALA A O 1
ATOM 2992 N N . THR A 1 364 ? -18.731 -17.966 2.569 1.00 73.19 364 THR A N 1
ATOM 2993 C CA . THR A 1 364 ? -18.455 -18.982 1.542 1.00 73.19 364 THR A CA 1
ATOM 2994 C C . THR A 1 364 ? -18.582 -18.404 0.133 1.00 73.19 364 THR A C 1
ATOM 2996 O O . THR A 1 364 ? -17.682 -18.595 -0.682 1.00 73.19 364 THR A O 1
ATOM 2999 N N . ALA A 1 365 ? -19.650 -17.654 -0.150 1.00 72.44 365 ALA A N 1
ATOM 3000 C CA . ALA A 1 365 ? -19.836 -16.982 -1.433 1.00 72.44 365 ALA A CA 1
ATOM 3001 C C . ALA A 1 365 ? -18.685 -16.005 -1.723 1.00 72.44 365 ALA A C 1
ATOM 3003 O O . ALA A 1 365 ? -18.148 -15.999 -2.829 1.00 72.44 365 ALA A O 1
ATOM 3004 N N . PHE A 1 366 ? -18.241 -15.241 -0.721 1.00 74.75 366 PHE A N 1
ATOM 3005 C CA . PHE A 1 366 ? -17.090 -14.348 -0.839 1.00 74.75 366 PHE A CA 1
ATOM 3006 C C . PHE A 1 366 ? -15.783 -15.089 -1.103 1.00 74.75 366 PHE A C 1
ATOM 3008 O O . PHE A 1 366 ? -15.020 -14.649 -1.956 1.00 74.75 366 PHE A O 1
ATOM 3015 N N . ILE A 1 367 ? -15.531 -16.223 -0.444 1.00 75.94 367 ILE A N 1
ATOM 3016 C CA . ILE A 1 367 ? -14.347 -17.050 -0.716 1.00 75.94 367 ILE A CA 1
ATOM 3017 C C . ILE A 1 367 ? -14.377 -17.583 -2.153 1.00 75.94 367 ILE A C 1
ATOM 3019 O O . ILE A 1 367 ? -13.348 -17.564 -2.827 1.00 75.94 367 ILE A O 1
ATOM 3023 N N . ILE A 1 368 ? -15.537 -18.026 -2.648 1.00 79.19 368 ILE A N 1
ATOM 3024 C CA . ILE A 1 368 ? -15.688 -18.501 -4.031 1.00 79.19 368 ILE A CA 1
ATOM 3025 C C . ILE A 1 368 ? -15.411 -17.362 -5.018 1.00 79.19 368 ILE A C 1
ATOM 3027 O O . ILE A 1 368 ? -14.593 -17.527 -5.921 1.00 79.19 368 ILE A O 1
ATOM 3031 N N . LEU A 1 369 ? -16.035 -16.195 -4.821 1.00 76.62 369 LEU A N 1
ATOM 3032 C CA . LEU A 1 369 ? -15.824 -15.016 -5.668 1.00 76.62 369 LEU A CA 1
ATOM 3033 C C . LEU A 1 369 ? -14.361 -14.566 -5.662 1.00 76.62 369 LEU A C 1
ATOM 3035 O O . LEU A 1 369 ? -13.789 -14.331 -6.724 1.00 76.62 369 LEU A O 1
ATOM 3039 N N . LEU A 1 370 ? -13.743 -14.508 -4.481 1.00 77.81 370 LEU A N 1
ATOM 3040 C CA . LEU A 1 370 ? -12.326 -14.200 -4.321 1.00 77.81 370 LEU A CA 1
ATOM 3041 C C . LEU A 1 370 ? -11.451 -15.217 -5.056 1.00 77.81 370 LEU A C 1
ATOM 3043 O O . LEU A 1 370 ? -10.507 -14.827 -5.728 1.00 77.81 370 LEU A O 1
ATOM 3047 N N . SER A 1 371 ? -11.764 -16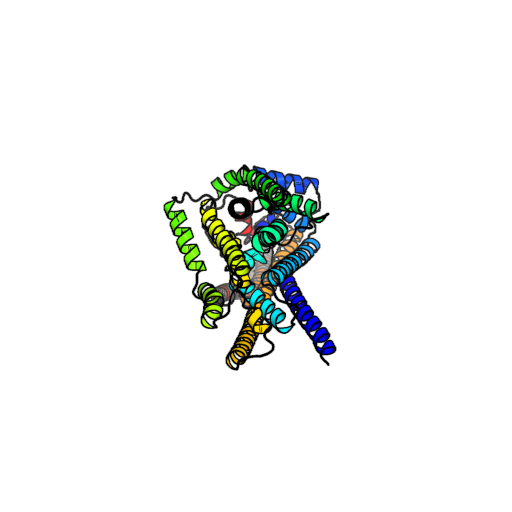.509 -4.964 1.00 81.12 371 SER A N 1
ATOM 3048 C CA . SER A 1 371 ? -10.987 -17.568 -5.621 1.00 81.12 371 SER A CA 1
ATOM 3049 C C . SER A 1 371 ? -11.060 -17.467 -7.147 1.00 81.12 371 SER A C 1
ATOM 3051 O O . SER A 1 371 ? -10.050 -17.647 -7.829 1.00 81.12 371 SER A O 1
ATOM 3053 N N . VAL A 1 372 ? -12.241 -17.151 -7.690 1.00 80.88 372 VAL A N 1
ATOM 3054 C CA . VAL A 1 372 ? -12.435 -16.918 -9.129 1.00 80.88 372 VAL A CA 1
ATOM 3055 C C . VAL A 1 372 ? -11.659 -15.681 -9.583 1.00 80.88 372 VAL A C 1
ATOM 3057 O O . VAL A 1 372 ? -10.909 -15.756 -10.557 1.00 80.88 372 VAL A O 1
ATOM 3060 N N . ASP A 1 373 ? -11.786 -14.564 -8.867 1.00 78.94 373 ASP A N 1
ATOM 3061 C CA . ASP A 1 373 ? -11.111 -13.318 -9.239 1.00 78.94 373 ASP A CA 1
ATOM 3062 C C . ASP A 1 373 ? -9.588 -13.407 -9.073 1.00 78.94 373 ASP A C 1
ATOM 3064 O O . ASP A 1 373 ? -8.841 -12.952 -9.939 1.00 78.94 373 ASP A O 1
ATOM 3068 N N . TYR A 1 374 ? -9.120 -14.088 -8.024 1.00 83.69 374 TYR A N 1
ATOM 3069 C CA . TYR A 1 374 ? -7.713 -14.423 -7.819 1.00 83.69 374 TYR A CA 1
ATOM 3070 C C . TYR A 1 374 ? -7.163 -15.237 -8.989 1.00 83.69 374 TYR A C 1
ATOM 3072 O O . TYR A 1 374 ? -6.110 -14.899 -9.524 1.00 83.69 374 TYR A O 1
ATOM 3080 N N . LYS A 1 375 ? -7.872 -16.288 -9.426 1.00 84.62 375 LYS A N 1
ATOM 3081 C CA . LYS A 1 375 ? -7.451 -17.115 -10.565 1.00 84.62 375 LYS A CA 1
ATOM 3082 C C . LYS A 1 375 ? -7.331 -16.284 -11.844 1.00 84.62 375 LYS A C 1
ATOM 3084 O O . LYS A 1 375 ? -6.332 -16.405 -12.553 1.00 84.62 375 LYS A O 1
ATOM 3089 N N . ASN A 1 376 ? -8.320 -15.437 -12.126 1.00 79.75 376 ASN A N 1
ATOM 3090 C CA . ASN A 1 376 ? -8.313 -14.565 -13.302 1.00 79.75 376 ASN A CA 1
ATOM 3091 C C . ASN A 1 376 ? -7.140 -13.575 -13.247 1.00 79.75 376 ASN A C 1
ATOM 3093 O O . ASN A 1 376 ? -6.363 -13.462 -14.192 1.00 79.75 376 ASN A O 1
ATOM 3097 N N . THR A 1 377 ? -6.969 -12.926 -12.098 1.00 80.44 377 THR A N 1
ATOM 3098 C CA . THR A 1 377 ? -5.882 -11.989 -11.800 1.00 80.44 377 THR A CA 1
ATOM 3099 C C . THR A 1 377 ? -4.503 -12.632 -11.944 1.00 80.44 377 THR A C 1
ATOM 3101 O O . THR A 1 377 ? -3.622 -12.089 -12.611 1.00 80.44 377 THR A O 1
ATOM 3104 N N . LEU A 1 378 ? -4.310 -13.816 -11.362 1.00 85.25 378 LEU A N 1
ATOM 3105 C CA . LEU A 1 378 ? -3.062 -14.560 -11.460 1.00 85.25 378 LEU A CA 1
ATOM 3106 C C . LEU A 1 378 ? -2.754 -14.916 -12.917 1.00 85.25 378 LEU A C 1
ATOM 3108 O O . LEU A 1 378 ? -1.629 -14.715 -13.365 1.00 85.25 378 LEU A O 1
ATOM 3112 N N . SER A 1 379 ? -3.753 -15.378 -13.675 1.00 83.00 379 SER A N 1
ATOM 3113 C CA . SER A 1 379 ? -3.592 -15.690 -15.099 1.00 83.00 379 SER A CA 1
ATOM 3114 C C . SER A 1 379 ? -3.149 -14.469 -15.912 1.00 83.00 379 SER A C 1
ATOM 3116 O O . SER A 1 379 ? -2.277 -14.591 -16.773 1.00 83.00 379 SER A O 1
ATOM 3118 N N . ILE A 1 380 ? -3.714 -13.291 -15.629 1.00 78.94 380 ILE A N 1
ATOM 3119 C CA . ILE A 1 380 ? -3.325 -12.025 -16.267 1.00 78.94 380 ILE A CA 1
ATOM 3120 C C . ILE A 1 380 ? -1.858 -11.709 -15.964 1.00 78.94 380 ILE A C 1
ATOM 3122 O O . ILE A 1 380 ? -1.071 -11.508 -16.888 1.00 78.94 380 ILE A O 1
ATOM 3126 N N . TYR A 1 381 ? -1.453 -11.719 -14.691 1.00 82.88 381 TYR A N 1
ATOM 3127 C CA . TYR A 1 381 ? -0.072 -11.392 -14.332 1.00 82.88 381 TYR A CA 1
ATOM 3128 C C . TYR A 1 381 ? 0.940 -12.420 -14.825 1.00 82.88 381 TYR A C 1
ATOM 3130 O O . TYR A 1 381 ? 2.010 -12.032 -15.285 1.00 82.88 381 TYR A O 1
ATOM 3138 N N . MET A 1 382 ? 0.611 -13.712 -14.809 1.00 85.69 382 MET A N 1
ATOM 3139 C CA . MET A 1 382 ? 1.463 -14.742 -15.406 1.00 85.69 382 MET A CA 1
ATOM 3140 C C . MET A 1 382 ? 1.672 -14.493 -16.904 1.00 85.69 382 MET A C 1
ATOM 3142 O O . MET A 1 382 ? 2.801 -14.567 -17.388 1.00 85.69 382 MET A O 1
ATOM 3146 N N . ASN A 1 383 ? 0.609 -14.136 -17.631 1.00 78.94 383 ASN A N 1
ATOM 3147 C CA . ASN A 1 383 ? 0.693 -13.811 -19.052 1.00 78.94 383 ASN A CA 1
ATOM 3148 C C . ASN A 1 383 ? 1.562 -12.566 -19.303 1.00 78.94 383 ASN A C 1
ATOM 3150 O O . ASN A 1 383 ? 2.461 -12.592 -20.143 1.00 78.94 383 ASN A O 1
ATOM 3154 N N . VAL A 1 384 ? 1.352 -11.485 -18.551 1.00 75.75 384 VAL A N 1
ATOM 3155 C CA . VAL A 1 384 ? 2.169 -10.269 -18.699 1.00 75.75 384 VAL A CA 1
ATOM 3156 C C . VAL A 1 384 ? 3.622 -10.520 -18.293 1.00 75.75 384 VAL A C 1
ATOM 3158 O O . VAL A 1 384 ? 4.536 -10.047 -18.963 1.00 75.75 384 VAL A O 1
ATOM 3161 N N . SER A 1 385 ? 3.864 -11.319 -17.254 1.00 81.88 385 SER A N 1
ATOM 3162 C CA . SER A 1 385 ? 5.210 -11.731 -16.847 1.00 81.88 385 SER A CA 1
ATOM 3163 C C . SER A 1 385 ? 5.925 -12.498 -17.967 1.00 81.88 385 SER A C 1
ATOM 3165 O O . SER A 1 385 ? 7.067 -12.182 -18.303 1.00 81.88 385 SER A O 1
ATOM 3167 N N . GLN A 1 386 ? 5.231 -13.425 -18.636 1.00 82.19 386 GLN A N 1
ATOM 3168 C CA . GLN A 1 386 ? 5.761 -14.147 -19.798 1.00 82.19 386 GLN A CA 1
ATOM 3169 C C . GLN A 1 386 ? 6.095 -13.203 -20.968 1.00 82.19 386 GLN A C 1
ATOM 3171 O O . GLN A 1 386 ? 7.127 -13.354 -21.631 1.00 82.19 386 GLN A O 1
ATOM 3176 N N . GLN A 1 387 ? 5.254 -12.197 -21.216 1.00 75.94 387 GLN A N 1
ATOM 3177 C CA . GLN A 1 387 ? 5.523 -11.171 -22.227 1.00 75.94 387 GLN A CA 1
ATOM 3178 C C . GLN A 1 387 ? 6.749 -10.327 -21.872 1.00 75.94 387 GLN A C 1
ATOM 3180 O O . GLN A 1 387 ? 7.599 -10.089 -22.730 1.00 75.94 387 GLN A O 1
ATOM 3185 N N . SER A 1 388 ? 6.892 -9.929 -20.608 1.00 76.19 388 SER A N 1
ATOM 3186 C CA . SER A 1 388 ? 8.064 -9.198 -20.120 1.00 76.19 388 SER A CA 1
ATOM 3187 C C . SER A 1 388 ? 9.352 -10.013 -20.262 1.00 76.19 388 SER A C 1
ATOM 3189 O O . SER A 1 388 ? 10.363 -9.476 -20.710 1.00 76.19 388 SER A O 1
ATOM 3191 N N . GLN A 1 389 ? 9.315 -11.320 -19.979 1.00 78.06 389 GLN A N 1
ATOM 3192 C CA . GLN A 1 389 ? 10.450 -12.219 -20.225 1.00 78.06 389 GLN A CA 1
ATOM 3193 C C . GLN A 1 389 ? 10.794 -12.307 -21.716 1.00 78.06 389 GLN A C 1
ATOM 3195 O O . GLN A 1 389 ? 11.961 -12.228 -22.087 1.00 78.06 389 GLN A O 1
ATOM 3200 N N . THR A 1 390 ? 9.783 -12.392 -22.583 1.00 75.44 390 THR A N 1
ATOM 3201 C CA . THR A 1 390 ? 9.975 -12.404 -24.042 1.00 75.44 390 THR A CA 1
ATOM 3202 C C . THR A 1 390 ? 10.645 -11.116 -24.527 1.00 75.44 390 THR A C 1
ATOM 3204 O O . THR A 1 390 ? 11.598 -11.166 -25.302 1.00 75.44 390 THR A O 1
ATOM 3207 N N . ARG A 1 391 ? 10.196 -9.955 -24.033 1.00 72.12 391 ARG A N 1
ATOM 3208 C CA . ARG A 1 391 ? 10.817 -8.655 -24.331 1.00 72.12 391 ARG A CA 1
ATOM 3209 C C . ARG A 1 391 ? 12.269 -8.608 -23.859 1.00 72.12 391 ARG A C 1
ATOM 3211 O O . ARG A 1 391 ? 13.123 -8.152 -24.611 1.00 72.12 391 ARG A O 1
ATOM 3218 N N . ALA A 1 392 ? 12.566 -9.131 -22.669 1.00 72.12 392 ALA A N 1
ATOM 3219 C CA . ALA A 1 392 ? 13.934 -9.213 -22.163 1.00 72.12 392 ALA A CA 1
ATOM 3220 C C . ALA A 1 392 ? 14.838 -10.087 -23.052 1.00 72.12 392 ALA A C 1
ATOM 3222 O O . ALA A 1 392 ? 15.987 -9.720 -23.291 1.00 72.12 392 ALA A O 1
ATOM 3223 N N . THR A 1 393 ? 14.330 -11.202 -23.584 1.00 75.62 393 THR A N 1
ATOM 3224 C CA . THR A 1 393 ? 15.071 -12.036 -24.545 1.00 75.62 393 THR A CA 1
ATOM 3225 C C . THR A 1 393 ? 15.351 -11.288 -25.845 1.00 75.62 393 THR A C 1
ATOM 3227 O O . THR A 1 393 ? 16.494 -11.276 -26.286 1.00 75.62 393 THR A O 1
ATOM 3230 N N . ILE A 1 394 ? 14.355 -10.590 -26.407 1.00 70.12 394 ILE A N 1
ATOM 3231 C CA . ILE A 1 394 ? 14.532 -9.769 -27.620 1.00 70.12 394 ILE A CA 1
ATOM 3232 C C . ILE A 1 394 ? 15.615 -8.702 -27.402 1.00 70.12 394 ILE A C 1
ATOM 3234 O O . ILE A 1 394 ? 16.473 -8.508 -28.258 1.00 70.12 394 ILE A O 1
ATOM 3238 N N . ILE A 1 395 ? 15.606 -8.035 -26.242 1.00 68.94 395 ILE A N 1
ATOM 3239 C CA . ILE A 1 395 ? 16.634 -7.050 -25.878 1.00 68.94 395 ILE A CA 1
ATOM 3240 C C . ILE A 1 395 ? 18.016 -7.713 -25.813 1.00 68.94 395 ILE A C 1
ATOM 3242 O O . ILE A 1 395 ? 18.959 -7.198 -26.405 1.00 68.94 395 ILE A O 1
ATOM 3246 N N . LYS A 1 396 ? 18.148 -8.858 -25.132 1.00 72.69 396 LYS A N 1
ATOM 3247 C CA . LYS A 1 396 ? 19.429 -9.579 -25.014 1.00 72.69 396 LYS A CA 1
ATOM 3248 C C . LYS A 1 396 ? 19.977 -10.020 -26.368 1.00 72.69 396 LYS A C 1
ATOM 3250 O O . LYS A 1 396 ? 21.162 -9.841 -26.628 1.00 72.69 396 LYS A O 1
ATOM 3255 N N . GLU A 1 397 ? 19.126 -10.571 -27.228 1.00 72.56 397 GLU A N 1
ATOM 3256 C CA . GLU A 1 397 ? 19.508 -10.966 -28.586 1.00 72.56 397 GLU A CA 1
ATOM 3257 C C . GLU A 1 397 ? 19.948 -9.759 -29.412 1.00 72.56 397 GLU A C 1
ATOM 3259 O O . GLU A 1 397 ? 20.927 -9.836 -30.148 1.00 72.56 397 GLU A O 1
ATOM 3264 N N . ALA A 1 398 ? 19.261 -8.630 -29.286 1.00 68.31 398 ALA A N 1
ATOM 3265 C CA . ALA A 1 398 ? 19.644 -7.423 -29.992 1.00 68.31 398 ALA A CA 1
ATOM 3266 C C . ALA A 1 398 ? 20.969 -6.823 -29.504 1.00 68.31 398 ALA A C 1
ATOM 3268 O O . ALA A 1 398 ? 21.762 -6.397 -30.340 1.00 68.31 398 ALA A O 1
ATOM 3269 N N . ILE A 1 399 ? 21.234 -6.845 -28.190 1.00 66.88 399 ILE A N 1
ATOM 3270 C CA . ILE A 1 399 ? 22.538 -6.468 -27.619 1.00 66.88 399 ILE A CA 1
ATOM 3271 C C . ILE A 1 399 ? 23.635 -7.368 -28.198 1.00 66.88 399 ILE A C 1
ATOM 3273 O O . ILE A 1 399 ? 24.648 -6.866 -28.675 1.00 66.88 399 ILE A O 1
ATOM 3277 N N . ALA A 1 400 ? 23.416 -8.687 -28.212 1.00 74.44 400 ALA A N 1
ATOM 3278 C CA . ALA A 1 400 ? 24.384 -9.651 -28.736 1.00 74.44 400 ALA A CA 1
ATOM 3279 C C . ALA A 1 400 ? 24.648 -9.496 -30.245 1.00 74.44 400 ALA A C 1
ATOM 3281 O O . ALA A 1 400 ? 25.732 -9.827 -30.712 1.00 74.44 400 ALA A O 1
ATOM 3282 N N . ASN A 1 401 ? 23.669 -8.994 -31.002 1.00 74.69 401 ASN A N 1
ATOM 3283 C CA . ASN A 1 401 ? 23.780 -8.737 -32.440 1.00 74.69 401 ASN A CA 1
ATOM 3284 C C . ASN A 1 401 ? 24.139 -7.275 -32.771 1.00 74.69 401 ASN A C 1
ATOM 3286 O O . ASN A 1 401 ? 23.970 -6.861 -33.917 1.00 74.69 401 ASN A O 1
ATOM 3290 N N . GLU A 1 402 ? 24.575 -6.489 -31.781 1.00 76.88 402 GLU A N 1
ATOM 3291 C CA . GLU A 1 402 ? 24.983 -5.083 -31.935 1.00 76.88 402 GLU A CA 1
ATOM 3292 C C . GLU A 1 402 ? 23.919 -4.181 -32.598 1.00 76.88 402 GLU A C 1
ATOM 3294 O O . GLU A 1 402 ? 24.225 -3.199 -33.278 1.00 76.88 402 GLU A O 1
ATOM 3299 N N . VAL A 1 403 ? 22.636 -4.496 -32.406 1.00 59.31 403 VAL A N 1
ATOM 3300 C CA . VAL A 1 403 ? 21.526 -3.717 -32.965 1.00 59.31 403 VAL A CA 1
ATOM 3301 C C . VAL A 1 403 ? 21.296 -2.476 -32.101 1.00 59.31 403 VAL A C 1
ATOM 3303 O O . VAL A 1 403 ? 20.893 -2.592 -30.953 1.00 59.31 403 VAL A O 1
ATOM 3306 N N . GLU A 1 404 ? 21.492 -1.272 -32.643 1.00 50.78 404 GLU A N 1
ATOM 3307 C CA . GLU A 1 404 ? 21.386 -0.028 -31.855 1.00 50.78 404 GLU A CA 1
ATOM 3308 C C . GLU A 1 404 ? 19.959 0.320 -31.400 1.00 50.78 404 GLU A C 1
ATOM 3310 O O . GLU A 1 404 ? 19.775 0.937 -30.347 1.00 50.78 404 GLU A O 1
ATOM 3315 N N . VAL A 1 405 ? 18.945 -0.043 -32.193 1.00 54.69 405 VAL A N 1
ATOM 3316 C CA . VAL A 1 405 ? 17.536 0.275 -31.922 1.00 54.69 405 VAL A CA 1
ATOM 3317 C C . VAL A 1 405 ? 16.665 -0.950 -32.146 1.00 54.69 405 VAL A C 1
ATOM 3319 O O . VAL A 1 405 ? 16.658 -1.536 -33.228 1.00 54.69 405 VAL A O 1
ATOM 3322 N N . VAL A 1 406 ? 15.890 -1.307 -31.126 1.00 55.25 406 VAL A N 1
ATOM 3323 C CA . VAL A 1 406 ? 15.094 -2.539 -31.104 1.00 55.25 406 VAL A CA 1
ATOM 3324 C C . VAL A 1 406 ? 13.642 -2.207 -30.882 1.00 55.25 406 VAL A C 1
ATOM 3326 O O . VAL A 1 406 ? 13.313 -1.563 -29.885 1.00 55.25 406 VAL A O 1
ATOM 3329 N N . GLU A 1 407 ? 12.775 -2.684 -31.774 1.00 57.62 407 GLU A N 1
ATOM 3330 C CA . GLU A 1 407 ? 11.339 -2.567 -31.568 1.00 57.62 407 GLU A CA 1
ATOM 3331 C C . GLU A 1 407 ? 10.806 -3.675 -30.656 1.00 57.62 407 GLU A C 1
ATOM 3333 O O . GLU A 1 407 ? 11.036 -4.859 -30.912 1.00 57.62 407 GLU A O 1
ATOM 3338 N N . LEU A 1 408 ? 10.089 -3.306 -29.590 1.00 56.59 408 LEU A N 1
ATOM 3339 C CA . LEU A 1 408 ? 9.512 -4.271 -28.653 1.00 56.59 408 LEU A CA 1
ATOM 3340 C C . LEU A 1 408 ? 7.994 -4.373 -28.806 1.00 56.59 408 LEU A C 1
ATOM 3342 O O . LEU A 1 408 ? 7.325 -3.350 -28.975 1.00 56.59 408 LEU A O 1
ATOM 3346 N N . PRO A 1 409 ? 7.426 -5.585 -28.665 1.00 61.47 409 PRO A N 1
ATOM 3347 C CA . PRO A 1 409 ? 5.984 -5.736 -28.597 1.00 61.47 409 PRO A CA 1
ATOM 3348 C C . PRO A 1 409 ? 5.411 -4.988 -27.385 1.00 61.47 409 PRO A C 1
ATOM 3350 O O . PRO A 1 409 ? 6.013 -5.034 -26.303 1.00 61.47 409 PRO A O 1
ATOM 3353 N N . PRO A 1 410 ? 4.240 -4.344 -27.530 1.00 58.75 410 PRO A N 1
ATOM 3354 C CA . PRO A 1 410 ? 3.496 -3.821 -26.391 1.00 58.75 410 PRO A CA 1
ATOM 3355 C C . PRO A 1 410 ? 3.024 -4.965 -25.480 1.00 58.75 410 PRO A C 1
ATOM 3357 O O . PRO A 1 410 ? 2.842 -6.102 -25.923 1.00 58.75 410 PRO A O 1
ATOM 3360 N N . LEU A 1 411 ? 2.831 -4.654 -24.196 1.00 60.84 411 LEU A N 1
ATOM 3361 C CA . LEU A 1 411 ? 2.272 -5.593 -23.223 1.00 60.84 411 LEU A CA 1
ATOM 3362 C C . LEU A 1 411 ? 0.743 -5.579 -23.300 1.00 60.84 411 LEU A C 1
ATOM 3364 O O . LEU A 1 411 ? 0.127 -4.516 -23.330 1.00 60.84 411 LEU A O 1
ATOM 3368 N N . TYR A 1 412 ? 0.137 -6.762 -23.276 1.00 63.53 412 TYR A N 1
ATOM 3369 C CA . TYR A 1 412 ? -1.309 -6.949 -23.283 1.00 63.53 412 TYR A CA 1
ATOM 3370 C C . TYR A 1 412 ? -1.754 -7.719 -22.040 1.00 63.53 412 TYR A C 1
ATOM 3372 O O . TYR A 1 412 ? -1.340 -8.861 -21.835 1.00 63.53 412 TYR A O 1
ATOM 3380 N N . PHE A 1 413 ? -2.645 -7.135 -21.239 1.00 56.47 413 PHE A N 1
ATOM 3381 C CA . PHE A 1 413 ? -3.148 -7.776 -20.018 1.00 56.47 413 PHE A CA 1
ATOM 3382 C C . PHE A 1 413 ? -4.102 -8.948 -20.296 1.00 56.47 413 PHE A C 1
ATOM 3384 O O . PHE A 1 413 ? -4.085 -9.929 -19.558 1.00 56.47 413 PHE A O 1
ATOM 3391 N N . HIS A 1 414 ? -4.865 -8.916 -21.394 1.00 50.75 414 HIS A N 1
ATOM 3392 C CA . HIS A 1 414 ? -5.905 -9.923 -21.655 1.00 50.75 414 HIS A CA 1
ATOM 3393 C C . HIS A 1 414 ? -5.626 -10.876 -22.827 1.00 50.75 414 HIS A C 1
ATOM 3395 O O . HIS A 1 414 ? -6.282 -11.903 -22.945 1.00 50.75 414 HIS A O 1
ATOM 3401 N N . ALA A 1 415 ? -4.613 -10.623 -23.661 1.00 51.78 415 ALA A N 1
ATOM 3402 C CA . ALA A 1 415 ? -4.470 -11.341 -24.927 1.00 51.78 415 ALA A CA 1
ATOM 3403 C C . ALA A 1 415 ? -3.155 -12.135 -25.031 1.00 51.78 415 ALA A C 1
ATOM 3405 O O . ALA A 1 415 ? -2.230 -11.757 -25.743 1.00 51.78 415 ALA A O 1
ATOM 3406 N N . GLN A 1 416 ? -3.073 -13.311 -24.398 1.00 50.09 416 GLN A N 1
ATOM 3407 C CA . GLN A 1 416 ? -1.979 -14.271 -24.666 1.00 50.09 416 GLN A CA 1
ATOM 3408 C C . GLN A 1 416 ? -1.913 -14.631 -26.167 1.00 50.09 416 GLN A C 1
ATOM 3410 O O . GLN A 1 416 ? -0.848 -14.830 -26.757 1.00 50.09 416 GLN A O 1
ATOM 3415 N N . GLN A 1 417 ? -3.077 -14.636 -26.817 1.00 54.44 417 GLN A N 1
ATOM 3416 C CA . GLN A 1 417 ? -3.230 -14.893 -28.238 1.00 54.44 417 GLN A CA 1
ATOM 3417 C C . GLN A 1 417 ? -2.684 -13.750 -29.119 1.00 54.44 417 GLN A C 1
ATOM 3419 O O . GLN A 1 417 ? -2.170 -14.040 -30.201 1.00 54.44 417 GLN A O 1
ATOM 3424 N N . SER A 1 418 ? -2.724 -12.479 -28.684 1.00 54.44 418 SER A N 1
ATOM 3425 C CA . SER A 1 418 ? -2.140 -11.370 -29.463 1.00 54.44 418 SER A CA 1
ATOM 3426 C C . SER A 1 418 ? -0.617 -11.478 -29.507 1.00 54.44 418 SER A C 1
ATOM 3428 O O . SER A 1 418 ? -0.027 -11.326 -30.573 1.00 54.44 418 SER A O 1
ATOM 3430 N N . VAL A 1 419 ? 0.006 -11.861 -28.392 1.00 52.00 419 VAL A N 1
ATOM 3431 C CA . VAL A 1 419 ? 1.454 -12.079 -28.263 1.00 52.00 419 VAL A CA 1
ATOM 3432 C C . VAL A 1 419 ? 1.905 -13.246 -29.134 1.00 52.00 419 VAL A C 1
ATOM 3434 O O . VAL A 1 419 ? 2.867 -13.128 -29.886 1.00 52.00 419 VAL A O 1
ATOM 3437 N N . GLN A 1 420 ? 1.178 -14.366 -29.107 1.00 63.25 420 GLN A N 1
ATOM 3438 C CA . GLN A 1 420 ? 1.455 -15.507 -29.986 1.00 63.25 420 GLN A CA 1
ATOM 3439 C C . GLN A 1 420 ? 1.303 -15.143 -31.470 1.00 63.25 420 GLN A C 1
ATOM 3441 O O . GLN A 1 420 ? 2.091 -15.581 -32.310 1.00 63.25 420 GLN A O 1
ATOM 3446 N N . ASN A 1 421 ? 0.310 -14.317 -31.811 1.00 63.91 421 ASN A N 1
ATOM 3447 C CA . ASN A 1 421 ? 0.140 -13.806 -33.170 1.00 63.91 421 ASN A CA 1
ATOM 3448 C C . ASN A 1 421 ? 1.280 -12.841 -33.552 1.00 63.91 421 ASN A C 1
ATOM 3450 O O . ASN A 1 421 ? 1.770 -12.916 -34.677 1.00 63.91 421 ASN A O 1
ATOM 3454 N N . TYR A 1 422 ? 1.762 -12.013 -32.620 1.00 61.12 422 TYR A N 1
ATOM 3455 C CA . TYR A 1 422 ? 2.916 -11.136 -32.821 1.00 61.12 422 TYR A CA 1
ATOM 3456 C C . TYR A 1 422 ? 4.211 -11.929 -33.038 1.00 61.12 422 TYR A C 1
ATOM 3458 O O . TYR A 1 422 ? 4.932 -11.672 -33.995 1.00 61.12 422 TYR A O 1
ATOM 3466 N N . LEU A 1 423 ? 4.483 -12.960 -32.231 1.00 67.62 423 LEU A N 1
ATOM 3467 C CA . LEU A 1 423 ? 5.650 -13.834 -32.414 1.00 67.62 423 LEU A CA 1
ATOM 3468 C C . LEU A 1 423 ? 5.634 -14.539 -33.779 1.00 67.62 423 LEU A C 1
ATOM 3470 O O . LEU A 1 423 ? 6.669 -14.666 -34.437 1.00 67.62 423 LEU A O 1
ATOM 3474 N N . LYS A 1 424 ? 4.452 -14.956 -34.252 1.00 72.75 424 LYS A N 1
ATOM 3475 C CA . LYS A 1 424 ? 4.280 -15.503 -35.608 1.00 72.75 424 LYS A CA 1
ATOM 3476 C C . LYS A 1 424 ? 4.546 -14.455 -36.690 1.00 72.75 424 LYS A C 1
ATOM 3478 O O . LYS A 1 424 ? 5.157 -14.793 -37.704 1.00 72.75 424 LYS A O 1
ATOM 3483 N N . ALA A 1 425 ? 4.133 -13.206 -36.473 1.00 67.50 425 ALA A N 1
ATOM 3484 C CA . ALA A 1 425 ? 4.432 -12.101 -37.378 1.00 67.50 425 ALA A CA 1
ATOM 3485 C C . ALA A 1 425 ? 5.938 -11.801 -37.431 1.00 67.50 425 ALA A C 1
ATOM 3487 O O . ALA A 1 425 ? 6.498 -11.729 -38.523 1.00 67.50 425 ALA A O 1
ATOM 3488 N N . LEU A 1 426 ? 6.605 -11.740 -36.274 1.00 69.12 426 LEU A N 1
ATOM 3489 C CA . LEU A 1 426 ? 8.046 -11.510 -36.162 1.00 69.12 426 LEU A CA 1
ATOM 3490 C C . LEU A 1 426 ? 8.851 -12.610 -36.870 1.00 69.12 426 LEU A C 1
ATOM 3492 O O . LEU A 1 426 ? 9.756 -12.325 -37.653 1.00 69.12 426 LEU A O 1
ATOM 3496 N N . LYS A 1 427 ? 8.476 -13.882 -36.680 1.00 75.62 427 LYS A N 1
ATOM 3497 C CA . LYS A 1 427 ? 9.104 -15.012 -37.383 1.00 75.62 427 LYS A CA 1
ATOM 3498 C C . LYS A 1 427 ? 8.949 -14.899 -38.904 1.00 75.62 427 LYS A C 1
ATOM 3500 O O . LYS A 1 427 ? 9.917 -15.116 -39.633 1.00 75.62 427 LYS A O 1
ATOM 3505 N N . ALA A 1 428 ? 7.760 -14.535 -39.384 1.00 72.69 428 ALA A N 1
ATOM 3506 C CA . ALA A 1 428 ? 7.513 -14.313 -40.809 1.00 72.69 428 ALA A CA 1
ATOM 3507 C C . ALA A 1 428 ? 8.294 -13.096 -41.348 1.00 72.69 428 ALA A C 1
ATOM 3509 O O . ALA A 1 428 ? 8.792 -13.125 -42.472 1.00 72.69 428 ALA A O 1
ATOM 3510 N N . GLN A 1 429 ? 8.476 -12.050 -40.538 1.00 74.81 429 GLN A N 1
ATOM 3511 C CA . GLN A 1 429 ? 9.255 -10.862 -40.890 1.00 74.81 429 GLN A CA 1
ATOM 3512 C C . GLN A 1 429 ? 10.754 -11.170 -41.011 1.00 74.81 429 GLN A C 1
ATOM 3514 O O . GLN A 1 429 ? 11.392 -10.728 -41.968 1.00 74.81 429 GLN A O 1
ATOM 3519 N N . ASN A 1 430 ? 11.303 -11.998 -40.118 1.00 77.62 430 ASN A N 1
ATOM 3520 C CA . ASN A 1 430 ? 12.685 -12.476 -40.216 1.00 77.62 430 ASN A CA 1
ATOM 3521 C C . ASN A 1 430 ? 12.903 -13.333 -41.475 1.00 77.62 430 ASN A C 1
ATOM 3523 O O . ASN A 1 430 ? 13.885 -13.140 -42.193 1.00 77.62 430 ASN A O 1
ATOM 3527 N N . GLN A 1 431 ? 11.957 -14.220 -41.805 1.00 81.50 431 GLN A N 1
ATOM 3528 C CA . GLN A 1 431 ? 11.995 -15.001 -43.050 1.00 81.50 431 GLN A CA 1
ATOM 3529 C C . GLN A 1 431 ? 11.905 -14.111 -44.295 1.00 81.50 431 GLN A C 1
ATOM 3531 O O . GLN A 1 431 ? 12.643 -14.315 -45.259 1.00 81.50 431 GLN A O 1
ATOM 3536 N N . LEU A 1 432 ? 11.051 -13.086 -44.266 1.00 82.62 432 LEU A N 1
ATOM 3537 C CA . LEU A 1 432 ? 10.951 -12.099 -45.335 1.00 82.62 432 LEU A CA 1
ATOM 3538 C C . LEU A 1 432 ? 12.265 -11.324 -45.520 1.00 82.62 432 LEU A C 1
ATOM 3540 O O . LEU A 1 432 ? 12.681 -11.102 -46.656 1.00 82.62 432 LEU A O 1
ATOM 3544 N N . LYS A 1 433 ? 12.932 -10.936 -44.425 1.00 83.69 433 LYS A N 1
ATOM 3545 C CA . LYS A 1 433 ? 14.235 -10.254 -44.465 1.00 83.69 433 LYS A CA 1
ATOM 3546 C C . LYS A 1 433 ? 15.303 -11.141 -45.113 1.00 83.69 433 LYS A C 1
ATOM 3548 O O . LYS A 1 433 ? 16.012 -10.673 -45.998 1.00 83.69 433 LYS A O 1
ATOM 3553 N N . ALA A 1 434 ? 15.353 -12.425 -44.752 1.00 84.31 434 ALA A N 1
ATOM 3554 C CA . ALA A 1 434 ? 16.268 -13.392 -45.362 1.00 84.31 434 ALA A CA 1
ATOM 3555 C C . ALA A 1 434 ? 15.998 -13.598 -46.866 1.00 84.31 434 ALA A C 1
ATOM 3557 O O . ALA A 1 434 ? 16.931 -13.628 -47.665 1.00 84.31 434 ALA A O 1
ATOM 3558 N N . LEU A 1 435 ? 14.726 -13.686 -47.277 1.00 85.56 435 LEU A N 1
ATOM 3559 C CA . LEU A 1 435 ? 14.351 -13.818 -48.691 1.00 85.56 435 LEU A CA 1
ATOM 3560 C C . LEU A 1 435 ? 14.714 -12.577 -49.516 1.00 85.56 435 LEU A C 1
ATOM 3562 O O . LEU A 1 435 ? 15.166 -12.719 -50.650 1.00 85.56 435 LEU A O 1
ATOM 3566 N N . LYS A 1 436 ? 14.545 -11.373 -48.954 1.00 88.25 436 LYS A N 1
ATOM 3567 C CA . LYS A 1 436 ? 14.972 -10.122 -49.602 1.00 88.25 436 LYS A CA 1
ATOM 3568 C C . LYS A 1 436 ? 16.490 -10.064 -49.762 1.00 88.25 436 LYS A C 1
ATOM 3570 O O . LYS A 1 436 ? 16.954 -9.864 -50.874 1.00 88.25 436 LYS A O 1
ATOM 3575 N N . ALA A 1 437 ? 17.246 -10.379 -48.709 1.00 87.19 437 ALA A N 1
ATOM 3576 C CA . ALA A 1 437 ? 18.705 -10.450 -48.790 1.00 87.19 437 ALA A CA 1
ATOM 3577 C C . ALA A 1 437 ? 19.183 -11.479 -49.834 1.00 87.19 437 ALA A C 1
ATOM 3579 O O . ALA A 1 437 ? 20.130 -11.230 -50.579 1.00 87.19 437 ALA A O 1
ATOM 3580 N N . HIS A 1 438 ? 18.500 -12.625 -49.943 1.00 90.94 438 HIS A N 1
ATOM 3581 C CA . HIS A 1 438 ? 18.789 -13.606 -50.986 1.00 90.94 438 HIS A CA 1
ATOM 3582 C C . HIS A 1 438 ? 18.500 -13.068 -52.396 1.00 90.94 438 HIS A C 1
ATOM 3584 O O . HIS A 1 438 ? 19.294 -13.302 -53.308 1.00 90.94 438 HIS A O 1
ATOM 3590 N N . LYS A 1 439 ? 17.396 -12.327 -52.578 1.00 90.81 439 LYS A N 1
ATOM 3591 C CA . LYS A 1 439 ? 17.078 -11.645 -53.840 1.00 90.81 439 LYS A CA 1
ATOM 3592 C C . LYS A 1 439 ? 18.163 -10.635 -54.216 1.00 90.81 439 LYS A C 1
ATOM 3594 O O . LYS A 1 439 ? 18.620 -10.658 -55.353 1.00 90.81 439 LYS A O 1
ATOM 3599 N N . ASP A 1 440 ? 18.604 -9.811 -53.273 1.00 89.12 440 ASP A N 1
ATOM 3600 C CA . ASP A 1 440 ? 19.631 -8.790 -53.507 1.00 89.12 440 ASP A CA 1
ATOM 3601 C C . ASP A 1 440 ? 20.965 -9.426 -53.929 1.00 89.12 440 ASP A C 1
ATOM 3603 O O . ASP A 1 440 ? 21.607 -8.982 -54.880 1.00 89.12 440 ASP A O 1
ATOM 3607 N N . HIS A 1 441 ? 21.343 -10.543 -53.301 1.00 91.12 441 HIS A N 1
ATOM 3608 C CA . HIS A 1 441 ? 22.514 -11.319 -53.707 1.00 91.12 441 HIS A CA 1
ATOM 3609 C C . HIS A 1 441 ? 22.380 -11.915 -55.123 1.00 91.12 441 HIS A C 1
ATOM 3611 O O . HIS A 1 441 ? 23.353 -11.940 -55.878 1.00 91.12 441 HIS A O 1
ATOM 3617 N N . LEU A 1 442 ? 21.192 -12.390 -55.516 1.00 89.25 442 LEU A N 1
ATOM 3618 C CA . LEU A 1 442 ? 20.956 -12.862 -56.886 1.00 89.25 442 LEU A CA 1
ATOM 3619 C C . LEU A 1 442 ? 21.016 -11.714 -57.900 1.00 89.25 442 LEU A C 1
ATOM 3621 O O . LEU A 1 442 ? 21.628 -11.882 -58.948 1.00 89.25 442 LEU A O 1
ATOM 3625 N N . LEU A 1 443 ? 20.475 -10.538 -57.574 1.00 89.38 443 LEU A N 1
ATOM 3626 C CA . LEU A 1 443 ? 20.584 -9.342 -58.417 1.00 89.38 443 LEU A CA 1
ATOM 3627 C C . LEU A 1 443 ? 22.042 -8.895 -58.595 1.00 89.38 443 LEU A C 1
ATOM 3629 O O . LEU A 1 443 ? 22.446 -8.541 -59.700 1.00 89.38 443 LEU A O 1
ATOM 3633 N N . ALA A 1 444 ? 22.867 -8.986 -57.550 1.00 89.81 444 ALA A N 1
ATOM 3634 C CA . ALA A 1 444 ? 24.303 -8.731 -57.665 1.00 89.81 444 ALA A CA 1
ATOM 3635 C C . ALA A 1 444 ? 25.001 -9.736 -58.605 1.00 89.81 444 ALA A C 1
ATOM 3637 O O . ALA A 1 444 ? 25.905 -9.363 -59.357 1.00 89.81 444 ALA A O 1
ATOM 3638 N N . LYS A 1 445 ? 24.566 -11.006 -58.615 1.00 89.69 445 LYS A N 1
ATOM 3639 C CA . LYS A 1 445 ? 25.048 -12.009 -59.580 1.00 89.69 445 LYS A CA 1
ATOM 3640 C C . LYS A 1 445 ? 24.608 -11.703 -61.010 1.00 89.69 445 LYS A C 1
ATOM 3642 O O . LYS A 1 445 ? 25.445 -11.814 -61.898 1.00 89.69 445 LYS A O 1
ATOM 3647 N N . VAL A 1 446 ? 23.365 -11.258 -61.217 1.00 89.50 446 VAL A N 1
ATOM 3648 C CA . VAL A 1 446 ? 22.879 -10.786 -62.528 1.00 89.50 446 VAL A CA 1
ATOM 3649 C C . VAL A 1 446 ? 23.762 -9.653 -63.042 1.00 89.50 446 VAL A C 1
ATOM 3651 O O . VAL A 1 446 ? 24.273 -9.726 -64.152 1.00 89.50 446 VAL A O 1
ATOM 3654 N N . GLN A 1 447 ? 24.041 -8.644 -62.211 1.00 88.12 447 GLN A N 1
ATOM 3655 C CA . GLN A 1 447 ? 24.915 -7.529 -62.592 1.00 88.12 447 GLN A CA 1
ATOM 3656 C C . GLN A 1 447 ? 26.335 -7.986 -62.950 1.00 88.12 447 GLN A C 1
ATOM 3658 O O . GLN A 1 447 ? 26.959 -7.423 -63.849 1.00 88.12 447 GLN A O 1
ATOM 3663 N N . LYS A 1 448 ? 26.860 -9.004 -62.258 1.00 90.69 448 LYS A N 1
ATOM 3664 C CA . LYS A 1 448 ? 28.180 -9.575 -62.551 1.00 90.69 448 LYS A CA 1
ATOM 3665 C C . LYS A 1 448 ? 28.184 -10.374 -63.862 1.00 90.69 448 LYS A C 1
ATOM 3667 O O . LYS A 1 448 ? 29.121 -10.217 -64.637 1.00 90.69 448 LYS A O 1
ATOM 3672 N N . ALA A 1 449 ? 27.154 -11.181 -64.114 1.00 84.88 449 ALA A N 1
ATOM 3673 C CA . ALA A 1 449 ? 26.998 -11.960 -65.344 1.00 84.88 449 ALA A CA 1
ATOM 3674 C C . ALA A 1 449 ? 26.785 -11.055 -66.571 1.00 84.88 449 ALA A C 1
ATOM 3676 O O . ALA A 1 449 ? 27.453 -11.234 -67.587 1.00 84.88 449 ALA A O 1
ATOM 3677 N N . ALA A 1 450 ? 25.968 -10.006 -66.430 1.00 83.19 450 ALA A N 1
ATOM 3678 C CA . ALA A 1 450 ? 25.745 -8.998 -67.464 1.00 83.19 450 ALA A CA 1
ATOM 3679 C C . ALA A 1 450 ? 27.042 -8.261 -67.839 1.00 83.19 450 ALA A C 1
ATOM 3681 O O . ALA A 1 450 ? 27.341 -8.083 -69.016 1.00 83.19 450 ALA A O 1
ATOM 3682 N N . LYS A 1 451 ? 27.869 -7.893 -66.848 1.00 88.50 451 LYS A N 1
ATOM 3683 C CA . LYS A 1 451 ? 29.197 -7.295 -67.091 1.00 88.50 451 LYS A CA 1
ATOM 3684 C C . LYS A 1 451 ? 30.180 -8.247 -67.777 1.00 88.50 451 LYS A C 1
ATOM 3686 O O . LYS A 1 451 ? 31.101 -7.777 -68.432 1.00 88.50 451 LYS A O 1
ATOM 3691 N N . ALA A 1 452 ? 30.002 -9.556 -67.611 1.00 86.75 452 ALA A N 1
ATOM 3692 C CA . ALA A 1 452 ? 30.812 -10.582 -68.262 1.00 86.75 452 ALA A CA 1
ATOM 3693 C C . ALA A 1 452 ? 30.289 -10.970 -69.660 1.00 86.75 452 ALA A C 1
ATOM 3695 O O . ALA A 1 452 ? 30.892 -11.821 -70.307 1.00 86.75 452 ALA A O 1
ATOM 3696 N N . GLY A 1 453 ? 29.181 -10.374 -70.123 1.00 87.56 453 GLY A N 1
ATOM 3697 C CA . GLY A 1 453 ? 28.562 -10.689 -71.413 1.00 87.56 453 GLY A CA 1
ATOM 3698 C C . GLY A 1 453 ? 27.841 -12.041 -71.462 1.00 87.56 453 GLY A C 1
ATOM 3699 O O . GLY A 1 453 ? 27.505 -12.499 -72.551 1.00 87.56 453 GLY A O 1
ATOM 3700 N N . ASN A 1 454 ? 27.596 -12.692 -70.316 1.00 88.75 454 ASN A N 1
ATOM 3701 C CA . ASN A 1 454 ? 26.906 -13.981 -70.269 1.00 88.75 454 ASN A CA 1
ATOM 3702 C C . ASN A 1 454 ? 25.385 -13.785 -70.151 1.00 88.75 454 ASN A C 1
ATOM 3704 O O . ASN A 1 454 ? 24.839 -13.752 -69.046 1.00 88.75 454 ASN A O 1
ATOM 3708 N N . GLN A 1 455 ? 24.717 -13.619 -71.294 1.00 85.56 455 GLN A N 1
ATOM 3709 C CA . GLN A 1 455 ? 23.275 -13.359 -71.349 1.00 85.56 455 GLN A CA 1
ATOM 3710 C C . GLN A 1 455 ? 22.434 -14.559 -70.883 1.00 85.56 455 GLN A C 1
ATOM 3712 O O . GLN A 1 455 ? 21.406 -14.369 -70.242 1.00 85.56 455 GLN A O 1
ATOM 3717 N N . GLU A 1 456 ? 22.897 -15.787 -71.121 1.00 86.88 456 GLU A N 1
ATOM 3718 C CA . GLU A 1 456 ? 22.182 -17.000 -70.707 1.00 86.88 456 GLU A CA 1
ATOM 3719 C C . GLU A 1 456 ? 22.100 -17.113 -69.174 1.00 86.88 456 GLU A C 1
ATOM 3721 O O . GLU A 1 456 ? 21.033 -17.378 -68.619 1.00 86.88 456 GLU A O 1
ATOM 3726 N N . ASP A 1 457 ? 23.198 -16.815 -68.470 1.00 82.62 457 ASP A N 1
ATOM 3727 C CA . ASP A 1 457 ? 23.217 -16.765 -67.001 1.00 82.62 457 ASP A CA 1
ATOM 3728 C C . ASP A 1 457 ? 22.319 -15.648 -66.447 1.00 82.62 457 ASP A C 1
ATOM 3730 O O . ASP A 1 457 ? 21.691 -15.812 -65.397 1.00 82.62 457 ASP A O 1
ATOM 3734 N N . VAL A 1 458 ? 22.262 -14.498 -67.130 1.00 85.62 458 VAL A N 1
ATOM 3735 C CA . VAL A 1 458 ? 21.370 -13.389 -66.760 1.00 85.62 458 VAL A CA 1
ATOM 3736 C C . VAL A 1 458 ? 19.918 -13.849 -66.833 1.00 85.62 458 VAL A C 1
ATOM 3738 O O . VAL A 1 458 ? 19.205 -13.750 -65.831 1.00 85.62 458 VAL A O 1
ATOM 3741 N N . ASP A 1 459 ? 19.515 -14.425 -67.964 1.00 87.62 459 ASP A N 1
ATOM 3742 C CA . ASP A 1 459 ? 18.140 -14.851 -68.208 1.00 87.62 459 ASP A CA 1
ATOM 3743 C C . ASP A 1 459 ? 17.718 -15.957 -67.222 1.00 87.62 459 ASP A C 1
ATOM 3745 O O . ASP A 1 459 ? 16.653 -15.868 -66.603 1.00 87.62 459 ASP A O 1
ATOM 3749 N N . GLN A 1 460 ? 18.589 -16.942 -66.960 1.00 89.62 460 GLN A N 1
ATOM 3750 C CA . GLN A 1 460 ? 18.321 -18.012 -65.989 1.00 89.62 460 GLN A CA 1
ATOM 3751 C C . GLN A 1 460 ? 18.172 -17.491 -64.547 1.00 89.62 460 GLN A C 1
ATOM 3753 O O . GLN A 1 460 ? 17.307 -17.951 -63.787 1.00 89.62 460 GLN A O 1
ATOM 3758 N N . ILE A 1 461 ? 19.011 -16.539 -64.120 1.00 87.62 461 ILE A N 1
ATOM 3759 C CA . ILE A 1 461 ? 18.937 -15.987 -62.759 1.00 87.62 461 ILE A CA 1
ATOM 3760 C C . ILE A 1 461 ? 17.713 -15.074 -62.614 1.00 87.62 461 ILE A C 1
ATOM 3762 O O . ILE A 1 461 ? 17.031 -15.135 -61.583 1.00 87.62 461 ILE A O 1
ATOM 3766 N N . GLU A 1 462 ? 17.394 -14.262 -63.623 1.00 88.31 462 GLU A N 1
ATOM 3767 C CA . GLU A 1 462 ? 16.188 -13.431 -63.630 1.00 88.31 462 GLU A CA 1
ATOM 3768 C C . GLU A 1 462 ? 14.911 -14.275 -63.618 1.00 88.31 462 GLU A C 1
ATOM 3770 O O . GLU A 1 462 ? 13.985 -13.983 -62.851 1.00 88.31 462 GLU A O 1
ATOM 3775 N N . GLU A 1 463 ? 14.878 -15.365 -64.386 1.00 90.31 463 GLU A N 1
ATOM 3776 C CA . GLU A 1 463 ? 13.775 -16.321 -64.367 1.00 90.31 463 GLU A CA 1
ATOM 3777 C C . GLU A 1 463 ? 13.603 -16.931 -62.968 1.00 90.31 463 GLU A C 1
ATOM 3779 O O . GLU A 1 463 ? 12.495 -16.973 -62.423 1.00 90.31 463 GLU A O 1
ATOM 3784 N N . LYS A 1 464 ? 14.705 -17.316 -62.314 1.00 88.88 464 LYS A N 1
ATOM 3785 C CA . LYS A 1 464 ? 14.693 -17.839 -60.940 1.00 88.88 464 LYS A CA 1
ATOM 3786 C C . LYS A 1 464 ? 14.173 -16.818 -59.925 1.00 88.88 464 LYS A C 1
ATOM 3788 O O . LYS A 1 464 ? 13.415 -17.182 -59.016 1.00 88.88 464 LYS A O 1
ATOM 3793 N N . ILE A 1 465 ? 14.544 -15.543 -60.060 1.00 89.62 465 ILE A N 1
ATOM 3794 C CA . ILE A 1 465 ? 14.011 -14.465 -59.215 1.00 89.62 465 ILE A CA 1
ATOM 3795 C C . ILE A 1 465 ? 12.497 -14.351 -59.419 1.00 89.62 465 ILE A C 1
ATOM 3797 O O . ILE A 1 465 ? 11.747 -14.373 -58.438 1.00 89.62 465 ILE A O 1
ATOM 3801 N N . ARG A 1 466 ? 12.048 -14.293 -60.676 1.00 89.75 466 ARG A N 1
ATOM 3802 C CA . ARG A 1 466 ? 10.646 -14.067 -61.049 1.00 89.75 466 ARG A CA 1
ATOM 3803 C C . ARG A 1 466 ? 9.732 -15.230 -60.659 1.00 89.75 466 ARG A C 1
ATOM 3805 O O . ARG A 1 466 ? 8.644 -14.996 -60.133 1.00 89.75 466 ARG A O 1
ATOM 3812 N N . ASN A 1 467 ? 10.179 -16.466 -60.867 1.00 89.75 467 ASN A N 1
ATOM 3813 C CA . ASN A 1 467 ? 9.348 -17.661 -60.707 1.00 89.75 467 ASN A CA 1
ATOM 3814 C C . ASN A 1 467 ? 9.416 -18.266 -59.298 1.00 89.75 467 ASN A C 1
ATOM 3816 O O . ASN A 1 467 ? 8.474 -18.933 -58.871 1.00 89.75 467 ASN A O 1
ATOM 3820 N N . ILE A 1 468 ? 10.497 -18.029 -58.544 1.00 88.12 468 ILE A N 1
ATOM 3821 C CA . ILE A 1 468 ? 10.707 -18.684 -57.241 1.00 88.12 468 ILE A CA 1
ATOM 3822 C C . ILE A 1 468 ? 10.813 -17.673 -56.101 1.00 88.12 468 ILE A C 1
ATOM 3824 O O . ILE A 1 468 ? 10.128 -17.816 -55.083 1.00 88.12 468 ILE A O 1
ATOM 3828 N N . VAL A 1 469 ? 11.667 -16.658 -56.236 1.00 87.19 469 VAL A N 1
ATOM 3829 C CA . VAL A 1 469 ? 11.991 -15.752 -55.122 1.00 87.19 469 VAL A CA 1
ATOM 3830 C C . VAL A 1 469 ? 10.870 -14.741 -54.883 1.00 87.19 469 VAL A C 1
ATOM 3832 O O . VAL A 1 469 ? 10.388 -14.614 -53.756 1.00 87.19 469 VAL A O 1
ATOM 3835 N N . ASP A 1 470 ? 10.384 -14.084 -55.935 1.00 85.38 470 ASP A N 1
ATOM 3836 C CA . ASP A 1 470 ? 9.327 -13.074 -55.842 1.00 85.38 470 ASP A CA 1
ATOM 3837 C C . ASP A 1 470 ? 7.985 -13.630 -55.334 1.00 85.38 470 ASP A C 1
ATOM 3839 O O . ASP A 1 470 ? 7.386 -13.019 -54.438 1.00 85.38 470 ASP A O 1
ATOM 3843 N N . PRO A 1 471 ? 7.508 -14.808 -55.783 1.00 91.94 471 PRO A N 1
ATOM 3844 C CA . PRO A 1 471 ? 6.308 -15.424 -55.223 1.00 91.94 471 PRO A CA 1
ATOM 3845 C C . PRO A 1 471 ? 6.453 -15.771 -53.736 1.00 91.94 471 PRO A C 1
ATOM 3847 O O . PRO A 1 471 ? 5.507 -15.584 -52.964 1.00 91.94 471 PRO A O 1
ATOM 3850 N N . ARG A 1 472 ? 7.639 -16.224 -53.298 1.00 88.25 472 ARG A N 1
ATOM 3851 C CA . ARG A 1 472 ? 7.922 -16.502 -51.878 1.00 88.25 472 ARG A CA 1
ATOM 3852 C C . ARG A 1 472 ? 7.930 -15.225 -51.041 1.00 88.25 472 ARG A C 1
ATOM 3854 O O . ARG A 1 472 ? 7.310 -15.211 -49.979 1.00 88.25 472 ARG A O 1
ATOM 3861 N N . ILE A 1 473 ? 8.541 -14.145 -51.536 1.00 84.75 473 ILE A N 1
ATOM 3862 C CA . ILE A 1 473 ? 8.504 -12.822 -50.892 1.00 84.75 473 ILE A CA 1
ATOM 3863 C C . ILE A 1 473 ? 7.055 -12.349 -50.731 1.00 84.75 473 ILE A C 1
ATOM 3865 O O . ILE A 1 473 ? 6.650 -11.998 -49.622 1.00 84.75 473 ILE A O 1
ATOM 3869 N N . ARG A 1 474 ? 6.239 -12.411 -51.794 1.00 87.62 474 ARG A N 1
ATOM 3870 C CA . ARG A 1 474 ? 4.814 -12.031 -51.739 1.00 87.62 474 ARG A CA 1
ATOM 3871 C C . ARG A 1 474 ? 4.030 -12.874 -50.728 1.00 87.62 474 ARG A C 1
ATOM 3873 O O . ARG A 1 474 ? 3.180 -12.347 -50.011 1.00 87.62 474 ARG A O 1
ATOM 3880 N N . LYS A 1 475 ? 4.307 -14.180 -50.646 1.00 88.38 475 LYS A N 1
ATOM 3881 C CA . LYS A 1 475 ? 3.666 -15.092 -49.684 1.00 88.38 475 LYS A CA 1
ATOM 3882 C C . LYS A 1 475 ? 4.008 -14.729 -48.237 1.00 88.38 475 LYS A C 1
ATOM 3884 O O . LYS A 1 475 ? 3.102 -14.654 -47.408 1.00 88.38 475 LYS A O 1
ATOM 3889 N N . GLU A 1 476 ? 5.279 -14.475 -47.935 1.00 81.00 476 GLU A N 1
ATOM 3890 C CA . GLU A 1 476 ? 5.697 -14.080 -46.584 1.00 81.00 476 GLU A CA 1
ATOM 3891 C C . GLU A 1 476 ? 5.209 -12.671 -46.215 1.00 81.00 476 GLU A C 1
ATOM 3893 O O . GLU A 1 476 ? 4.748 -12.465 -45.095 1.00 81.00 476 GLU A O 1
ATOM 3898 N N . GLN A 1 477 ? 5.161 -11.728 -47.163 1.00 84.88 477 GLN A N 1
ATOM 3899 C CA . GLN A 1 477 ? 4.524 -10.418 -46.955 1.00 84.88 477 GLN A CA 1
ATOM 3900 C C . GLN A 1 477 ? 3.047 -10.547 -46.559 1.00 84.88 477 GLN A C 1
ATOM 3902 O O . GLN A 1 477 ? 2.605 -9.902 -45.606 1.00 84.88 477 GLN A O 1
ATOM 3907 N N . LYS A 1 478 ? 2.283 -11.416 -47.236 1.00 86.06 478 LYS A N 1
ATOM 3908 C CA . LYS A 1 478 ? 0.880 -11.686 -46.877 1.00 86.06 478 LYS A CA 1
ATOM 3909 C C . LYS A 1 478 ? 0.749 -12.307 -45.484 1.00 86.06 478 LYS A C 1
ATOM 3911 O O . LYS A 1 478 ? -0.169 -11.947 -44.752 1.00 86.06 478 LYS A O 1
ATOM 3916 N N . LYS A 1 479 ? 1.660 -13.205 -45.093 1.00 82.00 479 LYS A N 1
ATOM 3917 C CA . LYS A 1 479 ? 1.683 -13.781 -43.737 1.00 82.00 479 LYS A CA 1
ATOM 3918 C C . LYS A 1 479 ? 1.974 -12.726 -42.674 1.00 82.00 479 LYS A C 1
ATOM 3920 O O . LYS A 1 479 ? 1.269 -12.702 -41.671 1.00 82.00 479 LYS A O 1
ATOM 3925 N N . VAL A 1 480 ? 2.955 -11.849 -42.899 1.00 72.81 480 VAL A N 1
ATOM 3926 C CA . VAL A 1 480 ? 3.268 -10.729 -41.993 1.00 72.81 480 VAL A CA 1
ATOM 3927 C C . VAL A 1 480 ? 2.026 -9.858 -41.800 1.00 72.81 480 VAL A C 1
ATOM 3929 O O . VAL A 1 480 ? 1.596 -9.643 -40.670 1.00 72.81 480 VAL A O 1
ATOM 3932 N N . ALA A 1 481 ? 1.381 -9.441 -42.895 1.00 72.38 481 ALA A N 1
ATOM 3933 C CA . ALA A 1 481 ? 0.161 -8.635 -42.840 1.00 72.38 481 ALA A CA 1
ATOM 3934 C C . ALA A 1 481 ? -0.994 -9.351 -42.111 1.00 72.38 481 ALA A C 1
ATOM 3936 O O . ALA A 1 481 ? -1.676 -8.745 -41.284 1.00 72.38 481 ALA A O 1
ATOM 3937 N N . HIS A 1 482 ? -1.196 -10.647 -42.374 1.00 77.81 482 HIS A N 1
ATOM 3938 C CA . HIS A 1 482 ? -2.231 -11.453 -41.723 1.00 77.81 482 HIS A CA 1
ATOM 3939 C C . HIS A 1 482 ? -2.024 -11.551 -40.206 1.00 77.81 482 HIS A C 1
ATOM 3941 O O . HIS A 1 482 ? -2.953 -11.294 -39.439 1.00 77.81 482 HIS A O 1
ATOM 3947 N N . TRP A 1 483 ? -0.814 -11.904 -39.765 1.00 70.94 483 TRP A N 1
ATOM 3948 C CA . TRP A 1 483 ? -0.520 -12.077 -38.343 1.00 70.94 483 TRP A CA 1
ATOM 3949 C C . TRP A 1 483 ? -0.498 -10.749 -37.585 1.00 70.94 483 TRP A C 1
ATOM 3951 O O . TRP A 1 483 ? -1.033 -10.702 -36.479 1.00 70.94 483 TRP A O 1
ATOM 3961 N N . ASN A 1 484 ? -0.018 -9.663 -38.202 1.00 64.19 484 ASN A N 1
ATOM 3962 C CA . ASN A 1 484 ? -0.124 -8.314 -37.637 1.00 64.19 484 ASN A CA 1
ATOM 3963 C C . ASN A 1 484 ? -1.588 -7.896 -37.444 1.00 64.19 484 ASN A C 1
ATOM 3965 O O . ASN A 1 484 ? -1.968 -7.469 -36.356 1.00 64.19 484 ASN A O 1
ATOM 3969 N N . LYS A 1 485 ? -2.442 -8.095 -38.460 1.00 68.88 485 LYS A N 1
ATOM 3970 C CA . LYS A 1 485 ? -3.882 -7.806 -38.359 1.00 68.88 485 LYS A CA 1
ATOM 3971 C C . LYS A 1 485 ? -4.555 -8.635 -37.261 1.00 68.88 485 LYS A C 1
ATOM 3973 O O . LYS A 1 485 ? -5.375 -8.118 -36.509 1.00 68.88 485 LYS A O 1
ATOM 3978 N N . LYS A 1 486 ? -4.200 -9.917 -37.134 1.00 66.50 486 LYS A N 1
ATOM 3979 C CA . LYS A 1 486 ? -4.751 -10.794 -36.093 1.00 66.50 486 LYS A CA 1
ATOM 3980 C C . LYS A 1 486 ? -4.278 -10.388 -34.695 1.00 66.50 486 LYS A C 1
ATOM 3982 O O . LYS A 1 486 ? -5.083 -10.407 -33.770 1.00 66.50 486 LYS A O 1
ATOM 3987 N N . ALA A 1 487 ? -3.014 -9.995 -34.532 1.00 57.00 487 ALA A N 1
ATOM 3988 C CA . ALA A 1 487 ? -2.489 -9.481 -33.268 1.00 57.00 487 ALA A CA 1
ATOM 3989 C C . ALA A 1 487 ? -3.249 -8.221 -32.814 1.00 57.00 487 ALA A C 1
ATOM 3991 O O . ALA A 1 487 ? -3.724 -8.186 -31.682 1.00 57.00 487 ALA A O 1
ATOM 3992 N N . LEU A 1 488 ? -3.465 -7.267 -33.728 1.00 53.28 488 LEU A N 1
ATOM 3993 C CA . LEU A 1 488 ? -4.248 -6.045 -33.497 1.00 53.28 488 LEU A CA 1
ATOM 3994 C C . LEU A 1 488 ? -5.710 -6.335 -33.126 1.00 53.28 488 LEU A C 1
ATOM 3996 O O . LEU A 1 488 ? -6.209 -5.828 -32.128 1.00 53.28 488 LEU A O 1
ATOM 4000 N N . ASN A 1 489 ? -6.392 -7.199 -33.880 1.00 52.53 489 ASN A N 1
ATOM 4001 C CA . ASN A 1 489 ? -7.800 -7.513 -33.615 1.00 52.53 489 ASN A CA 1
ATOM 4002 C C . ASN A 1 489 ? -8.008 -8.243 -32.281 1.00 52.53 489 ASN A C 1
ATOM 4004 O O . ASN A 1 489 ? -9.019 -8.033 -31.622 1.00 52.53 489 ASN A O 1
ATOM 4008 N N . THR A 1 490 ? -7.057 -9.089 -31.873 1.00 53.59 490 THR A N 1
ATOM 4009 C CA . THR A 1 490 ? -7.152 -9.814 -30.595 1.00 53.59 490 THR A CA 1
ATOM 4010 C C . THR A 1 490 ? -6.841 -8.903 -29.404 1.00 53.59 490 THR A C 1
ATOM 4012 O O . THR A 1 490 ? -7.361 -9.117 -28.319 1.00 53.59 490 THR A O 1
ATOM 4015 N N . ALA A 1 491 ? -6.024 -7.864 -29.605 1.00 44.16 491 ALA A N 1
ATOM 4016 C CA . ALA A 1 491 ? -5.754 -6.852 -28.588 1.00 44.16 491 ALA A CA 1
ATOM 4017 C C . ALA A 1 491 ? -6.979 -5.974 -28.268 1.00 44.16 491 ALA A C 1
ATOM 4019 O O . ALA A 1 491 ? -7.112 -5.515 -27.140 1.00 44.16 491 ALA A O 1
ATOM 4020 N N . ASN A 1 492 ? -7.878 -5.780 -29.238 1.00 40.44 492 ASN A N 1
ATOM 4021 C CA . ASN A 1 492 ? -9.059 -4.923 -29.096 1.00 40.44 492 ASN A CA 1
ATOM 4022 C C . ASN A 1 492 ? -10.304 -5.647 -28.533 1.00 40.44 492 ASN A C 1
ATOM 4024 O O . ASN A 1 492 ? -11.315 -4.994 -28.293 1.00 40.44 492 ASN A O 1
ATOM 4028 N N . GLY A 1 493 ? -10.269 -6.978 -28.372 1.00 35.59 493 GLY A N 1
ATOM 4029 C CA . GLY A 1 493 ? -11.460 -7.803 -28.110 1.00 35.59 493 GLY A CA 1
ATOM 4030 C C . GLY A 1 493 ? -11.799 -8.105 -26.643 1.00 35.59 493 GLY A C 1
ATOM 4031 O O . GLY A 1 493 ? -12.953 -8.406 -26.363 1.00 35.59 493 GLY A O 1
ATOM 4032 N N . ASP A 1 494 ? -10.852 -8.002 -25.706 1.00 36.78 494 ASP A N 1
ATOM 4033 C CA . ASP A 1 494 ? -11.029 -8.471 -24.317 1.00 36.78 494 ASP A CA 1
ATOM 4034 C C . ASP A 1 494 ? -10.814 -7.341 -23.301 1.00 36.78 494 ASP A C 1
ATOM 4036 O O . ASP A 1 494 ? -9.790 -7.270 -22.624 1.00 36.78 494 ASP A O 1
ATOM 4040 N N . VAL A 1 495 ? -11.777 -6.421 -23.201 1.00 36.09 495 VAL A N 1
ATOM 4041 C CA . VAL A 1 495 ? -11.662 -5.234 -22.325 1.00 36.09 495 VAL A CA 1
ATOM 4042 C C . VAL A 1 495 ? -12.264 -5.455 -20.923 1.00 36.09 495 VAL A C 1
ATOM 4044 O O . VAL A 1 495 ? -12.078 -4.626 -20.043 1.00 36.09 495 VAL A O 1
ATOM 4047 N N . ASN A 1 496 ? -12.953 -6.573 -20.654 1.00 34.59 496 ASN A N 1
ATOM 4048 C CA . ASN A 1 496 ? -13.897 -6.630 -19.523 1.00 34.59 496 ASN A CA 1
ATOM 4049 C C . ASN A 1 496 ? -13.729 -7.761 -18.496 1.00 34.59 496 ASN A C 1
ATOM 4051 O O . ASN A 1 496 ? -14.704 -8.101 -17.827 1.00 34.59 496 ASN A O 1
ATOM 4055 N N . THR A 1 497 ? -12.537 -8.323 -18.278 1.00 33.53 497 THR A N 1
ATOM 4056 C CA . THR A 1 497 ? -12.372 -9.298 -17.176 1.00 33.53 497 THR A CA 1
ATOM 4057 C C . THR A 1 497 ? -11.038 -9.172 -16.442 1.00 33.53 497 THR A C 1
ATOM 4059 O O . THR A 1 497 ? -10.098 -9.913 -16.717 1.00 33.53 497 THR A O 1
ATOM 4062 N N . GLY A 1 498 ? -10.979 -8.254 -15.471 1.00 33.50 498 GLY A N 1
ATOM 4063 C CA . GLY A 1 498 ? -9.947 -8.170 -14.429 1.00 33.50 498 GLY A CA 1
ATOM 4064 C C . GLY A 1 498 ? -9.952 -6.803 -13.734 1.00 33.50 498 GLY A C 1
ATOM 4065 O O . GLY A 1 498 ? -9.955 -5.782 -14.406 1.00 33.50 498 GLY A O 1
ATOM 4066 N N . ARG A 1 499 ? -9.954 -6.756 -12.392 1.00 41.19 499 ARG A N 1
ATOM 4067 C CA . ARG A 1 499 ? -9.995 -5.504 -11.590 1.00 41.19 499 ARG A CA 1
ATOM 4068 C C . ARG A 1 499 ? -8.701 -4.682 -11.600 1.00 41.19 499 ARG A C 1
ATOM 4070 O O . ARG A 1 499 ? -8.615 -3.644 -10.954 1.00 41.19 499 ARG A O 1
ATOM 4077 N N . LEU A 1 500 ? -7.677 -5.152 -12.296 1.00 40.31 500 LEU A N 1
ATOM 4078 C CA . LEU A 1 500 ? -6.331 -4.603 -12.227 1.00 40.31 500 LEU A CA 1
ATOM 4079 C C . LEU A 1 500 ? -6.076 -3.761 -13.463 1.00 40.31 500 LEU A C 1
ATOM 4081 O O . LEU A 1 500 ? -5.400 -4.182 -14.398 1.00 40.31 500 LEU A O 1
ATOM 4085 N N . PHE A 1 501 ? -6.662 -2.571 -13.465 1.00 34.72 501 PHE A N 1
ATOM 4086 C CA . PHE A 1 501 ? -6.376 -1.591 -14.494 1.00 34.72 501 PHE A CA 1
ATOM 4087 C C . PHE A 1 501 ? -5.138 -0.800 -14.101 1.00 34.72 501 PHE A C 1
ATOM 4089 O O . PHE A 1 501 ? -5.109 -0.158 -13.054 1.00 34.72 501 PHE A O 1
ATOM 4096 N N . ALA A 1 502 ? -4.142 -0.818 -14.983 1.00 35.44 502 ALA A N 1
ATOM 4097 C CA . ALA A 1 502 ? -3.262 0.321 -15.131 1.00 35.44 502 ALA A CA 1
ATOM 4098 C C . ALA A 1 502 ? -4.030 1.382 -15.930 1.00 35.44 502 ALA A C 1
ATOM 4100 O O . ALA A 1 502 ? -4.215 1.203 -17.133 1.00 35.44 502 ALA A O 1
ATOM 4101 N N . ARG A 1 503 ? -4.500 2.470 -15.299 1.00 33.94 503 ARG A N 1
ATOM 4102 C CA . ARG A 1 503 ? -5.086 3.598 -16.064 1.00 33.94 503 ARG A CA 1
ATOM 4103 C C . ARG A 1 503 ? -4.041 4.319 -16.942 1.00 33.94 503 ARG A C 1
ATOM 4105 O O . ARG A 1 503 ? -4.427 5.037 -17.853 1.00 33.94 503 ARG A O 1
ATOM 4112 N N . ASP A 1 504 ? -2.746 4.041 -16.757 1.00 33.12 504 ASP A N 1
ATOM 4113 C CA . ASP A 1 504 ? -1.633 4.774 -17.389 1.00 33.12 504 ASP A CA 1
ATOM 4114 C C . ASP A 1 504 ? -0.846 3.998 -18.464 1.00 33.12 504 ASP A C 1
ATOM 4116 O O . ASP A 1 504 ? 0.373 4.129 -18.544 1.00 33.12 504 ASP A O 1
ATOM 4120 N N . ILE A 1 505 ? -1.488 3.198 -19.323 1.00 32.94 505 ILE A N 1
ATOM 4121 C CA . ILE A 1 505 ? -0.806 2.762 -20.568 1.00 32.94 505 ILE A CA 1
ATOM 4122 C C . ILE A 1 505 ? -1.089 3.704 -21.748 1.00 32.94 505 ILE A C 1
ATOM 4124 O O . ILE A 1 505 ? -0.394 3.651 -22.760 1.00 32.94 505 ILE A O 1
ATOM 4128 N N . THR A 1 506 ? -2.026 4.649 -21.627 1.00 31.14 506 THR A N 1
ATOM 4129 C CA . THR A 1 506 ? -2.305 5.599 -22.714 1.00 31.14 506 THR A CA 1
ATOM 4130 C C . THR A 1 506 ? -2.745 6.968 -22.210 1.00 31.14 506 THR A C 1
ATOM 4132 O O . THR A 1 506 ? -3.761 7.078 -21.532 1.00 31.14 506 THR A O 1
ATOM 4135 N N . GLY A 1 507 ? -2.019 8.003 -22.640 1.00 25.27 507 GLY A N 1
ATOM 4136 C CA . GLY A 1 507 ? -2.363 9.413 -22.465 1.00 25.27 507 GLY A CA 1
ATOM 4137 C C . GLY A 1 507 ? -1.227 10.319 -22.947 1.00 25.27 507 GLY A C 1
ATOM 4138 O O . GLY A 1 507 ? -0.431 10.774 -22.140 1.00 25.27 507 GLY A O 1
ATOM 4139 N N . ASP A 1 508 ? -1.120 10.502 -24.266 1.00 30.91 508 ASP A N 1
ATOM 4140 C CA . ASP A 1 508 ? -0.288 11.501 -24.967 1.00 30.91 508 ASP A CA 1
ATOM 4141 C C . ASP A 1 508 ? 1.158 11.749 -24.439 1.00 30.91 508 ASP A C 1
ATOM 4143 O O . ASP A 1 508 ? 1.364 12.606 -23.576 1.00 30.91 508 ASP A O 1
ATOM 4147 N N . PRO A 1 509 ? 2.194 11.080 -24.989 1.00 32.41 509 PRO A N 1
ATOM 4148 C CA . PRO A 1 509 ? 3.607 11.296 -24.633 1.00 32.41 509 PRO A CA 1
ATOM 4149 C C . PRO A 1 509 ? 4.145 12.714 -24.784 1.00 32.41 509 PRO A C 1
ATOM 4151 O O . PRO A 1 509 ? 5.174 13.023 -24.181 1.00 32.41 509 PRO A O 1
ATOM 4154 N N . ALA A 1 510 ? 3.505 13.567 -25.585 1.00 29.72 510 ALA A N 1
ATOM 4155 C CA . ALA A 1 510 ? 4.041 14.888 -25.897 1.00 29.72 510 ALA A CA 1
ATOM 4156 C C . ALA A 1 510 ? 4.099 15.822 -24.672 1.00 29.72 510 ALA A C 1
ATOM 4158 O O . ALA A 1 510 ? 4.782 16.843 -24.714 1.00 29.72 510 ALA A O 1
ATOM 4159 N N . LYS A 1 511 ? 3.422 15.466 -23.572 1.00 30.12 511 LYS A N 1
ATOM 4160 C CA . LYS A 1 511 ? 3.339 16.264 -22.337 1.00 30.12 511 LYS A CA 1
ATOM 4161 C C . LYS A 1 511 ? 4.230 15.772 -21.187 1.00 30.12 511 LYS A C 1
ATOM 4163 O O . LYS A 1 511 ? 4.218 16.366 -20.115 1.00 30.12 511 LYS A O 1
ATOM 4168 N N . TRP A 1 512 ? 5.018 14.713 -21.381 1.00 32.19 512 TRP A N 1
ATOM 4169 C CA . TRP A 1 512 ? 5.796 14.083 -20.307 1.00 32.19 512 TRP A CA 1
ATOM 4170 C C . TRP A 1 512 ? 7.269 14.510 -20.383 1.00 32.19 512 TRP A C 1
ATOM 4172 O O . TRP A 1 512 ? 8.036 13.973 -21.177 1.00 32.19 512 TRP A O 1
ATOM 4182 N N . GLN A 1 513 ? 7.685 15.467 -19.546 1.00 31.67 513 GLN A N 1
ATOM 4183 C CA . GLN A 1 513 ? 9.073 15.973 -19.520 1.00 31.67 513 GLN A CA 1
ATOM 4184 C C . GLN A 1 513 ? 10.030 15.178 -18.615 1.00 31.67 513 GLN A C 1
ATOM 4186 O O . GLN A 1 513 ? 11.217 15.489 -18.546 1.00 31.67 513 GLN A O 1
ATOM 4191 N N . ASN A 1 514 ? 9.563 14.121 -17.944 1.00 31.62 514 ASN A N 1
ATOM 4192 C CA . ASN A 1 514 ? 10.467 13.223 -17.235 1.00 31.62 514 ASN A CA 1
ATOM 4193 C C . ASN A 1 514 ? 11.074 12.233 -18.248 1.00 31.62 514 ASN A C 1
ATOM 4195 O O . ASN A 1 514 ? 10.371 11.361 -18.767 1.00 31.62 514 ASN A O 1
ATOM 4199 N N . THR A 1 515 ? 12.369 12.374 -18.548 1.00 30.59 515 THR A N 1
ATOM 4200 C CA . THR A 1 515 ? 13.112 11.573 -19.547 1.00 30.59 515 THR A CA 1
ATOM 4201 C C . THR A 1 515 ? 13.003 10.066 -19.317 1.00 30.59 515 THR A C 1
ATOM 4203 O O . THR A 1 515 ? 13.112 9.297 -20.268 1.00 30.59 515 THR A O 1
ATOM 4206 N N . CYS A 1 516 ? 12.734 9.644 -18.082 1.00 34.16 516 CYS A N 1
ATOM 4207 C CA . CYS A 1 516 ? 12.510 8.259 -17.671 1.00 34.16 516 CYS A CA 1
ATOM 4208 C C . CYS A 1 516 ? 11.071 7.747 -17.902 1.00 34.16 516 CYS A C 1
ATOM 4210 O O . CYS A 1 516 ? 10.871 6.568 -18.178 1.00 34.16 516 CYS A O 1
ATOM 4212 N N . PHE A 1 517 ? 10.057 8.613 -17.817 1.00 30.27 517 PHE A N 1
ATOM 4213 C CA . PHE A 1 517 ? 8.645 8.219 -17.938 1.00 30.27 517 PHE A CA 1
ATOM 4214 C C . PHE A 1 517 ? 8.186 8.205 -19.407 1.00 30.27 517 PHE A C 1
ATOM 4216 O O . PHE A 1 517 ? 7.486 7.285 -19.833 1.00 30.27 517 PHE A O 1
ATOM 4223 N N . SER A 1 518 ? 8.659 9.161 -20.223 1.00 26.66 518 SER A N 1
ATOM 4224 C CA . SER A 1 518 ? 8.396 9.159 -21.674 1.00 26.66 518 SER A CA 1
ATOM 4225 C C . SER A 1 518 ? 9.131 8.025 -22.401 1.00 26.66 518 SER A C 1
ATOM 4227 O O . SER A 1 518 ? 8.610 7.468 -23.369 1.00 26.66 518 SER A O 1
ATOM 4229 N N . SER A 1 519 ? 10.294 7.605 -21.886 1.00 32.75 519 SER A N 1
ATOM 4230 C CA . SER A 1 519 ? 11.033 6.440 -22.386 1.00 32.75 519 SER A CA 1
ATOM 4231 C C . SER A 1 519 ? 10.419 5.106 -21.951 1.00 32.75 519 SER A C 1
ATOM 4233 O O . SER A 1 519 ? 10.516 4.140 -22.703 1.00 32.75 519 SER A O 1
ATOM 4235 N N . ALA A 1 520 ? 9.730 5.044 -20.805 1.00 35.09 520 ALA A N 1
ATOM 4236 C CA . ALA A 1 520 ? 9.104 3.821 -20.299 1.00 35.09 520 ALA A CA 1
ATOM 4237 C C . ALA A 1 520 ? 7.704 3.526 -20.882 1.00 35.09 520 ALA A C 1
ATOM 4239 O O . ALA A 1 520 ? 7.376 2.362 -21.127 1.00 35.09 520 ALA A O 1
ATOM 4240 N N . ASN A 1 521 ? 6.900 4.554 -21.176 1.00 31.06 521 ASN A N 1
ATOM 4241 C CA . ASN A 1 521 ? 5.570 4.377 -21.783 1.00 31.06 521 ASN A CA 1
ATOM 4242 C C . ASN A 1 521 ? 5.624 4.119 -23.301 1.00 31.06 521 ASN A C 1
ATOM 4244 O O . ASN A 1 521 ? 4.690 3.554 -23.869 1.00 31.06 521 ASN A O 1
ATOM 4248 N N . HIS A 1 522 ? 6.752 4.444 -23.948 1.00 35.75 522 HIS A N 1
ATOM 4249 C CA . HIS A 1 522 ? 7.020 4.182 -25.368 1.00 35.75 522 HIS A CA 1
ATOM 4250 C C . HIS A 1 522 ? 8.172 3.217 -25.602 1.00 35.75 522 HIS A C 1
ATOM 4252 O O . HIS A 1 522 ? 8.877 3.328 -26.608 1.00 35.75 522 HIS A O 1
ATOM 4258 N N . ILE A 1 523 ? 8.316 2.184 -24.771 1.00 44.56 523 ILE A N 1
ATOM 4259 C CA . ILE A 1 523 ? 9.198 1.069 -25.126 1.00 44.56 523 ILE A CA 1
ATOM 4260 C C . ILE A 1 523 ? 8.536 0.197 -26.216 1.00 44.56 523 ILE A C 1
ATOM 4262 O O . ILE A 1 523 ? 8.353 -1.009 -26.067 1.00 44.56 523 ILE A O 1
ATOM 4266 N N . SER A 1 524 ? 8.131 0.822 -27.316 1.00 37.12 524 SER A N 1
ATOM 4267 C CA . SER A 1 524 ? 8.077 0.198 -28.628 1.00 37.12 524 SER A CA 1
ATOM 4268 C C . SER A 1 524 ? 9.433 0.297 -29.316 1.00 37.12 524 SER A C 1
ATOM 4270 O O . SER A 1 524 ? 9.627 -0.448 -30.257 1.00 37.12 524 SER A O 1
ATOM 4272 N N . ARG A 1 525 ? 10.367 1.146 -28.841 1.00 32.28 525 ARG A N 1
ATOM 4273 C CA . ARG A 1 525 ? 11.766 1.244 -29.293 1.00 32.28 525 ARG A CA 1
ATOM 4274 C C . ARG A 1 525 ? 12.720 1.455 -28.113 1.00 32.28 525 ARG A C 1
ATOM 4276 O O . ARG A 1 525 ? 12.565 2.420 -27.374 1.00 32.28 525 ARG A O 1
ATOM 4283 N N . VAL A 1 526 ? 13.724 0.592 -27.955 1.00 40.94 526 VAL A N 1
ATOM 4284 C CA . VAL A 1 526 ? 14.847 0.794 -27.016 1.00 40.94 526 VAL A CA 1
ATOM 4285 C C . VAL A 1 526 ? 16.078 1.189 -27.817 1.00 40.94 526 VAL A C 1
ATOM 4287 O O . VAL A 1 526 ? 16.460 0.452 -28.725 1.00 40.94 526 VAL A O 1
ATOM 4290 N N . LYS A 1 527 ? 16.708 2.319 -27.477 1.00 36.59 527 LYS A N 1
ATOM 4291 C CA . LYS A 1 527 ? 18.068 2.638 -27.929 1.00 36.59 527 LYS A CA 1
ATOM 4292 C C . LYS A 1 527 ? 19.047 2.040 -26.927 1.00 36.59 527 LYS A C 1
ATOM 4294 O O . LYS A 1 527 ? 19.049 2.440 -25.764 1.00 36.59 527 LYS A O 1
ATOM 4299 N N . LEU A 1 528 ? 19.836 1.067 -27.360 1.00 35.50 528 LEU A N 1
ATOM 4300 C CA . LEU A 1 528 ? 20.800 0.397 -26.495 1.00 35.50 528 LEU A CA 1
ATOM 4301 C C . LEU A 1 528 ? 22.025 1.309 -26.347 1.00 35.50 528 LEU A C 1
ATOM 4303 O O . LEU A 1 528 ? 22.695 1.624 -27.331 1.00 35.50 528 LEU A O 1
ATOM 4307 N N . LYS A 1 529 ? 22.273 1.812 -25.130 1.00 32.16 529 LYS A N 1
ATOM 4308 C CA . LYS A 1 529 ? 23.533 2.498 -24.817 1.00 32.16 529 LYS A CA 1
ATOM 4309 C C . LYS A 1 529 ? 24.628 1.436 -24.732 1.00 32.16 529 LYS A C 1
ATOM 4311 O O . LYS A 1 529 ? 24.444 0.446 -24.029 1.00 32.16 529 LYS A O 1
ATOM 4316 N N . ARG A 1 530 ? 25.702 1.656 -25.492 1.00 36.88 530 ARG A N 1
ATOM 4317 C CA . ARG A 1 530 ? 26.955 0.907 -25.375 1.00 36.88 530 ARG A CA 1
ATOM 4318 C C . ARG A 1 530 ? 27.612 1.169 -24.032 1.00 36.88 530 ARG A C 1
ATOM 4320 O O . ARG A 1 530 ? 27.516 2.334 -23.574 1.00 36.88 530 ARG A O 1
#

Sequence (530 aa):
MKYSSYIINKFILYGLAMLALGAFFVLNFYVPFYADDYCRTKESFDLYQITSDATSDYFNWTGRWPVMFLNRVFFSFGAAGIWLLGLFNSLVLFYITRQLIFYAGVNQKYFAQIIFVSVFIFLWWFVPDVFGEVVLWKTGQIQYFWIFAIFLFCIRSTIEQAIFKIKNKDGYLFYLRILACFAGGMWLEHVSVAIVVCWFLLLFFEWLNNRHTVNRSSWILLSVWIVGAAILVFAPGNYVRGEVLGEHFSLTEKLTGITFAFIDKLDKKVLFVYLVFLVAPALLGLKIDRQKLKLSAFFFFISITIAIALLGAPNMMFFGRISAPSEMFIVLSCMCLFPVNLFEMENLSRTNHFVRIGLGILATAFIILLSVDYKNTLSIYMNVSQQSQTRATIIKEAIANEVEVVELPPLYFHAQQSVQNYLKALKAQNQLKALKAHKDHLLAKVQKAAKAGNQEDVDQIEEKIRNIVDPRIRKEQKKVAHWNKKALNTANGDVNTGRLFARDITGDPAKWQNTCFSSANHISRVKLKR